Protein 2G0W (pdb70)

Sequence (547 aa):
KCPITISSYTLGTEVSFPKRVKVAAENGFDGIGLRAENYVDALAAGLTDEDLRILDEHNKVTEVEYITQWGTAEDRTAEQQKKEQTTFHARLFGVKHINCGLLEKIPEEQIIVALGELCDRAEELIIGLEFPYSGVADLQAAWRVAEACGRDNAQLICDTWHWARANQTAESIKNVPADRIVSIQLCDVHETPYKELREESLHDRLAPGEGYGDTVGFAKILKEHGVNPRVGVEVISDSVATGLEYAALKVYNATKKVLDEAWPEISPRHHTNANGNLKKCPITISSYTLGTEVSFPKRVKVAAENGFDGIGLRAENYVDALAAGLTDEDLRILDEHNNKVTEVEYITQWGTAEDRTAEQQKKEQTTFHARLFGVKHINCGLLEKIPEEQIIVALGELCDRAEELIIGLEFPYSGVADLQAAWRVAEACGRDNAQLICDTWHWARANQTAESIKNVPADRIVSIQLCDVHETPYKELREESLHDRLAPGEGYGDTVGFAKILKEHGVNPRVGVEVISDSVATGLEYAALKVYNATKKVLDEAWPEISP

Nearest PDB structures (foldseek):
  2g0w-assembly1_A  TM=1.004E+00  e=1.584E-54  Listeria monocytogenes
  5hmq-assembly2_B  TM=8.655E-01  e=1.390E-13  Pseudomonas putida KT2440
  5hmq-assembly1_C  TM=8.410E-01  e=5.840E-14  Pseudomonas putida KT2440
  5hmq-assembly1_A  TM=8.547E-01  e=5.252E-13  Pseudomonas putida KT2440
  5hmq-assembly3_D  TM=8.617E-01  e=5.565E-13  Pseudomonas putida KT2440

Foldseek 3Di:
DAWAEAEDLLLHLPDAPLVQLVLCLVQQGQAYEDELSNVVVNVVVVDDLVVVVSCVVSNAHAAYDDQEQQLDPVSCDPVSVVRLVSRLVVVSGVYQEYHYEYADQDPLVSVLQSLLVSVVVSPRHAYAYEECNGNQRALLSLQVSLVSNPDPSSAYEAELLSCQVSVHDLCRCPPPQLARHAAYEAFEAAPDADPDNVCCLQAPTGAGPPHDRPSLRVLQSSVVSPHDYNYYYYGNHPVSVVPSSVSSNRNLVNQLVSCVRRPVVPRRD/DWQFLVGDIGFAWEEAEDLLLPDPDAPLRQLVLCLVQPTQAYEDELSNVVVNVVVVQDLVVVVSNVVSNFHAAYDDQEQQQDVVSCDPVSVVRLVSRLVVVSGRYQEYHYEAQDQDPLVSLLCSLLVSLVVSPRGAYAYEECNGNQRALVSLQVSLVSNPDPRSAYEAELLSCQVSPHALVRCVVPQLARHAYYEAWEAAPDADPPNVCCLQAPTGAHPPHDRPRLRVLLSSVVSPHDYNHYYHGNHPVCVVPSSVSSNVNLVNQLVSCVRRPVVNRD

Secondary structure (DSSP, 8-state):
----EE-GGGGTTTS-HHHHHHHHHHTT-SEEEEEHHHHHHHHHTT--S---HHHHHT--EEEEE-B---SSTTT--HHHHHHHHHHH--TTTT--EEEE---S---HHHHHHHHHHHHHHHTTSEEEEE---SSS-SHHHHHHHHHHHT-TTEEEEEEHHHHHHTT--GGGGTT--GGGEEEEEB-B--SS--SSHHHHHHHBPBPTTSSSS-HHHHHHHHHHHT------B---B----S-HHHHHHHHHHHHHHHHHHH-GGGS--/----TTS---PPPPEE-GGGG-SS--HHHHHHHHHHTT-SEEEEEHHHHHHHHHTT--S---HHHHHT--EEEEEEE---SSTTT--HHHHHHHHHHH--TTTT--EEEE---S---HHHHHHHHHHHHHHHTTSEEEEE---SSS-SHHHHHHHHHHH--TTEEEEEEHHHHHHTT--TTTTTTS-GGGEEEEEB-B--SS--SSHHHHHHHB-B-TTSSSS-HHHHHHHHHHHT------B---B----S-HHHHHHHHHHHHHHHHHHH-GGG--

Radius of gyration: 30.68 Å; Cα contacts (8 Å, |Δi|>4): 1109; chains: 2; bounding box: 69×46×86 Å

CATH classification: 3.20.20.150

Solvent-accessible surface area: 23307 Å² total

B-factor: mean 19.47, std 7.59, range [2.0, 55.44]

Structure (mmCIF, N/CA/C/O backbone):
data_2G0W
#
_entry.id   2G0W
#
_cell.length_a   62.832
_cell.length_b   61.249
_cell.length_c   70.428
_cell.angle_alpha   90.00
_cell.angle_beta   91.10
_cell.angle_gamma   90.00
#
_symmetry.space_group_name_H-M   'P 1 21 1'
#
loop_
_entity.id
_entity.type
_entity.pdbx_description
1 polymer 'Lmo2234 protein'
2 non-polymer 'MAGNESIUM ION'
3 non-polymer 'TETRAETHYLENE GLYCOL'
4 water water
#
loop_
_atom_site.group_PDB
_atom_site.id
_atom_site.type_symbol
_atom_site.label_atom_id
_atom_site.label_alt_id
_atom_site.label_comp_id
_atom_site.label_asym_id
_atom_site.label_entity_id
_atom_site.label_seq_id
_atom_site.pdbx_PDB_ins_code
_atom_site.Cartn_x
_atom_site.Cartn_y
_atom_site.Cartn_z
_atom_site.occupancy
_atom_site.B_iso_or_equiv
_atom_site.auth_seq_id
_atom_site.auth_comp_id
_atom_site.auth_asym_id
_atom_site.auth_atom_id
_atom_site.pdbx_PDB_model_num
ATOM 1 N N . LYS A 1 22 ? -9.252 13.235 20.632 1.00 34.73 10 LYS A N 1
ATOM 2 C CA . LYS A 1 22 ? -10.576 13.760 21.098 1.00 34.03 10 LYS A CA 1
ATOM 3 C C . LYS A 1 22 ? -10.446 15.079 21.839 1.00 31.63 10 LYS A C 1
ATOM 4 O O . LYS A 1 22 ? -9.477 15.320 22.599 1.00 32.37 10 LYS A O 1
ATOM 10 N N . CYS A 1 23 ? -11.450 15.919 21.625 1.00 26.78 11 CYS A N 1
ATOM 11 C CA . CYS A 1 23 ? -11.475 17.216 22.257 1.00 24.37 11 CYS A CA 1
ATOM 12 C C . CYS A 1 23 ? -12.897 17.686 22.532 1.00 20.96 11 CYS A C 1
ATOM 13 O O . CYS A 1 23 ? -13.573 18.212 21.635 1.00 20.84 11 CYS A O 1
ATOM 16 N N . PRO A 1 24 ? -13.346 17.542 23.794 1.00 18.26 12 PRO A N 1
ATOM 17 C CA . PRO A 1 24 ? -14.723 17.899 24.123 1.00 16.70 12 PRO A CA 1
ATOM 18 C C . PRO A 1 24 ? -14.982 19.406 23.971 1.00 15.41 12 PRO A C 1
ATOM 19 O O . PRO A 1 24 ? -14.255 20.248 24.514 1.00 16.65 12 PRO A O 1
ATOM 23 N N . ILE A 1 25 ? -16.020 19.706 23.190 1.00 13.90 13 ILE A N 1
ATOM 24 C CA . ILE A 1 25 ? -16.504 21.070 22.982 1.00 11.13 13 ILE A CA 1
ATOM 25 C C . ILE A 1 25 ? -17.308 21.428 24.217 1.00 10.72 13 ILE A C 1
ATOM 26 O O . ILE A 1 25 ? -18.330 20.818 24.504 1.00 10.48 13 ILE A O 1
ATOM 31 N N . THR A 1 26 ? -16.802 22.413 24.935 1.00 12.08 14 THR A N 1
ATOM 32 C CA . THR A 1 26 ? -17.178 22.677 26.304 1.00 9.99 14 THR A CA 1
ATOM 33 C C . THR A 1 26 ? -17.779 24.072 26.407 1.00 12.88 14 THR A C 1
ATOM 34 O O . THR A 1 26 ? -17.245 25.012 25.877 1.00 13.79 14 THR A O 1
ATOM 38 N N . ILE A 1 27 ? -18.932 24.195 27.051 1.00 12.05 15 ILE A N 1
ATOM 39 C CA . ILE A 1 27 ? -19.524 25.500 27.286 1.00 11.76 15 ILE A CA 1
ATOM 40 C C . ILE A 1 27 ? -19.050 25.978 28.625 1.00 11.69 15 ILE A C 1
ATOM 41 O O . ILE A 1 27 ? -19.342 25.377 29.655 1.00 9.65 15 ILE A O 1
ATOM 46 N N . SER A 1 28 ? -18.221 27.009 28.596 1.00 10.56 16 SER A N 1
ATOM 47 C CA . SER A 1 28 ? -17.546 27.444 29.819 1.00 8.22 16 SER A CA 1
ATOM 48 C C . SER A 1 28 ? -18.548 28.051 30.806 1.00 9.18 16 SER A C 1
ATOM 49 O O . SER A 1 28 ? -19.640 28.495 30.439 1.00 10.71 16 SER A O 1
ATOM 52 N N . SER A 1 29 ? -18.182 28.040 32.071 1.00 11.97 17 SER A N 1
ATOM 53 C CA . SER A 1 29 ? -19.113 28.453 33.136 1.00 9.02 17 SER A CA 1
ATOM 54 C C . SER A 1 29 ? -19.784 29.797 32.894 1.00 9.89 17 SER A C 1
ATOM 55 O O . SER A 1 29 ? -21.002 29.928 32.948 1.00 8.88 17 SER A O 1
ATOM 58 N N . TYR A 1 30 ? -19.011 30.802 32.600 1.00 7.47 18 TYR A N 1
ATOM 59 C CA . TYR A 1 30 ? -19.527 32.155 32.511 1.00 8.82 18 TYR A CA 1
ATOM 60 C C . TYR A 1 30 ? -20.498 32.311 31.378 1.00 8.64 18 TYR A C 1
ATOM 61 O O . TYR A 1 30 ? -21.308 33.247 31.363 1.00 8.14 18 TYR A O 1
ATOM 70 N N . THR A 1 31 ? -20.378 31.428 30.373 1.00 8.47 19 THR A N 1
ATOM 71 C CA . THR A 1 31 ? -21.221 31.524 29.167 1.00 9.58 19 THR A CA 1
ATOM 72 C C . THR A 1 31 ? -22.722 31.412 29.506 1.00 10.87 19 THR A C 1
ATOM 73 O O . THR A 1 31 ? -23.592 31.942 28.835 1.00 11.34 19 THR A O 1
ATOM 77 N N . LEU A 1 32 ? -23.005 30.779 30.621 1.00 8.92 20 LEU A N 1
ATOM 78 C CA . LEU A 1 32 ? -24.394 30.656 31.053 1.00 8.69 20 LEU A CA 1
ATOM 79 C C . LEU A 1 32 ? -24.668 31.448 32.303 1.00 10.37 20 LEU A C 1
ATOM 80 O O . LEU A 1 32 ? -25.675 31.223 32.960 1.00 10.86 20 LEU A O 1
ATOM 85 N N . GLY A 1 33 ? -23.852 32.440 32.600 1.00 11.62 21 GLY A N 1
ATOM 86 C CA . GLY A 1 33 ? -24.128 33.248 33.764 1.00 10.21 21 GLY A CA 1
ATOM 87 C C . GLY A 1 33 ? -23.761 32.620 35.106 1.00 11.63 21 GLY A C 1
ATOM 88 O O . GLY A 1 33 ? -23.008 31.663 35.207 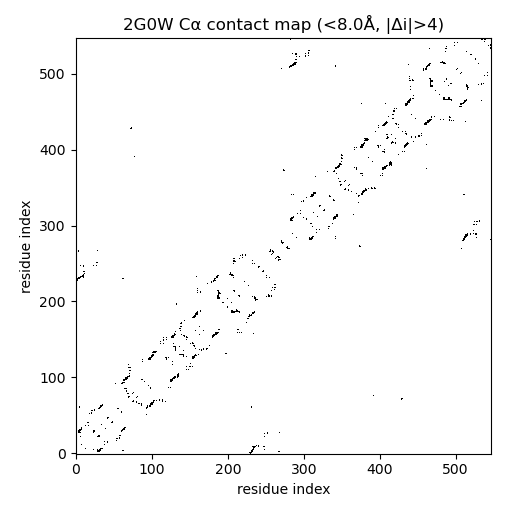1.00 12.72 21 GLY A O 1
ATOM 89 N N . THR A 1 34 ? -24.299 33.206 36.156 1.00 13.86 22 THR A N 1
ATOM 90 C CA . THR A 1 34 ? -23.930 32.872 37.488 1.00 16.12 22 THR A CA 1
ATOM 91 C C . THR A 1 34 ? -25.138 32.485 38.324 1.00 18.26 22 THR A C 1
ATOM 92 O O . THR A 1 34 ? -25.016 32.316 39.526 1.00 18.66 22 THR A O 1
ATOM 96 N N . GLU A 1 35 ? -26.302 32.363 37.709 1.00 17.90 23 GLU A N 1
ATOM 97 C CA . GLU A 1 35 ? -27.505 32.086 38.480 1.00 17.11 23 GLU A CA 1
ATOM 98 C C . GLU A 1 35 ? -28.099 30.707 38.248 1.00 16.95 23 GLU A C 1
ATOM 99 O O . GLU A 1 35 ? -28.715 30.145 39.131 1.00 20.69 23 GLU A O 1
ATOM 109 N N . VAL A 1 36 ? -27.925 30.167 37.048 1.00 16.62 24 VAL A N 1
ATOM 110 C CA . VAL A 1 36 ? -28.583 28.975 36.631 1.00 15.25 24 VAL A CA 1
ATOM 111 C C . VAL A 1 36 ? -28.246 27.830 37.602 1.00 14.98 24 VAL A C 1
ATOM 112 O O . VAL A 1 36 ? -27.127 27.739 38.059 1.00 15.86 24 VAL A O 1
ATOM 116 N N . SER A 1 37 ? -29.219 27.011 37.968 1.00 14.99 25 SER A N 1
ATOM 117 C CA . SER A 1 37 ? -28.906 25.811 38.751 1.00 15.67 25 SER A CA 1
ATOM 118 C C . SER A 1 37 ? -27.996 24.844 37.972 1.00 16.79 25 SER A C 1
ATOM 119 O O . SER A 1 37 ? -27.887 24.864 36.722 1.00 17.13 25 SER A O 1
ATOM 122 N N . PHE A 1 38 ? -27.315 24.002 38.729 1.00 15.72 26 PHE A N 1
ATOM 123 C CA . PHE A 1 38 ? -26.510 22.926 38.165 1.00 14.56 26 PHE A CA 1
ATOM 124 C C . PHE A 1 38 ? -27.318 22.031 37.199 1.00 14.27 26 PHE A C 1
ATOM 125 O O . PHE A 1 38 ? -26.872 21.792 36.071 1.00 11.54 26 PHE A O 1
ATOM 133 N N . PRO A 1 39 ? -28.515 21.546 37.615 1.00 15.22 27 PRO A N 1
ATOM 134 C CA . PRO A 1 39 ? -29.167 20.605 36.696 1.00 16.88 27 PRO A CA 1
ATOM 135 C C . PRO A 1 39 ? -29.635 21.302 35.433 1.00 15.86 27 PRO A C 1
ATOM 136 O O . PRO A 1 39 ? -29.697 20.678 34.401 1.00 14.63 27 PRO A O 1
ATOM 140 N N . LYS A 1 40 ? -29.917 22.609 35.517 1.00 16.46 28 LYS A N 1
ATOM 141 C CA . LYS A 1 40 ? -30.383 23.343 34.337 1.00 14.76 28 LYS A CA 1
ATOM 142 C C . LYS A 1 40 ? -29.185 23.588 33.432 1.00 14.15 28 LYS A C 1
ATOM 143 O O . LYS A 1 40 ? -29.277 23.461 32.200 1.00 13.22 28 LYS A O 1
ATOM 149 N N . ARG A 1 41 ? -28.065 23.939 34.060 1.00 13.33 29 ARG A N 1
ATOM 150 C CA . ARG A 1 41 ? -26.811 24.111 33.329 1.00 11.48 29 ARG A CA 1
ATOM 151 C C . ARG A 1 41 ? -26.463 22.880 32.505 1.00 12.23 29 ARG A C 1
ATOM 152 O O . ARG A 1 41 ? -26.107 22.953 31.331 1.00 14.00 29 ARG A O 1
ATOM 160 N N . VAL A 1 42 ? -26.548 21.724 33.130 1.00 11.82 30 VAL A N 1
ATOM 161 C CA . VAL A 1 42 ? -26.237 20.503 32.434 1.00 12.15 30 VAL A CA 1
ATOM 162 C C . VAL A 1 42 ? -27.216 20.292 31.300 1.00 13.96 30 VAL A C 1
ATOM 163 O O . VAL A 1 42 ? -26.834 19.932 30.172 1.00 12.97 30 VAL A O 1
ATOM 167 N N . LYS A 1 43 ? -28.486 20.486 31.591 1.00 15.01 31 LYS A N 1
ATOM 168 C CA . LYS A 1 43 ? -29.535 20.157 30.619 1.00 17.20 31 LYS A CA 1
ATOM 169 C C . LYS A 1 43 ? -29.457 21.054 29.359 1.00 16.44 31 LYS A C 1
ATOM 170 O O . LYS A 1 43 ? -29.527 20.554 28.215 1.00 17.52 31 LYS A O 1
ATOM 176 N N . VAL A 1 44 ? -29.236 22.346 29.585 1.00 15.78 32 VAL A N 1
ATOM 177 C CA . VAL A 1 44 ? -29.185 23.324 28.544 1.00 14.98 32 VAL A CA 1
ATOM 178 C C . VAL A 1 44 ? -27.991 23.032 27.635 1.00 13.59 32 VAL A C 1
ATOM 179 O O . VAL A 1 44 ? -28.115 23.026 26.403 1.00 12.50 32 VAL A O 1
ATOM 183 N N . ALA A 1 45 ? -26.866 22.695 28.252 1.00 13.81 33 ALA A N 1
ATOM 184 C CA . ALA A 1 45 ? -25.639 22.274 27.544 1.00 14.31 33 ALA A CA 1
ATOM 185 C C . ALA A 1 45 ? -25.819 21.038 26.635 1.00 13.73 33 ALA A C 1
ATOM 186 O O . ALA A 1 45 ? -25.443 21.028 25.427 1.00 12.06 33 ALA A O 1
ATOM 188 N N . ALA A 1 46 ? -26.434 20.024 27.232 1.00 14.91 34 ALA A N 1
ATOM 189 C CA . ALA A 1 46 ? -26.667 18.741 26.619 1.00 16.72 34 ALA A CA 1
ATOM 190 C C . ALA A 1 46 ? -27.627 18.916 25.446 1.00 17.56 34 ALA A C 1
ATOM 191 O O . ALA A 1 46 ? -27.341 18.487 24.330 1.00 16.36 34 ALA A O 1
ATOM 193 N N . GLU A 1 47 ? -28.725 19.627 25.703 1.00 19.77 35 GLU A N 1
ATOM 194 C CA . GLU A 1 47 ? -29.742 19.895 24.680 1.00 20.75 35 GLU A CA 1
ATOM 195 C C . GLU A 1 47 ? -29.153 20.612 23.477 1.00 21.05 35 GLU A C 1
ATOM 196 O O . GLU A 1 47 ? -29.661 20.470 22.363 1.00 21.51 35 GLU A O 1
ATOM 202 N N . ASN A 1 48 ? -28.086 21.373 23.686 1.00 21.02 36 ASN A N 1
ATOM 203 C CA . ASN A 1 48 ? -27.492 22.194 22.605 1.00 19.71 36 ASN A CA 1
ATOM 204 C C . ASN A 1 48 ? -26.231 21.658 21.909 1.00 18.99 36 ASN A C 1
ATOM 205 O O . ASN A 1 48 ? -25.632 22.347 21.059 1.00 21.72 36 ASN A O 1
ATOM 210 N N . GLY A 1 49 ? -25.868 20.427 22.227 1.00 14.55 37 GLY A N 1
ATOM 211 C CA . GLY A 1 49 ? -24.828 19.739 21.520 1.00 15.89 37 GLY A CA 1
ATOM 212 C C . GLY A 1 49 ? -23.452 19.757 22.137 1.00 15.84 37 GLY A C 1
ATOM 213 O O . GLY A 1 49 ? -22.521 19.254 21.540 1.00 16.85 37 GLY A O 1
ATOM 214 N N . PHE A 1 50 ? -23.335 20.304 23.351 1.00 13.95 38 PHE A N 1
ATOM 215 C CA . PHE A 1 50 ? -22.071 20.317 24.020 1.00 14.96 38 PHE A CA 1
ATOM 216 C C . PHE A 1 50 ? -21.711 18.960 24.608 1.00 14.68 38 PHE A C 1
ATOM 217 O O . PHE A 1 50 ? -22.573 18.203 25.113 1.00 16.28 38 PHE A O 1
ATOM 225 N N . ASP A 1 51 ? -20.408 18.677 24.539 1.00 13.55 39 ASP A N 1
ATOM 226 C CA . ASP A 1 51 ? -19.832 17.480 25.153 1.00 14.72 39 ASP A CA 1
ATOM 227 C C . ASP A 1 51 ? -19.545 17.620 26.645 1.00 12.53 39 ASP A C 1
ATOM 228 O O . ASP A 1 51 ? -19.506 16.627 27.405 1.00 16.83 39 ASP A O 1
ATOM 233 N N . GLY A 1 52 ? -19.359 18.863 27.077 1.00 11.88 40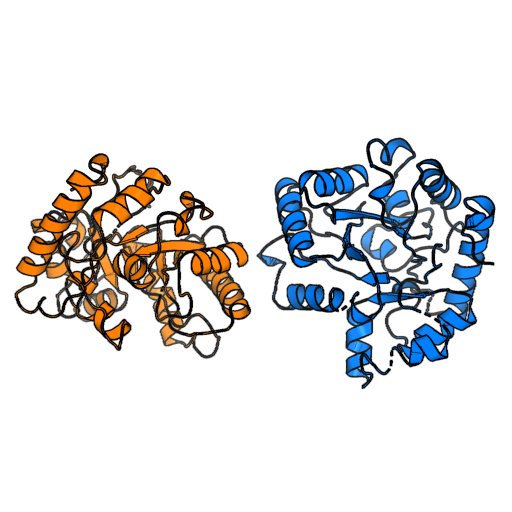 GLY A N 1
ATOM 234 C CA . GLY A 1 52 ? -19.176 19.146 28.495 1.00 10.64 40 GLY A CA 1
ATOM 235 C C . GLY A 1 52 ? -19.470 20.558 28.913 1.00 9.41 40 GLY A C 1
ATOM 236 O O . GLY A 1 52 ? -19.724 21.469 28.063 1.00 10.52 40 GLY A O 1
ATOM 237 N N . ILE A 1 53 ? -19.530 20.711 30.240 1.00 10.76 41 ILE A N 1
ATOM 238 C CA . ILE A 1 53 ? -19.639 22.010 30.846 1.00 8.86 41 ILE A CA 1
ATOM 239 C C . ILE A 1 53 ? -18.360 22.378 31.629 1.00 10.15 41 ILE A C 1
ATOM 240 O O . ILE A 1 53 ? -17.631 21.512 32.140 1.00 10.94 41 ILE A O 1
ATOM 245 N N . GLY A 1 54 ? -18.102 23.677 31.733 1.00 7.97 42 GLY A N 1
ATOM 246 C CA . GLY A 1 54 ? -17.150 24.158 32.723 1.00 8.17 42 GLY A CA 1
ATOM 247 C C . GLY A 1 54 ? -17.845 24.569 33.999 1.00 10.88 42 GLY A C 1
ATOM 248 O O . GLY A 1 54 ? -19.013 25.014 33.974 1.00 10.62 42 GLY A O 1
ATOM 249 N N . LEU A 1 55 ? -17.120 24.464 35.105 1.00 10.93 43 LEU A N 1
ATOM 250 C CA . LEU A 1 55 ? -17.681 24.832 36.401 1.00 10.43 43 LEU A CA 1
ATOM 251 C C . LEU A 1 55 ? -16.676 25.704 37.125 1.00 10.77 43 LEU A C 1
ATOM 252 O O . LEU A 1 55 ? -15.488 25.336 37.218 1.00 9.22 43 LEU A O 1
ATOM 257 N N . ARG A 1 56 ? -17.149 26.828 37.642 1.00 10.93 44 ARG A N 1
ATOM 258 C CA . ARG A 1 56 ? -16.444 27.630 38.622 1.00 10.79 44 ARG A CA 1
ATOM 259 C C . ARG A 1 56 ? -16.651 27.062 40.029 1.00 10.09 44 ARG A C 1
ATOM 260 O O . ARG A 1 56 ? -17.699 26.421 40.315 1.00 10.63 44 ARG A O 1
ATOM 268 N N . ALA A 1 57 ? -15.693 27.300 40.927 1.00 10.61 45 ALA A N 1
ATOM 269 C CA . ALA A 1 57 ? -15.863 26.858 42.337 1.00 11.20 45 ALA A CA 1
ATOM 270 C C . ALA A 1 57 ? -17.182 27.351 42.914 1.00 11.99 45 ALA A C 1
ATOM 271 O O . ALA A 1 57 ? -17.817 26.640 43.705 1.00 14.11 45 ALA A O 1
ATOM 273 N N . GLU A 1 58 ? -17.557 28.590 42.543 1.00 13.37 46 GLU A N 1
ATOM 274 C CA . GLU A 1 58 ? -18.783 29.229 43.011 1.00 12.50 46 GLU A CA 1
ATOM 275 C C . GLU A 1 58 ? -19.999 28.423 42.619 1.00 12.39 46 GLU A C 1
ATOM 276 O O . GLU A 1 58 ? -20.929 28.247 43.431 1.00 12.32 46 GLU A O 1
ATOM 282 N N . ASN A 1 59 ? -20.012 27.935 41.383 1.00 12.68 47 ASN A N 1
ATOM 283 C CA . ASN A 1 59 ? -21.101 27.110 40.891 1.00 11.64 47 ASN A CA 1
ATOM 284 C C . ASN A 1 59 ? -21.222 25.840 41.725 1.00 11.55 47 ASN A C 1
ATOM 285 O O . ASN A 1 59 ? -22.294 25.341 42.002 1.00 13.26 47 ASN A O 1
ATOM 290 N N . TYR A 1 60 ? -20.074 25.308 42.110 1.00 11.79 48 TYR A N 1
ATOM 291 C CA . TYR A 1 60 ? -20.007 24.046 42.841 1.00 11.56 48 TYR A CA 1
ATOM 292 C C . TYR A 1 60 ? -20.517 24.223 44.276 1.00 13.86 48 TYR A C 1
ATOM 293 O O . TYR A 1 60 ? -21.349 23.445 44.741 1.00 14.66 48 TYR A O 1
ATOM 302 N N . VAL A 1 61 ? -20.067 25.295 44.921 1.00 13.92 49 VAL A N 1
ATOM 303 C CA . VAL A 1 61 ? -20.517 25.724 46.279 1.00 14.54 49 VAL A CA 1
ATOM 304 C C . VAL A 1 61 ? -22.024 26.017 46.279 1.00 13.64 49 VAL A C 1
ATOM 305 O O . VAL A 1 61 ? -22.734 25.550 47.169 1.00 15.49 49 VAL A O 1
ATOM 309 N N . ASP A 1 62 ? -22.518 26.673 45.236 1.00 11.95 50 ASP A N 1
ATOM 310 C CA . ASP A 1 62 ? -23.964 26.937 45.103 1.00 13.56 50 ASP A CA 1
ATOM 311 C C . ASP A 1 62 ? -24.741 25.652 45.039 1.00 14.75 50 ASP A C 1
ATOM 312 O O . ASP A 1 62 ? -25.853 25.543 45.589 1.00 16.12 50 ASP A O 1
ATOM 317 N N . ALA A 1 63 ? -24.192 24.658 44.343 1.00 15.84 51 ALA A N 1
ATOM 318 C CA . ALA A 1 63 ? -24.881 23.403 44.169 1.00 16.14 51 ALA A CA 1
ATOM 319 C C . ALA A 1 63 ? -24.948 22.699 45.507 1.00 15.35 51 ALA A C 1
ATOM 320 O O . ALA A 1 63 ? -25.998 22.215 45.897 1.00 16.74 51 ALA A O 1
ATOM 322 N N . LEU A 1 64 ? -23.839 22.659 46.217 1.00 16.42 52 LEU A N 1
ATOM 323 C CA . LEU A 1 64 ? -23.829 22.099 47.572 1.00 17.89 52 LEU A CA 1
ATOM 324 C C . LEU A 1 64 ? -24.815 22.855 48.467 1.00 19.06 52 LEU A C 1
ATOM 325 O O . LEU A 1 64 ? -25.635 22.233 49.109 1.00 17.99 52 LEU A O 1
ATOM 330 N N . ALA A 1 65 ? -24.787 24.186 48.449 1.00 20.20 53 ALA A N 1
ATOM 331 C CA . ALA A 1 65 ? -25.754 24.994 49.199 1.00 19.27 53 ALA A CA 1
ATOM 332 C C . ALA A 1 65 ? -27.211 24.663 48.832 1.00 20.11 53 ALA A C 1
ATOM 333 O O . ALA A 1 65 ? -28.076 24.722 49.697 1.00 22.02 53 ALA A O 1
ATOM 335 N N . ALA A 1 66 ? -27.488 24.298 47.576 1.00 19.61 54 ALA A N 1
ATOM 336 C CA . ALA A 1 66 ? -28.846 23.943 47.165 1.00 19.09 54 ALA A CA 1
ATOM 337 C C . ALA A 1 66 ? -29.207 22.532 47.566 1.00 19.59 54 ALA A C 1
ATOM 338 O O . ALA A 1 66 ? -30.281 22.047 47.245 1.00 20.62 54 ALA A O 1
ATOM 340 N N . GLY A 1 67 ? -28.304 21.840 48.249 1.00 21.90 55 GLY A N 1
ATOM 341 C CA . GLY A 1 67 ? -28.617 20.509 48.802 1.00 20.90 55 GLY A CA 1
ATOM 342 C C . GLY A 1 67 ? -28.174 19.395 47.878 1.00 21.19 55 GLY A C 1
ATOM 343 O O . GLY A 1 67 ? -28.511 18.214 48.099 1.00 17.85 55 GLY A O 1
ATOM 344 N N . LEU A 1 68 ? -27.431 19.749 46.812 1.00 19.85 56 LEU A N 1
ATOM 345 C CA . LEU A 1 68 ? -26.866 18.741 45.941 1.00 19.04 56 LEU A CA 1
ATOM 346 C C . LEU A 1 68 ? -25.556 18.246 46.552 1.00 17.39 56 LEU A C 1
ATOM 347 O O . LEU A 1 68 ? -24.861 19.009 47.257 1.00 18.54 56 LEU A O 1
ATOM 352 N N . THR A 1 69 ? -25.264 16.968 46.319 1.00 15.83 57 THR A N 1
ATOM 353 C CA . THR A 1 69 ? -24.027 16.351 46.751 1.00 16.00 57 THR A CA 1
ATOM 354 C C . THR A 1 69 ? -23.145 16.094 45.544 1.00 14.59 57 THR A C 1
ATOM 355 O O . THR A 1 69 ? -23.625 16.116 44.417 1.00 16.95 57 THR A O 1
ATOM 359 N N . ASP A 1 70 ? -21.869 15.815 45.798 1.00 13.61 58 ASP A N 1
ATOM 360 C CA . ASP A 1 70 ? -20.933 15.404 44.780 1.00 13.53 58 ASP A CA 1
ATOM 361 C C . ASP A 1 70 ? -21.563 14.266 43.936 1.00 14.06 58 ASP A C 1
ATOM 362 O O . ASP A 1 70 ? -21.575 14.302 42.709 1.00 13.42 58 ASP A O 1
ATOM 367 N N . GLU A 1 71 ? -22.043 13.241 44.649 1.00 10.55 59 GLU A N 1
ATOM 368 C CA . GLU A 1 71 ? -22.713 12.079 44.103 1.00 13.04 59 GLU A CA 1
ATOM 369 C C . GLU A 1 71 ? -23.922 12.409 43.186 1.00 14.28 59 GLU A C 1
ATOM 370 O O . GLU A 1 71 ? -24.049 11.839 42.075 1.00 14.29 59 GLU A O 1
ATOM 376 N N . ASP A 1 72 ? -24.781 13.303 43.658 1.00 14.27 60 ASP A N 1
ATOM 377 C CA . ASP A 1 72 ? -25.918 13.744 42.893 1.00 16.96 60 ASP A CA 1
ATOM 378 C C . ASP A 1 72 ? -25.451 14.430 41.616 1.00 16.62 60 ASP A C 1
ATOM 379 O O . ASP A 1 72 ? -26.088 14.262 40.575 1.00 15.69 60 ASP A O 1
ATOM 392 N N . LEU A 1 74 ? -22.673 13.962 39.937 1.00 13.61 62 LEU A N 1
ATOM 393 C CA . LEU A 1 74 ? -22.238 12.860 39.052 1.00 15.19 62 LEU A CA 1
ATOM 394 C C . LEU A 1 74 ? -23.447 12.142 38.377 1.00 13.83 62 LEU A C 1
ATOM 395 O O . LEU A 1 74 ? -23.460 11.873 37.179 1.00 12.54 62 LEU A O 1
ATOM 400 N N . ARG A 1 75 ? -24.456 11.849 39.159 1.00 12.84 63 ARG A N 1
ATOM 401 C CA . ARG A 1 75 ? -25.660 11.204 38.642 1.00 16.50 63 ARG A CA 1
ATOM 402 C C . ARG A 1 75 ? -26.326 12.041 37.505 1.00 15.81 63 ARG A C 1
ATOM 403 O O . ARG A 1 75 ? -26.673 11.485 36.438 1.00 15.08 63 ARG A O 1
ATOM 411 N N . ILE A 1 76 ? -26.482 13.351 37.752 1.00 15.52 64 ILE A N 1
ATOM 412 C CA . ILE A 1 76 ? -27.153 14.303 36.834 1.00 15.71 64 ILE A CA 1
ATOM 413 C C . ILE A 1 76 ? -26.390 14.380 35.506 1.00 15.93 64 ILE A C 1
ATOM 414 O O . ILE A 1 76 ? -26.985 14.265 34.426 1.00 17.73 64 ILE A O 1
ATOM 419 N N . LEU A 1 77 ? -25.072 14.542 35.594 1.00 14.62 65 LEU A N 1
ATOM 420 C CA . LEU A 1 77 ? -24.224 14.478 34.418 1.00 14.70 65 LEU A CA 1
ATOM 421 C C . LEU A 1 77 ? -24.409 13.162 33.655 1.00 15.65 65 LEU A C 1
ATOM 422 O O . LEU A 1 77 ? -24.518 13.134 32.422 1.00 15.64 65 LEU A O 1
ATOM 427 N N . ASP A 1 78 ? -24.385 12.056 34.380 1.00 15.99 66 ASP A N 1
ATOM 428 C CA . ASP A 1 78 ? -24.570 10.767 33.760 1.00 18.91 66 ASP A CA 1
ATOM 429 C C . ASP A 1 78 ? -25.978 10.667 33.098 1.00 19.78 66 ASP A C 1
ATOM 430 O O . ASP A 1 78 ? -26.100 10.133 31.958 1.00 22.79 66 ASP A O 1
ATOM 435 N N . GLU A 1 79 ? -26.994 11.191 33.781 1.00 19.32 67 GLU A N 1
ATOM 436 C CA . GLU A 1 79 ? -28.379 11.217 33.266 1.00 21.57 67 GLU A CA 1
ATOM 437 C C . GLU A 1 79 ? -28.486 11.937 31.915 1.00 21.49 67 GLU A C 1
ATOM 438 O O . GLU A 1 79 ? -29.303 11.559 31.078 1.00 19.77 67 GLU A O 1
ATOM 444 N N . HIS A 1 80 ? -27.647 12.950 31.701 1.00 19.71 68 HIS A N 1
ATOM 445 C CA . HIS A 1 80 ? -27.591 13.670 30.411 1.00 20.69 68 HIS A CA 1
ATOM 446 C C . HIS A 1 80 ? -26.447 13.310 29.482 1.00 20.05 68 HIS A C 1
ATOM 447 O O . HIS A 1 80 ? -26.227 14.005 28.485 1.00 21.11 68 HIS A O 1
ATOM 454 N N . ASN A 1 81 ? -25.757 12.208 29.762 1.00 18.83 69 ASN A N 1
ATOM 455 C CA . ASN A 1 81 ? -24.590 11.805 29.020 1.00 20.22 69 ASN A CA 1
ATOM 456 C C . ASN A 1 81 ? -23.593 12.948 28.916 1.00 20.34 69 ASN A C 1
ATOM 457 O O . ASN A 1 81 ? -23.074 13.238 27.848 1.00 17.95 69 ASN A O 1
ATOM 470 N N . LYS A 1 83 ? -20.329 15.521 30.906 1.00 15.83 71 LYS A N 1
ATOM 471 C CA . LYS A 1 83 ? -19.174 15.608 31.793 1.00 17.79 71 LYS A CA 1
ATOM 472 C C . LYS A 1 83 ? -18.886 17.049 32.129 1.00 15.58 71 LYS A C 1
ATOM 473 O O . LYS A 1 83 ? -19.203 17.959 31.326 1.00 14.45 71 LYS A O 1
ATOM 479 N N . VAL A 1 84 ? -18.267 17.258 33.288 1.00 12.46 72 VAL A N 1
ATOM 480 C CA . VAL A 1 84 ? -17.656 18.545 33.609 1.00 12.66 72 VAL A CA 1
ATOM 481 C C . VAL A 1 84 ? -16.243 18.373 33.080 1.00 14.59 72 VAL A C 1
ATOM 482 O O . VAL A 1 84 ? -15.553 17.446 33.465 1.00 13.26 72 VAL A O 1
ATOM 486 N N . THR A 1 85 ? -15.830 19.238 32.160 1.00 15.00 73 THR A N 1
ATOM 487 C CA . THR A 1 85 ? -14.535 19.119 31.510 1.00 15.48 73 THR A CA 1
ATOM 488 C C . THR A 1 85 ? -13.609 20.300 31.728 1.00 14.47 73 THR A C 1
ATOM 489 O O . THR A 1 85 ? -12.527 20.320 31.174 1.00 14.36 73 THR A O 1
ATOM 493 N N . GLU A 1 86 ? -14.037 21.287 32.502 1.00 14.09 74 GLU A N 1
ATOM 494 C CA . GLU A 1 86 ? -13.241 22.460 32.793 1.00 13.85 74 GLU A CA 1
ATOM 495 C C . GLU A 1 86 ? -13.533 22.896 34.234 1.00 11.80 74 GLU A C 1
ATOM 496 O O . GLU A 1 86 ? -14.671 22.826 34.693 1.00 12.06 74 GLU A O 1
ATOM 502 N N . VAL A 1 87 ? -12.497 23.247 34.967 1.00 10.42 75 VAL A N 1
ATOM 503 C CA . VAL A 1 87 ? -12.635 23.632 36.400 1.00 11.92 75 VAL A CA 1
ATOM 504 C C . VAL A 1 87 ? -11.877 24.895 36.611 1.00 12.37 75 VAL A C 1
ATOM 505 O O . VAL A 1 87 ? -10.744 25.026 36.139 1.00 14.33 75 VAL A O 1
ATOM 509 N N . GLU A 1 88 ? -12.490 25.860 37.306 1.00 11.01 76 GLU A N 1
ATOM 510 C CA . GLU A 1 88 ? -11.865 27.149 37.453 1.00 11.50 76 GLU A CA 1
ATOM 511 C C . GLU A 1 88 ? -12.423 27.854 38.712 1.00 12.52 76 GLU A C 1
ATOM 512 O O . GLU A 1 88 ? -13.373 27.319 39.303 1.00 10.31 76 GLU A O 1
ATOM 518 N N . TYR A 1 89 ? -11.870 29.014 39.112 1.00 13.21 77 TYR A N 1
ATOM 519 C CA . TYR A 1 89 ? -10.714 29.705 38.463 1.00 12.87 77 TYR A CA 1
ATOM 520 C C . TYR A 1 89 ? -9.831 30.090 39.638 1.00 14.11 77 TYR A C 1
ATOM 521 O O . TYR A 1 89 ? -10.346 30.733 40.592 1.00 11.56 77 TYR A O 1
ATOM 530 N N . ILE A 1 90 ? -8.566 29.663 39.628 1.00 12.85 78 ILE A N 1
ATOM 531 C CA . ILE A 1 90 ? -7.605 30.038 40.681 1.00 13.05 78 ILE A CA 1
ATOM 532 C C . ILE A 1 90 ? -6.919 31.368 40.393 1.00 12.24 78 ILE A C 1
ATOM 533 O O . ILE A 1 90 ? -6.299 31.547 39.351 1.00 12.55 78 ILE A O 1
ATOM 538 N N . THR A 1 91 ? -7.030 32.282 41.358 1.00 12.99 79 THR A N 1
ATOM 539 C CA . THR A 1 91 ? -6.402 33.604 41.320 1.00 10.72 79 THR A CA 1
ATOM 540 C C . THR A 1 91 ? -5.854 33.920 42.700 1.00 10.90 79 THR A C 1
ATOM 541 O O . THR A 1 91 ? -5.917 33.087 43.609 1.00 10.56 79 THR A O 1
ATOM 545 N N . GLN A 1 92 ? -5.294 35.120 42.850 1.00 10.64 80 GLN A N 1
ATOM 546 C CA . GLN A 1 92 ? -4.917 35.607 44.158 1.00 12.09 80 GLN A CA 1
ATOM 547 C C . GLN A 1 92 ? -3.859 34.720 44.835 1.00 11.55 80 GLN A C 1
ATOM 548 O O . GLN A 1 92 ? -3.811 34.586 46.059 1.00 10.96 80 GLN A O 1
ATOM 554 N N . TRP A 1 93 ? -3.014 34.079 44.011 1.00 11.32 81 TRP A N 1
ATOM 555 C CA . TRP A 1 93 ? -1.914 33.224 44.454 1.00 10.15 81 TRP A CA 1
ATOM 556 C C . TRP A 1 93 ? -0.509 33.855 44.383 1.00 9.88 81 TRP A C 1
ATOM 557 O O . TRP A 1 93 ? 0.510 33.215 44.739 1.00 14.39 81 TRP A O 1
ATOM 568 N N . GLY A 1 94 ? -0.406 35.086 43.919 1.00 10.70 82 GLY A N 1
ATOM 569 C CA . GLY A 1 94 ? 0.881 35.708 43.731 1.00 12.63 82 GLY A CA 1
ATOM 570 C C . GLY A 1 94 ? 1.623 36.193 44.951 1.00 16.06 82 GLY A C 1
ATOM 571 O O . GLY A 1 94 ? 2.836 36.417 44.892 1.00 17.04 82 GLY A O 1
ATOM 572 N N . THR A 1 95 ? 0.902 36.444 46.040 1.00 15.55 83 THR A N 1
ATOM 573 C CA . THR A 1 95 ? 1.555 37.026 47.196 1.00 18.44 83 THR A CA 1
ATOM 574 C C . THR A 1 95 ? 1.007 36.398 48.479 1.00 17.89 83 THR A C 1
ATOM 575 O O . THR A 1 95 ? -0.160 35.980 48.557 1.00 17.21 83 THR A O 1
ATOM 579 N N . ALA A 1 96 ? 1.881 36.339 49.468 1.00 19.57 84 ALA A N 1
ATOM 580 C CA . ALA A 1 96 ? 1.509 35.939 50.817 1.00 19.21 84 ALA A CA 1
ATOM 581 C C . ALA A 1 96 ? 0.235 36.619 51.302 1.00 18.52 84 ALA A C 1
ATOM 582 O O . ALA A 1 96 ? -0.662 35.914 51.765 1.00 19.65 84 ALA A O 1
ATOM 584 N N . GLU A 1 97 ? 0.116 37.951 51.167 1.00 20.66 85 GLU A N 1
ATOM 585 C CA . GLU A 1 97 ? -1.122 38.702 51.570 1.00 21.80 85 GLU A CA 1
ATOM 586 C C . GLU A 1 97 ? -2.404 38.293 50.790 1.00 22.70 85 GLU A C 1
ATOM 587 O O . GLU A 1 97 ? -3.505 38.427 51.295 1.00 24.12 85 GLU A O 1
ATOM 589 N N . ASP A 1 98 ? -2.245 37.818 49.554 1.00 22.67 86 ASP A N 1
ATOM 590 C CA . ASP A 1 98 ? -3.387 37.393 48.731 1.00 20.78 86 ASP A CA 1
ATOM 591 C C . ASP A 1 98 ? -3.854 35.967 49.084 1.00 19.18 86 ASP A C 1
ATOM 592 O O . ASP A 1 98 ? -5.051 35.637 48.989 1.00 16.14 86 ASP A O 1
ATOM 597 N N . ARG A 1 99 ? -2.905 35.132 49.503 1.00 19.63 87 ARG A N 1
ATOM 598 C CA . ARG A 1 99 ? -3.173 33.712 49.807 1.00 20.00 87 ARG A CA 1
ATOM 599 C C . ARG A 1 99 ? -3.751 33.544 51.190 1.00 19.46 87 ARG A C 1
ATOM 600 O O . ARG A 1 99 ? -3.121 32.968 52.083 1.00 19.14 87 ARG A O 1
ATOM 608 N N . THR A 1 100 ? -4.952 34.067 51.329 1.00 19.85 88 THR A N 1
ATOM 609 C CA . THR A 1 100 ? -5.734 34.002 52.544 1.00 21.09 88 THR A CA 1
ATOM 610 C C . THR A 1 100 ? -6.363 32.614 52.693 1.00 21.49 88 THR A C 1
ATOM 611 O O . THR A 1 100 ? -6.270 31.763 51.833 1.00 21.09 88 THR A O 1
ATOM 615 N N . ALA A 1 101 ? -7.049 32.407 53.802 1.00 22.67 89 ALA A N 1
ATOM 616 C CA . ALA A 1 101 ? -7.605 31.106 54.087 1.00 23.50 89 ALA A CA 1
ATOM 617 C C . ALA A 1 101 ? -8.703 30.792 53.090 1.00 22.93 89 ALA A C 1
ATOM 618 O O . ALA A 1 101 ? -8.850 29.626 52.702 1.00 24.52 89 ALA A O 1
ATOM 620 N N . GLU A 1 102 ? -9.436 31.821 52.649 1.00 19.84 90 GLU A N 1
ATOM 621 C CA . GLU A 1 102 ? -10.487 31.653 51.641 1.00 21.26 90 GLU A CA 1
ATOM 622 C C . GLU A 1 102 ? -9.925 31.374 50.258 1.00 22.30 90 GLU A C 1
ATOM 623 O O . GLU A 1 102 ? -10.522 30.616 49.513 1.00 21.72 90 GLU A O 1
ATOM 626 N N . GLN A 1 103 ? -8.845 32.074 49.897 1.00 22.47 91 GLN A N 1
ATOM 627 C CA . GLN A 1 103 ? -8.103 31.809 48.663 1.00 21.97 91 GLN A CA 1
ATOM 628 C C . GLN A 1 103 ? -7.669 30.350 48.614 1.00 21.33 91 GLN A C 1
ATOM 629 O O . GLN A 1 103 ? -7.945 29.603 47.620 1.00 23.16 91 GLN A O 1
ATOM 635 N N . GLN A 1 104 ? -7.019 29.932 49.710 1.00 19.79 92 GLN A N 1
ATOM 636 C CA . GLN A 1 104 ? -6.505 28.579 49.814 1.00 20.86 92 GLN A CA 1
ATOM 637 C C . GLN A 1 104 ? -7.632 27.536 49.812 1.00 21.23 92 GLN A C 1
ATOM 638 O O . GLN A 1 104 ? -7.446 26.433 49.275 1.00 17.46 92 GLN A O 1
ATOM 644 N N . LYS A 1 105 ? -8.770 27.888 50.434 1.00 21.94 93 LYS A N 1
ATOM 645 C CA . LYS A 1 105 ? -10.007 27.077 50.363 1.00 22.02 93 LYS A CA 1
ATOM 646 C C . LYS A 1 105 ? -10.492 26.935 48.926 1.00 16.50 93 LYS A C 1
ATOM 647 O O . LYS A 1 105 ? -10.969 25.869 48.546 1.00 13.91 93 LYS A O 1
ATOM 653 N N . LYS A 1 106 ? -10.432 28.020 48.160 1.00 15.79 94 LYS A N 1
ATOM 654 C CA . LYS A 1 106 ? -10.872 27.982 46.783 1.00 15.49 94 LYS A CA 1
ATOM 655 C C . LYS A 1 106 ? -9.927 27.087 45.995 1.00 15.07 94 LYS A C 1
ATOM 656 O O . LYS A 1 106 ? -10.383 26.224 45.245 1.00 14.43 94 LYS A O 1
ATOM 662 N N . GLU A 1 107 ? -8.624 27.268 46.188 1.00 15.77 95 GLU A N 1
ATOM 663 C CA . GLU A 1 107 ? -7.644 26.372 45.540 1.00 15.03 95 GLU A CA 1
ATOM 664 C C . GLU A 1 107 ? -8.003 24.904 45.808 1.00 13.11 95 GLU A C 1
ATOM 665 O O . GLU A 1 107 ? -8.094 24.070 44.894 1.00 10.58 95 GLU A O 1
ATOM 671 N N . GLN A 1 108 ? -8.122 24.566 47.087 1.00 11.82 96 GLN A N 1
ATOM 672 C CA . GLN A 1 108 ? -8.456 23.214 47.493 1.00 11.13 96 GLN A CA 1
ATOM 673 C C . GLN A 1 108 ? -9.779 22.707 46.867 1.00 7.98 96 GLN A C 1
ATOM 674 O O . GLN A 1 108 ? -9.884 21.543 46.435 1.00 9.22 96 GLN A O 1
ATOM 680 N N . THR A 1 109 ? -10.774 23.559 46.835 1.00 8.41 97 THR A N 1
ATOM 681 C CA . THR A 1 109 ? -12.015 23.232 46.204 1.00 10.24 97 THR A CA 1
ATOM 682 C C . THR A 1 109 ? -11.889 22.910 44.726 1.00 10.18 97 THR A C 1
ATOM 683 O O . THR A 1 109 ? -12.431 21.905 44.306 1.00 9.81 97 THR A O 1
ATOM 687 N N . THR A 1 110 ? -11.155 23.725 43.962 1.00 9.62 98 THR A N 1
ATOM 688 C CA . THR A 1 110 ? -10.892 23.358 42.563 1.00 11.22 98 THR A CA 1
ATOM 689 C C . THR A 1 110 ? -10.157 22.026 42.380 1.00 11.37 98 THR A C 1
ATOM 690 O O . THR A 1 110 ? -10.451 21.257 41.475 1.00 9.12 98 THR A O 1
ATOM 694 N N . PHE A 1 111 ? -9.207 21.735 43.248 1.00 12.00 99 PHE A N 1
ATOM 695 C CA . PHE A 1 111 ? -8.448 20.480 43.171 1.00 10.47 99 PHE A CA 1
ATOM 696 C C . PHE A 1 111 ? -9.379 19.291 43.364 1.00 8.93 99 PHE A C 1
ATOM 697 O O . PHE A 1 111 ? -9.367 18.304 42.614 1.00 8.73 99 PHE A O 1
ATOM 705 N N . HIS A 1 112 ? -10.222 19.369 44.382 1.00 7.93 100 HIS A N 1
ATOM 706 C CA . HIS A 1 112 ? -11.192 18.354 44.613 1.00 8.01 100 HIS A CA 1
ATOM 707 C C . HIS A 1 112 ? -12.210 18.184 43.440 1.00 6.66 100 HIS A C 1
ATOM 708 O O . HIS A 1 112 ? -12.535 17.087 43.028 1.00 9.36 100 HIS A O 1
ATOM 723 N N . ALA A 1 114 ? -11.724 18.940 40.313 1.00 10.80 102 ALA A N 1
ATOM 724 C CA . ALA A 1 114 ? -11.084 18.325 39.191 1.00 7.23 102 ALA A CA 1
ATOM 725 C C . ALA A 1 114 ? -10.997 16.809 39.323 1.00 9.77 102 ALA A C 1
ATOM 726 O O . ALA A 1 114 ? -11.375 16.093 38.437 1.00 9.62 102 ALA A O 1
ATOM 728 N N . ARG A 1 115 ? -10.531 16.342 40.465 1.00 11.51 103 ARG A N 1
ATOM 729 C CA . ARG A 1 115 ? -10.516 14.908 40.815 1.00 11.98 103 ARG A CA 1
ATOM 730 C C . ARG A 1 115 ? -11.908 14.245 40.740 1.00 11.64 103 ARG A C 1
ATOM 731 O O . ARG A 1 115 ? -12.089 13.162 40.163 1.00 10.23 103 ARG A O 1
ATOM 739 N N . LEU A 1 116 ? -12.881 14.887 41.342 1.00 12.23 104 LEU A N 1
ATOM 740 C CA . LEU A 1 116 ? -14.245 14.408 41.296 1.00 12.27 104 LEU A CA 1
ATOM 741 C C . LEU A 1 116 ? -14.722 14.174 39.876 1.00 12.11 104 LEU A C 1
ATOM 742 O O . LEU A 1 116 ? -15.266 13.111 39.561 1.00 12.56 104 LEU A O 1
ATOM 747 N N . PHE A 1 117 ? -14.569 15.171 38.997 1.00 8.31 105 PHE A N 1
ATOM 748 C CA . PHE A 1 117 ? -15.230 15.166 37.708 1.00 9.45 105 PHE A CA 1
ATOM 749 C C . PHE A 1 117 ? -14.333 14.627 36.607 1.00 10.09 105 PHE A C 1
ATOM 750 O O . PHE A 1 117 ? -14.742 14.559 35.428 1.00 9.89 105 PHE A O 1
ATOM 758 N N . GLY A 1 118 ? -13.110 14.240 37.003 1.00 12.43 106 GLY A N 1
ATOM 759 C CA . GLY A 1 118 ? -12.095 13.671 36.112 1.00 14.07 106 GLY A CA 1
ATOM 760 C C . GLY A 1 118 ? -11.360 14.655 35.228 1.00 15.01 106 GLY A C 1
ATOM 761 O O . GLY A 1 118 ? -10.930 14.290 34.135 1.00 18.68 106 GLY A O 1
ATOM 762 N N . VAL A 1 119 ? -11.336 15.915 35.646 1.00 11.20 107 VAL A N 1
ATOM 763 C CA . VAL A 1 119 ? -10.659 17.000 34.894 1.00 12.92 107 VAL A CA 1
ATOM 764 C C . VAL A 1 119 ? -9.178 16.988 35.254 1.00 11.95 107 VAL A C 1
ATOM 765 O O . VAL A 1 119 ? -8.822 16.815 36.438 1.00 10.41 107 VAL A O 1
ATOM 769 N N . LYS A 1 120 ? -8.318 17.159 34.239 1.00 10.84 108 LYS A N 1
ATOM 770 C CA . LYS A 1 120 ? -6.860 17.073 34.423 1.00 12.45 108 LYS A CA 1
ATOM 771 C C . LYS A 1 120 ? -6.139 18.386 34.649 1.00 11.29 108 LYS A C 1
ATOM 772 O O . LYS A 1 120 ? -5.016 18.358 35.094 1.00 9.84 108 LYS A O 1
ATOM 778 N N . HIS A 1 121 ? -6.780 19.501 34.331 1.00 9.19 109 HIS A N 1
ATOM 779 C CA . HIS A 1 121 ? -6.188 20.826 34.437 1.00 10.10 109 HIS A CA 1
ATOM 780 C C . HIS A 1 121 ? -7.174 21.806 35.056 1.00 10.27 109 HIS A C 1
ATOM 781 O O . HIS A 1 121 ? -8.435 21.587 34.993 1.00 9.14 109 HIS A O 1
ATOM 788 N N . ILE A 1 122 ? -6.637 22.846 35.677 1.00 10.58 110 ILE A N 1
ATOM 789 C CA . ILE A 1 122 ? -7.473 23.894 36.290 1.00 11.10 110 ILE A CA 1
ATOM 790 C C . ILE A 1 122 ? -7.074 25.264 35.748 1.00 9.58 110 ILE A C 1
ATOM 791 O O . ILE A 1 122 ? -5.870 25.617 35.636 1.00 7.71 110 ILE A O 1
ATOM 796 N N . ASN A 1 123 ? -8.079 26.017 35.341 1.00 9.90 111 ASN A N 1
ATOM 797 C CA . ASN A 1 123 ? -7.838 27.387 34.874 1.00 9.94 111 ASN A CA 1
ATOM 798 C C . ASN A 1 123 ? -7.413 28.315 35.998 1.00 10.40 111 ASN A C 1
ATOM 799 O O . ASN A 1 123 ? -7.996 28.317 37.080 1.00 11.54 111 ASN A O 1
ATOM 804 N N . CYS A 1 124 ? -6.437 29.139 35.667 1.00 10.70 112 CYS A N 1
ATOM 805 C CA . CYS A 1 124 ? -5.721 29.982 36.571 1.00 11.81 112 CYS A CA 1
ATOM 806 C C . CYS A 1 124 ? -5.312 31.270 35.866 1.00 11.96 112 CYS A C 1
ATOM 807 O O . CYS A 1 124 ? -4.868 31.235 34.721 1.00 10.70 112 CYS A O 1
ATOM 812 N N . GLY A 1 125 ? -5.353 32.371 36.602 1.00 10.60 113 GLY A N 1
ATOM 813 C CA . GLY A 1 125 ? -4.998 33.736 36.114 1.00 9.52 113 GLY A CA 1
ATOM 814 C C . GLY A 1 125 ? -4.375 34.500 37.263 1.00 11.42 113 GLY A C 1
ATOM 815 O O . GLY A 1 125 ? -4.551 34.128 38.430 1.00 9.76 113 GLY A O 1
ATOM 816 N N . LEU A 1 126 ? -3.597 35.520 36.956 1.00 10.87 114 LEU A N 1
ATOM 817 C CA . LEU A 1 126 ? -3.039 36.389 37.984 1.00 12.02 114 LEU A CA 1
ATOM 818 C C . LEU A 1 126 ? -3.342 37.835 37.703 1.00 12.76 114 LEU A C 1
ATOM 819 O O . LEU A 1 126 ? -2.690 38.424 36.866 1.00 12.53 114 LEU A O 1
ATOM 824 N N . LEU A 1 127 ? -4.322 38.400 38.416 1.00 14.57 115 LEU A N 1
ATOM 825 C CA . LEU A 1 127 ? -4.683 39.820 38.171 1.00 14.04 115 LEU A CA 1
ATOM 826 C C . LEU A 1 127 ? -3.605 40.812 38.634 1.00 14.19 115 LEU A C 1
ATOM 827 O O . LEU A 1 127 ? -3.335 41.825 37.956 1.00 13.33 115 LEU A O 1
ATOM 832 N N . GLU A 1 128 ? -2.970 40.513 39.764 1.00 14.99 116 GLU A N 1
ATOM 833 C CA . GLU A 1 128 ? -2.017 41.407 40.411 1.00 14.02 116 GLU A CA 1
ATOM 834 C C . GLU A 1 128 ? -0.747 41.507 39.565 1.00 14.03 116 GLU A C 1
ATOM 835 O O . GLU A 1 128 ? -0.187 40.524 39.135 1.00 15.86 116 GLU A O 1
ATOM 841 N N . LYS A 1 129 ? -0.306 42.720 39.370 1.00 12.87 117 LYS A N 1
ATOM 842 C CA . LYS A 1 129 ? 0.848 42.976 38.535 1.00 14.30 117 LYS A CA 1
ATOM 843 C C . LYS A 1 129 ? 2.095 42.956 39.392 1.00 15.09 117 LYS A C 1
ATOM 844 O O . LYS A 1 129 ? 2.653 43.990 39.719 1.00 18.19 117 LYS A O 1
ATOM 850 N N . ILE A 1 130 ? 2.587 41.770 39.695 1.00 18.07 118 ILE A N 1
ATOM 851 C CA . ILE A 1 130 ? 3.752 41.680 40.577 1.00 18.03 118 ILE A CA 1
ATOM 852 C C . ILE A 1 130 ? 5.034 41.435 39.785 1.00 17.34 118 ILE A C 1
ATOM 853 O O . ILE A 1 130 ? 4.964 40.949 38.647 1.00 15.43 118 ILE A O 1
ATOM 858 N N . PRO A 1 131 ? 6.217 41.730 40.392 1.00 16.45 119 PRO A N 1
ATOM 859 C CA . PRO A 1 131 ? 7.461 41.465 39.671 1.00 15.71 119 PRO A CA 1
ATOM 860 C C . PRO A 1 131 ? 7.529 40.015 39.276 1.00 14.34 119 PRO A C 1
ATOM 861 O O . PRO A 1 131 ? 7.154 39.137 40.035 1.00 14.93 119 PRO A O 1
ATOM 865 N N . GLU A 1 132 ? 8.032 39.781 38.084 1.00 16.10 120 GLU A N 1
ATOM 866 C CA . GLU A 1 132 ? 7.993 38.493 37.485 1.00 16.20 120 GLU A CA 1
ATOM 867 C C . GLU A 1 132 ? 8.775 37.466 38.275 1.00 15.29 120 GLU A C 1
ATOM 868 O O . GLU A 1 132 ? 8.406 36.296 38.302 1.00 14.68 120 GLU A O 1
ATOM 874 N N . GLU A 1 133 ? 9.860 37.861 38.944 1.00 14.83 121 GLU A N 1
ATOM 875 C CA . GLU A 1 133 ? 10.572 36.848 39.705 1.00 16.68 121 GLU A CA 1
ATOM 876 C C . GLU A 1 133 ? 9.670 36.302 40.844 1.00 17.78 121 GLU A C 1
ATOM 877 O O . GLU A 1 133 ? 9.803 35.133 41.240 1.00 16.02 121 GLU A O 1
ATOM 883 N N . GLN A 1 134 ? 8.769 37.136 41.373 1.00 15.99 122 GLN A N 1
ATOM 884 C CA . GLN A 1 134 ? 7.851 36.712 42.447 1.00 15.56 122 GLN A CA 1
ATOM 885 C C . GLN A 1 134 ? 6.796 35.764 41.848 1.00 14.83 122 GLN A C 1
ATOM 886 O O . GLN A 1 134 ? 6.322 34.806 42.511 1.00 12.80 122 GLN A O 1
ATOM 892 N N . ILE A 1 135 ? 6.397 36.076 40.610 1.00 14.92 123 ILE A N 1
ATOM 893 C CA . ILE A 1 135 ? 5.419 35.254 39.892 1.00 14.87 123 ILE A CA 1
ATOM 894 C C . ILE A 1 135 ? 5.984 33.862 39.675 1.00 14.62 123 ILE A C 1
ATOM 895 O O . ILE A 1 135 ? 5.294 32.890 39.867 1.00 11.33 123 ILE A O 1
ATOM 900 N N . ILE A 1 136 ? 7.242 33.765 39.235 1.00 13.52 124 ILE A N 1
ATOM 901 C CA . ILE A 1 136 ? 7.854 32.468 38.984 1.00 12.86 124 ILE A CA 1
ATOM 902 C C . ILE A 1 136 ? 7.806 31.573 40.229 1.00 13.79 124 ILE A C 1
ATOM 903 O O . ILE A 1 136 ? 7.446 30.387 40.183 1.00 13.20 124 ILE A O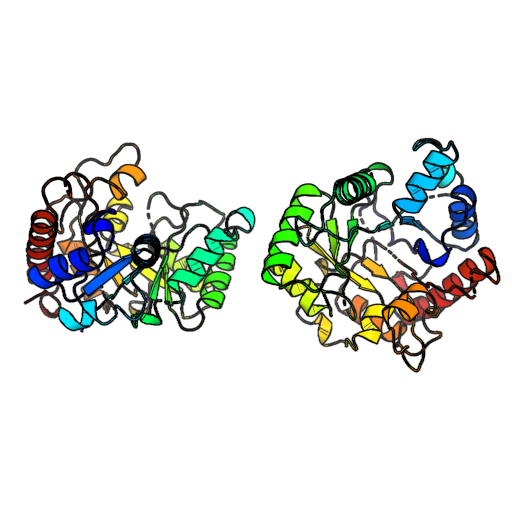 1
ATOM 908 N N . VAL A 1 137 ? 8.156 32.186 41.349 1.00 12.83 125 VAL A N 1
ATOM 909 C CA . VAL A 1 137 ? 8.241 31.471 42.597 1.00 14.26 125 VAL A CA 1
ATOM 910 C C . VAL A 1 137 ? 6.839 31.041 43.026 1.00 13.15 125 VAL A C 1
ATOM 911 O O . VAL A 1 137 ? 6.623 29.863 43.415 1.00 14.43 125 VAL A O 1
ATOM 915 N N . ALA A 1 138 ? 5.888 31.959 42.929 1.00 14.28 126 ALA A N 1
ATOM 916 C CA . ALA A 1 138 ? 4.514 31.677 43.392 1.00 14.95 126 ALA A CA 1
ATOM 917 C C . ALA A 1 138 ? 3.863 30.617 42.515 1.00 12.41 126 ALA A C 1
ATOM 918 O O . ALA A 1 138 ? 3.098 29.773 42.980 1.00 9.80 126 ALA A O 1
ATOM 920 N N . LEU A 1 139 ? 4.204 30.664 41.239 1.00 10.97 127 LEU A N 1
ATOM 921 C CA . LEU A 1 139 ? 3.627 29.720 40.297 1.00 8.71 127 LEU A CA 1
ATOM 922 C C . LEU A 1 139 ? 4.130 28.348 40.599 1.00 8.88 127 LEU A C 1
ATOM 923 O O . LEU A 1 139 ? 3.378 27.377 40.574 1.00 10.13 127 LEU A O 1
ATOM 928 N N . GLY A 1 140 ? 5.452 28.235 40.781 1.00 9.49 128 GLY A N 1
ATOM 929 C CA . GLY A 1 140 ? 6.059 26.967 41.190 1.00 8.27 128 GLY A CA 1
ATOM 930 C C . GLY A 1 140 ? 5.374 26.381 42.400 1.00 8.25 128 GLY A C 1
ATOM 931 O O . GLY A 1 140 ? 4.987 25.198 42.410 1.00 9.42 128 GLY A O 1
ATOM 932 N N . GLU A 1 141 ? 5.204 27.204 43.419 1.00 8.70 129 GLU A N 1
ATOM 933 C CA . GLU A 1 141 ? 4.501 26.779 44.644 1.00 11.99 129 GLU A CA 1
ATOM 934 C C . GLU A 1 141 ? 3.065 26.303 44.329 1.00 11.47 129 GLU A C 1
ATOM 935 O O . GLU A 1 141 ? 2.634 25.231 44.811 1.00 13.87 129 GLU A O 1
ATOM 941 N N . LEU A 1 142 ? 2.304 27.078 43.556 1.00 12.68 130 LEU A N 1
ATOM 942 C CA . LEU A 1 142 ? 0.962 26.630 43.143 1.00 12.03 130 LEU A CA 1
ATOM 943 C C . LEU A 1 142 ? 0.938 25.254 42.413 1.00 11.35 130 LEU A C 1
ATOM 944 O O . LEU A 1 142 ? 0.125 24.354 42.712 1.00 10.47 130 LEU A O 1
ATOM 949 N N . CYS A 1 143 ? 1.880 25.056 41.502 1.00 9.43 131 CYS A N 1
ATOM 950 C CA . CYS A 1 143 ? 1.947 23.800 40.822 1.00 10.62 131 CYS A CA 1
ATOM 951 C C . CYS A 1 143 ? 2.261 22.680 41.813 1.00 8.31 131 CYS A C 1
ATOM 952 O O . CYS A 1 143 ? 1.794 21.566 41.645 1.00 10.08 131 CYS A O 1
ATOM 955 N N . ASP A 1 144 ? 3.137 22.954 42.790 1.00 11.79 132 ASP A N 1
ATOM 956 C CA . ASP A 1 144 ? 3.428 21.983 43.863 1.00 14.34 132 ASP A CA 1
ATOM 957 C C . ASP A 1 144 ? 2.168 21.598 44.608 1.00 12.89 132 ASP A C 1
ATOM 958 O O . ASP A 1 144 ? 1.872 20.417 44.780 1.00 11.89 132 ASP A O 1
ATOM 963 N N . ARG A 1 145 ? 1.399 22.600 45.005 1.00 12.94 133 ARG A N 1
ATOM 964 C CA . ARG A 1 145 ? 0.095 22.382 45.646 1.00 11.81 133 ARG A CA 1
ATOM 965 C C . ARG A 1 145 ? -0.914 21.564 44.824 1.00 12.88 133 ARG A C 1
ATOM 966 O O . ARG A 1 145 ? -1.693 20.823 45.380 1.00 12.48 133 ARG A O 1
ATOM 974 N N . ALA A 1 146 ? -0.860 21.721 43.510 1.00 12.27 134 ALA A N 1
ATOM 975 C CA . ALA A 1 146 ? -1.756 21.074 42.569 1.00 10.75 134 ALA A CA 1
ATOM 976 C C . ALA A 1 146 ? -1.452 19.610 42.404 1.00 11.25 134 ALA A C 1
ATOM 977 O O . ALA A 1 146 ? -2.346 18.849 41.997 1.00 10.15 134 ALA A O 1
ATOM 979 N N . GLU A 1 147 ? -0.202 19.221 42.739 1.00 11.78 135 GLU A N 1
ATOM 980 C CA . GLU A 1 147 ? 0.307 17.813 42.648 1.00 14.00 135 GLU A CA 1
ATOM 981 C C . GLU A 1 147 ? 0.188 17.274 41.230 1.00 12.37 135 GLU A C 1
ATOM 982 O O . GLU A 1 147 ? 0.848 17.797 40.350 1.00 14.66 135 GLU A O 1
ATOM 988 N N . GLU A 1 148 ? -0.673 16.298 40.983 1.00 13.95 136 GLU A N 1
ATOM 989 C CA . GLU A 1 148 ? -0.757 15.702 39.651 1.00 16.18 136 GLU A CA 1
ATOM 990 C C . GLU A 1 148 ? -1.554 16.582 38.676 1.00 16.56 136 GLU A C 1
ATOM 991 O O . GLU A 1 148 ? -1.466 16.404 37.459 1.00 16.08 136 GLU A O 1
ATOM 997 N N . LEU A 1 149 ? -2.355 17.513 39.220 1.00 16.47 137 LEU A N 1
ATOM 998 C CA . LEU A 1 149 ? -3.224 18.375 38.363 1.00 15.69 137 LEU A CA 1
ATOM 999 C C . LEU A 1 149 ? -2.350 19.423 37.646 1.00 13.28 137 LEU A C 1
ATOM 1000 O O . LEU A 1 149 ? -1.313 19.858 38.144 1.00 16.37 137 LEU A O 1
ATOM 1005 N N . ILE A 1 150 ? -2.781 19.786 36.446 1.00 14.14 138 ILE A N 1
ATOM 1006 C CA . ILE A 1 150 ? -2.085 20.732 35.596 1.00 11.28 138 ILE A CA 1
ATOM 1007 C C . ILE A 1 150 ? -2.622 22.131 35.886 1.00 11.40 138 ILE A C 1
ATOM 1008 O O . ILE A 1 150 ? -3.855 22.368 35.930 1.00 12.63 138 ILE A O 1
ATOM 1013 N N . ILE A 1 151 ? -1.711 23.061 36.072 1.00 8.23 139 ILE A N 1
ATOM 1014 C CA . ILE A 1 151 ? -2.080 24.458 36.227 1.00 11.00 139 ILE A CA 1
ATOM 1015 C C . ILE A 1 151 ? -2.114 25.089 34.826 1.00 10.37 139 ILE A C 1
ATOM 1016 O O . ILE A 1 151 ? -1.099 25.123 34.142 1.00 9.64 139 ILE A O 1
ATOM 1021 N N . GLY A 1 152 ? -3.307 25.469 34.371 1.00 8.82 140 GLY A N 1
ATOM 1022 C CA . GLY A 1 152 ? -3.475 26.113 33.061 1.00 8.90 140 GLY A CA 1
ATOM 1023 C C . GLY A 1 152 ? -3.477 27.603 33.248 1.00 7.60 140 GLY A C 1
ATOM 1024 O O . GLY A 1 152 ? -4.540 28.209 33.498 1.00 10.97 140 GLY A O 1
ATOM 1025 N N . LEU A 1 153 ? -2.313 28.211 33.119 1.00 9.33 141 LEU A N 1
ATOM 1026 C CA . LEU A 1 153 ? -2.130 29.658 33.322 1.00 8.81 141 LEU A CA 1
ATOM 1027 C C . LEU A 1 153 ? -2.612 30.431 32.107 1.00 10.62 141 LEU A C 1
ATOM 1028 O O . LEU A 1 153 ? -2.098 30.225 30.991 1.00 12.02 141 LEU A O 1
ATOM 1033 N N . GLU A 1 154 ? -3.530 31.374 32.349 1.00 10.70 142 GLU A N 1
ATOM 1034 C CA . GLU A 1 154 ? -4.176 32.150 31.302 1.00 10.18 142 GLU A CA 1
ATOM 1035 C C . GLU A 1 154 ? -3.642 33.591 31.293 1.00 10.47 142 GLU A C 1
ATOM 1036 O O . GLU A 1 154 ? -3.824 34.345 32.232 1.00 11.76 142 GLU A O 1
ATOM 1042 N N . PHE A 1 155 ? -2.960 33.972 30.219 1.00 10.68 143 PHE A N 1
ATOM 1043 C CA . PHE A 1 155 ? -2.528 35.342 30.072 1.00 9.90 143 PHE A CA 1
ATOM 1044 C C . PHE A 1 155 ? -3.733 36.204 29.788 1.00 9.84 143 PHE A C 1
ATOM 1045 O O . PHE A 1 155 ? -4.660 35.764 29.143 1.00 8.51 143 PHE A O 1
ATOM 1061 N N . PRO A 1 157 ? -4.428 40.612 28.961 1.00 12.88 145 PRO A N 1
ATOM 1062 C CA . PRO A 1 157 ? -3.796 41.942 28.699 1.00 14.82 145 PRO A CA 1
ATOM 1063 C C . PRO A 1 157 ? -3.753 42.978 29.858 1.00 14.82 145 PRO A C 1
ATOM 1064 O O . PRO A 1 157 ? -2.860 43.868 29.887 1.00 15.94 145 PRO A O 1
ATOM 1068 N N . TYR A 1 158 ? -4.718 42.848 30.772 1.00 13.12 146 TYR A N 1
ATOM 1069 C CA . TYR A 1 158 ? -4.899 43.677 31.934 1.00 12.96 146 TYR A CA 1
ATOM 1070 C C . TYR A 1 158 ? -4.448 43.015 33.240 1.00 13.51 146 TYR A C 1
ATOM 1071 O O . TYR A 1 158 ? -4.796 43.497 34.331 1.00 14.39 146 TYR A O 1
ATOM 1080 N N . SER A 1 159 ? -3.641 41.950 33.165 1.00 11.45 147 SER A N 1
ATOM 1081 C CA . SER A 1 159 ? -3.268 41.194 34.309 1.00 11.67 147 SER A CA 1
ATOM 1082 C C . SER A 1 159 ? -1.743 41.229 34.545 1.00 12.93 147 SER A C 1
ATOM 1083 O O . SER A 1 159 ? -1.029 41.916 33.819 1.00 12.06 147 SER A O 1
ATOM 1086 N N . GLY A 1 160 ? -1.263 40.479 35.541 1.00 13.12 148 GLY A N 1
ATOM 1087 C CA . GLY A 1 160 ? 0.171 40.395 35.833 1.00 11.93 148 GLY A CA 1
ATOM 1088 C C . GLY A 1 160 ? 0.926 39.450 34.881 1.00 12.68 148 GLY A C 1
ATOM 1089 O O . GLY A 1 160 ? 2.172 39.341 34.907 1.00 12.33 148 GLY A O 1
ATOM 1090 N N . VAL A 1 161 ? 0.178 38.766 34.030 1.00 10.53 149 VAL A N 1
ATOM 1091 C CA . VAL A 1 161 ? 0.772 37.912 32.965 1.00 10.98 149 VAL A CA 1
ATOM 1092 C C . VAL A 1 161 ? 0.079 38.319 31.700 1.00 12.14 149 VAL A C 1
ATOM 1093 O O . VAL A 1 161 ? -1.037 37.873 31.402 1.00 13.83 149 VAL A O 1
ATOM 1097 N N . ALA A 1 162 ? 0.709 39.209 30.951 1.00 13.23 150 ALA A N 1
ATOM 1098 C CA . ALA A 1 162 ? -0.043 40.032 30.015 1.00 12.69 150 ALA A CA 1
ATOM 1099 C C . ALA A 1 162 ? -0.146 39.492 28.574 1.00 10.90 150 ALA A C 1
ATOM 1100 O O . ALA A 1 162 ? -0.997 39.938 27.797 1.00 11.57 150 ALA A O 1
ATOM 1102 N N . ASP A 1 163 ? 0.705 38.538 28.219 1.00 10.67 151 ASP A N 1
ATOM 1103 C CA . ASP A 1 163 ? 0.709 37.994 26.883 1.00 10.19 151 ASP A CA 1
ATOM 1104 C C . ASP A 1 163 ? 1.271 36.570 26.919 1.00 8.93 151 ASP A C 1
ATOM 1105 O O . ASP A 1 163 ? 1.794 36.145 27.939 1.00 9.24 151 ASP A O 1
ATOM 1110 N N . LEU A 1 164 ? 1.167 35.856 25.817 1.00 8.87 152 LEU A N 1
ATOM 1111 C CA . LEU A 1 164 ? 1.568 34.456 25.812 1.00 9.94 152 LEU A CA 1
ATOM 1112 C C . LEU A 1 164 ? 3.095 34.197 26.119 1.00 9.75 152 LEU A C 1
ATOM 1113 O O . LEU A 1 164 ? 3.449 33.266 26.829 1.00 10.34 152 LEU A O 1
ATOM 1118 N N . GLN A 1 165 ? 3.964 35.042 25.581 1.00 13.50 153 GLN A N 1
ATOM 1119 C CA . GLN A 1 165 ? 5.379 34.958 25.840 1.00 13.58 153 GLN A CA 1
ATOM 1120 C C . GLN A 1 165 ? 5.640 35.066 27.348 1.00 14.93 153 GLN A C 1
ATOM 1121 O O . GLN A 1 165 ? 6.458 34.296 27.887 1.00 15.60 153 GLN A O 1
ATOM 1127 N N . ALA A 1 166 ? 4.918 35.970 28.017 1.00 12.60 154 ALA A N 1
ATOM 1128 C CA . ALA A 1 166 ? 5.054 36.165 29.482 1.00 14.20 154 ALA A CA 1
ATOM 1129 C C . ALA A 1 166 ? 4.611 34.969 30.301 1.00 13.20 154 ALA A C 1
ATOM 1130 O O . ALA A 1 166 ? 5.281 34.588 31.283 1.00 12.22 154 ALA A O 1
ATOM 1132 N N . ALA A 1 167 ? 3.447 34.416 29.928 1.00 12.61 155 ALA A N 1
ATOM 1133 C CA . ALA A 1 167 ? 2.937 33.174 30.488 1.00 9.53 155 ALA A CA 1
ATOM 1134 C C . ALA A 1 167 ? 3.960 32.057 30.284 1.00 8.62 155 ALA A C 1
ATOM 1135 O O . ALA A 1 167 ? 4.288 31.373 31.264 1.00 9.14 155 ALA A O 1
ATOM 1137 N N . TRP A 1 168 ? 4.529 31.905 29.078 1.00 12.63 156 TRP A N 1
ATOM 1138 C CA . TRP A 1 168 ? 5.489 30.819 28.857 1.00 12.74 156 TRP A CA 1
ATOM 1139 C C . TRP A 1 168 ? 6.764 31.061 29.660 1.00 12.00 156 TRP A C 1
ATOM 1140 O O . TRP A 1 168 ? 7.300 30.149 30.322 1.00 14.69 156 TRP A O 1
ATOM 1151 N N . ARG A 1 169 ? 7.241 32.293 29.650 1.00 13.84 157 ARG A N 1
ATOM 1152 C CA . ARG A 1 169 ? 8.439 32.645 30.416 1.00 15.31 157 ARG A CA 1
ATOM 1153 C C . ARG A 1 169 ? 8.356 32.154 31.861 1.00 13.94 157 ARG A C 1
ATOM 1154 O O . ARG A 1 169 ? 9.230 31.399 32.327 1.00 14.10 157 ARG A O 1
ATOM 1162 N N . VAL A 1 170 ? 7.287 32.527 32.546 1.00 13.85 158 VAL A N 1
ATOM 1163 C CA . VAL A 1 170 ? 7.153 32.188 33.948 1.00 12.93 158 VAL A CA 1
ATOM 1164 C C . VAL A 1 170 ? 6.875 30.696 34.164 1.00 12.18 158 VAL A C 1
ATOM 1165 O O . VAL A 1 170 ? 7.402 30.125 35.132 1.00 11.45 158 VAL A O 1
ATOM 1169 N N . ALA A 1 171 ? 6.071 30.076 33.295 1.00 11.01 159 ALA A N 1
ATOM 1170 C CA . ALA A 1 171 ? 5.800 28.636 33.436 1.00 13.03 159 ALA A CA 1
ATOM 1171 C C . ALA A 1 171 ? 7.080 27.847 33.230 1.00 13.12 159 ALA A C 1
ATOM 1172 O O . ALA A 1 171 ? 7.370 26.867 33.943 1.00 11.71 159 ALA A O 1
ATOM 1174 N N . GLU A 1 172 ? 7.833 28.264 32.227 1.00 15.34 160 GLU A N 1
ATOM 1175 C CA . GLU A 1 172 ? 9.095 27.607 31.925 1.00 16.99 160 GLU A CA 1
ATOM 1176 C C . GLU A 1 172 ? 10.014 27.739 33.116 1.00 16.76 160 GLU A C 1
ATOM 1177 O O . GLU A 1 172 ? 10.576 26.738 33.565 1.00 17.87 160 GLU A O 1
ATOM 1183 N N . ALA A 1 173 ? 10.168 28.961 33.628 1.00 13.70 161 ALA A N 1
ATOM 1184 C CA . ALA A 1 173 ? 11.174 29.261 34.643 1.00 13.11 161 ALA A CA 1
ATOM 1185 C C . ALA A 1 173 ? 10.874 28.616 35.981 1.00 13.50 161 ALA A C 1
ATOM 1186 O O . ALA A 1 173 ? 11.794 28.371 36.758 1.00 13.72 161 ALA A O 1
ATOM 1188 N N . CYS A 1 174 ? 9.594 28.352 36.270 1.00 10.52 162 CYS A N 1
ATOM 1189 C CA . CYS A 1 174 ? 9.228 27.766 37.546 1.00 14.85 162 CYS A CA 1
ATOM 1190 C C . CYS A 1 174 ? 9.753 26.317 37.612 1.00 13.76 162 CYS A C 1
ATOM 1191 O O . CYS A 1 174 ? 9.940 25.777 38.702 1.00 15.32 162 CYS A O 1
ATOM 1194 N N . GLY A 1 175 ? 9.961 25.678 36.459 1.00 14.28 163 GLY A N 1
ATOM 1195 C CA . GLY A 1 175 ? 10.524 24.314 36.439 1.00 16.45 163 GLY A CA 1
ATOM 1196 C C . GLY A 1 175 ? 9.668 23.184 36.946 1.00 18.23 163 GLY A C 1
ATOM 1197 O O . GLY A 1 175 ? 10.224 22.171 37.398 1.00 22.41 163 GLY A O 1
ATOM 1198 N N . ARG A 1 176 ? 8.332 23.364 36.971 1.00 17.28 164 ARG A N 1
ATOM 1199 C CA . ARG A 1 176 ? 7.373 22.259 37.192 1.00 15.02 164 ARG A CA 1
ATOM 1200 C C . ARG A 1 176 ? 6.743 21.884 35.885 1.00 15.79 164 ARG A C 1
ATOM 1201 O O . ARG A 1 176 ? 6.251 22.763 35.144 1.00 13.29 164 ARG A O 1
ATOM 1209 N N . ASP A 1 177 ? 6.688 20.587 35.620 1.00 15.29 165 ASP A N 1
ATOM 1210 C CA . ASP A 1 177 ? 6.127 20.147 34.368 1.00 17.55 165 ASP A CA 1
ATOM 1211 C C . ASP A 1 177 ? 4.601 20.387 34.286 1.00 15.58 165 ASP A C 1
ATOM 1212 O O . ASP A 1 177 ? 4.068 20.297 33.191 1.00 18.91 165 ASP A O 1
ATOM 1217 N N . ASN A 1 178 ? 3.901 20.644 35.404 1.00 13.64 166 ASN A N 1
ATOM 1218 C CA . ASN A 1 178 ? 2.417 20.859 35.363 1.00 13.74 166 ASN A CA 1
ATOM 1219 C C . ASN A 1 178 ? 2.012 22.335 35.194 1.00 12.08 166 ASN A C 1
ATOM 1220 O O . ASN A 1 178 ? 0.844 22.673 35.300 1.00 12.45 166 ASN A O 1
ATOM 1225 N N . ALA A 1 179 ? 2.991 23.183 34.890 1.00 11.88 167 ALA A N 1
ATOM 1226 C CA . ALA A 1 179 ? 2.779 24.614 34.612 1.00 12.34 167 ALA A CA 1
ATOM 1227 C C . ALA A 1 179 ? 2.545 24.690 33.140 1.00 12.79 167 ALA A C 1
ATOM 1228 O O . ALA A 1 179 ? 3.478 24.539 32.360 1.00 14.07 167 ALA A O 1
ATOM 1230 N N . GLN A 1 180 ? 1.292 24.897 32.734 1.00 9.69 168 GLN A N 1
ATOM 1231 C CA . GLN A 1 180 ? 0.907 24.910 31.327 1.00 8.43 168 GLN A CA 1
ATOM 1232 C C . GLN A 1 180 ? 0.054 26.155 31.070 1.00 10.53 168 GLN A C 1
ATOM 1233 O O . GLN A 1 180 ? -0.056 27.030 31.982 1.00 11.24 168 GLN A O 1
ATOM 1239 N N . LEU A 1 181 ? -0.474 26.241 29.855 1.00 8.61 169 LEU A N 1
ATOM 1240 C CA . LEU A 1 181 ? -0.968 27.502 29.276 1.00 9.97 169 LEU A CA 1
ATOM 1241 C C . LEU A 1 181 ? -2.344 27.345 28.592 1.00 11.21 169 LEU A C 1
ATOM 1242 O O . LEU A 1 181 ? -2.639 26.305 27.970 1.00 11.39 169 LEU A O 1
ATOM 1247 N N . ILE A 1 182 ? -3.173 28.390 28.751 1.00 13.06 170 ILE A N 1
ATOM 1248 C CA . ILE A 1 182 ? -4.515 28.510 28.150 1.00 13.47 170 ILE A CA 1
ATOM 1249 C C . ILE A 1 182 ? -4.503 29.703 27.230 1.00 14.07 170 ILE A C 1
ATOM 1250 O O . ILE A 1 182 ? -4.035 30.796 27.640 1.00 11.38 170 ILE A O 1
ATOM 1255 N N . CYS A 1 183 ? -5.025 29.498 26.006 1.00 13.85 171 CYS A N 1
ATOM 1256 C CA . CYS A 1 183 ? -5.177 30.591 25.041 1.00 14.15 171 CYS A CA 1
ATOM 1257 C C . CYS A 1 183 ? -6.671 30.858 24.880 1.00 12.77 171 CYS A C 1
ATOM 1258 O O . CYS A 1 183 ? -7.377 30.014 24.401 1.00 12.53 171 CYS A O 1
ATOM 1261 N N . ASP A 1 184 ? -7.120 32.044 25.269 1.00 10.53 172 ASP A N 1
ATOM 1262 C CA . ASP A 1 184 ? -8.527 32.420 25.205 1.00 10.85 172 ASP A CA 1
ATOM 1263 C C . ASP A 1 184 ? -8.572 33.519 24.151 1.00 10.38 172 ASP A C 1
ATOM 1264 O O . ASP A 1 184 ? -7.745 34.420 24.211 1.00 8.90 172 ASP A O 1
ATOM 1269 N N . THR A 1 185 ? -9.490 33.396 23.179 1.00 12.58 173 THR A N 1
ATOM 1270 C CA . THR A 1 185 ? -9.491 34.273 22.014 1.00 12.55 173 THR A CA 1
ATOM 1271 C C . THR A 1 185 ? -9.618 35.715 22.452 1.00 13.02 173 THR A C 1
ATOM 1272 O O . THR A 1 185 ? -9.021 36.572 21.840 1.00 13.44 173 THR A O 1
ATOM 1276 N N . TRP A 1 186 ? -10.437 36.004 23.475 1.00 9.90 174 TRP A N 1
ATOM 1277 C CA . TRP A 1 186 ? -10.651 37.381 23.899 1.00 9.88 174 TRP A CA 1
ATOM 1278 C C .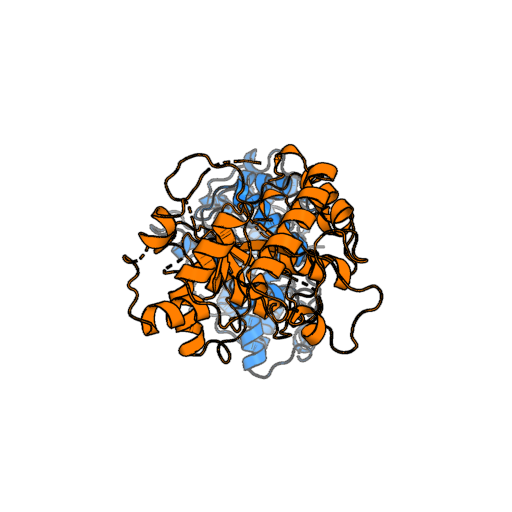 TRP A 1 186 ? -9.322 38.021 24.339 1.00 11.69 174 TRP A C 1
ATOM 1279 O O . TRP A 1 186 ? -8.933 39.119 23.886 1.00 10.71 174 TRP A O 1
ATOM 1290 N N . HIS A 1 187 ? -8.630 37.333 25.247 1.00 10.63 175 HIS A N 1
ATOM 1291 C CA . HIS A 1 187 ? -7.292 37.793 25.695 1.00 9.86 175 HIS A CA 1
ATOM 1292 C C . HIS A 1 187 ? -6.236 37.873 24.594 1.00 12.99 175 HIS A C 1
ATOM 1293 O O . HIS A 1 187 ? -5.443 38.818 24.575 1.00 11.60 175 HIS A O 1
ATOM 1300 N N . TRP A 1 188 ? -6.257 36.920 23.682 1.00 9.35 176 TRP A N 1
ATOM 1301 C CA . TRP A 1 188 ? -5.323 36.897 22.537 1.00 10.80 176 TRP A CA 1
ATOM 1302 C C . TRP A 1 188 ? -5.517 38.134 21.690 1.00 10.34 176 TRP A C 1
ATOM 1303 O O . TRP A 1 188 ? -4.553 38.864 21.447 1.00 10.39 176 TRP A O 1
ATOM 1314 N N . ALA A 1 189 ? -6.778 38.423 21.365 1.00 12.24 177 ALA A N 1
ATOM 1315 C CA . ALA A 1 189 ? -7.131 39.553 20.507 1.00 12.43 177 ALA A CA 1
ATOM 1316 C C . ALA A 1 189 ? -6.878 40.896 21.220 1.00 12.20 177 ALA A C 1
ATOM 1317 O O . ALA A 1 189 ? -6.352 41.829 20.635 1.00 13.07 177 ALA A O 1
ATOM 1319 N N . ARG A 1 190 ? -7.179 40.978 22.518 1.00 13.42 178 ARG A N 1
ATOM 1320 C CA . ARG A 1 190 ? -6.998 42.220 23.226 1.00 13.29 178 ARG A CA 1
ATOM 1321 C C . ARG A 1 190 ? -5.554 42.487 23.657 1.00 14.12 178 ARG A C 1
ATOM 1322 O O . ARG A 1 190 ? -5.192 43.612 24.094 1.00 14.97 178 ARG A O 1
ATOM 1330 N N . ALA A 1 191 ? -4.728 41.460 23.590 1.00 12.53 179 ALA A N 1
ATOM 1331 C CA . ALA A 1 191 ? -3.311 41.620 23.829 1.00 8.93 179 ALA A CA 1
ATOM 1332 C C . ALA A 1 191 ? -2.654 41.712 22.474 1.00 11.90 179 ALA A C 1
ATOM 1333 O O . ALA A 1 191 ? -1.437 41.657 22.400 1.00 12.79 179 ALA A O 1
ATOM 1335 N N . ASN A 1 192 ? -3.422 41.852 21.403 1.00 13.28 180 ASN A N 1
ATOM 1336 C CA . ASN A 1 192 ? -2.839 42.004 20.050 1.00 14.67 180 ASN A CA 1
ATOM 1337 C C . ASN A 1 192 ? -1.809 40.921 19.680 1.00 16.10 180 ASN A C 1
ATOM 1338 O O . ASN A 1 192 ? -0.784 41.191 19.018 1.00 17.61 180 ASN A O 1
ATOM 1343 N N . GLN A 1 193 ? -2.101 39.677 20.052 1.00 14.52 181 GLN A N 1
ATOM 1344 C CA . GLN A 1 193 ? -1.199 38.598 19.768 1.00 11.87 181 GLN A CA 1
ATOM 1345 C C . GLN A 1 193 ? -1.219 38.239 18.298 1.00 15.71 181 GLN A C 1
ATOM 1346 O O . GLN A 1 193 ? -2.229 38.435 17.595 1.00 16.51 181 GLN A O 1
ATOM 1352 N N . THR A 1 194 ? -0.097 37.715 17.829 1.00 14.76 182 THR A N 1
ATOM 1353 C CA . THR A 1 194 ? -0.014 37.235 16.455 1.00 16.05 182 THR A CA 1
ATOM 1354 C C . THR A 1 194 ? 0.573 35.834 16.358 1.00 17.66 182 THR A C 1
ATOM 1355 O O . THR A 1 194 ? 0.886 35.158 17.367 1.00 15.98 182 THR A O 1
ATOM 1359 N N . ALA A 1 195 ? 0.833 35.423 15.123 1.00 17.83 183 ALA A N 1
ATOM 1360 C CA . ALA A 1 195 ? 1.566 34.189 14.877 1.00 19.08 183 ALA A CA 1
ATOM 1361 C C . ALA A 1 195 ? 2.895 34.138 15.589 1.00 18.23 183 ALA A C 1
ATOM 1362 O O . ALA A 1 195 ? 3.302 33.097 16.073 1.00 21.32 183 ALA A O 1
ATOM 1364 N N . GLU A 1 196 ? 3.580 35.266 15.664 1.00 18.89 184 GLU A N 1
ATOM 1365 C CA . GLU A 1 196 ? 4.856 35.317 16.372 1.00 18.28 184 GLU A CA 1
ATOM 1366 C C . GLU A 1 196 ? 4.722 35.089 17.875 1.00 17.98 184 GLU A C 1
ATOM 1367 O O . GLU A 1 196 ? 5.679 34.741 18.536 1.00 20.04 184 GLU A O 1
ATOM 1373 N N . SER A 1 197 ? 3.554 35.340 18.445 1.00 16.31 185 SER A N 1
ATOM 1374 C CA . SER A 1 197 ? 3.399 35.187 19.908 1.00 15.90 185 SER A CA 1
ATOM 1375 C C . SER A 1 197 ? 3.669 33.782 20.424 1.00 17.74 185 SER A C 1
ATOM 1376 O O . SER A 1 197 ? 4.028 33.582 21.584 1.00 16.40 185 SER A O 1
ATOM 1379 N N . ILE A 1 198 ? 3.449 32.806 19.556 1.00 20.74 186 ILE A N 1
ATOM 1380 C CA . ILE A 1 198 ? 3.572 31.403 19.887 1.00 23.22 186 ILE A CA 1
ATOM 1381 C C . ILE A 1 198 ? 5.036 30.846 19.763 1.00 23.19 186 ILE A C 1
ATOM 1382 O O . ILE A 1 198 ? 5.324 29.729 20.230 1.00 21.57 186 ILE A O 1
ATOM 1387 N N . LYS A 1 199 ? 5.935 31.629 19.137 1.00 24.60 187 LYS A N 1
ATOM 1388 C CA . LYS A 1 199 ? 7.388 31.326 19.044 1.00 25.50 187 LYS A CA 1
ATOM 1389 C C . LYS A 1 199 ? 8.066 30.884 20.331 1.00 25.84 187 LYS A C 1
ATOM 1390 O O . LYS A 1 199 ? 8.025 31.584 21.368 1.00 25.50 187 LYS A O 1
ATOM 1396 N N . ASN A 1 200 ? 8.742 29.745 20.228 1.00 24.51 188 ASN A N 1
ATOM 1397 C CA . ASN A 1 200 ? 9.460 29.160 21.328 1.00 23.39 188 ASN A CA 1
ATOM 1398 C C . ASN A 1 200 ? 8.550 28.594 22.414 1.00 22.30 188 ASN A C 1
ATOM 1399 O O . ASN A 1 200 ? 9.059 28.001 23.361 1.00 24.01 188 ASN A O 1
ATOM 1404 N N . VAL A 1 201 ? 7.220 28.685 22.244 1.00 21.29 189 VAL A N 1
ATOM 1405 C CA . VAL A 1 201 ? 6.289 27.996 23.169 1.00 20.29 189 VAL A CA 1
ATOM 1406 C C . VAL A 1 201 ? 6.098 26.565 22.678 1.00 18.22 189 VAL A C 1
ATOM 1407 O O . VAL A 1 201 ? 5.518 26.339 21.609 1.00 18.91 189 VAL A O 1
ATOM 1411 N N . PRO A 1 202 ? 6.560 25.580 23.455 1.00 17.80 190 PRO A N 1
ATOM 1412 C CA . PRO A 1 202 ? 6.266 24.202 23.024 1.00 18.60 190 PRO A CA 1
ATOM 1413 C C . PRO A 1 202 ? 4.748 23.969 22.910 1.00 18.89 190 PRO A C 1
ATOM 1414 O O . PRO A 1 202 ? 3.978 24.288 23.869 1.00 18.48 190 PRO A O 1
ATOM 1418 N N . ALA A 1 203 ? 4.313 23.464 21.750 1.00 18.80 191 ALA A N 1
ATOM 1419 C CA . ALA A 1 203 ? 2.907 23.158 21.511 1.00 18.34 191 ALA A CA 1
ATOM 1420 C C . ALA A 1 203 ? 2.271 22.343 22.639 1.00 19.06 191 ALA A C 1
ATOM 1421 O O . ALA A 1 203 ? 1.094 22.540 22.941 1.00 18.95 191 ALA A O 1
ATOM 1423 N N . ASP A 1 204 ? 3.031 21.419 23.244 1.00 17.34 192 ASP A N 1
ATOM 1424 C CA . ASP A 1 204 ? 2.441 20.522 24.214 1.00 20.47 192 ASP A CA 1
ATOM 1425 C C . ASP A 1 204 ? 2.272 21.191 25.584 1.00 20.24 192 ASP A C 1
ATOM 1426 O O . ASP A 1 204 ? 1.899 20.534 26.557 1.00 21.23 192 ASP A O 1
ATOM 1431 N N . ARG A 1 205 ? 2.568 22.493 25.651 1.00 19.68 193 ARG A N 1
ATOM 1432 C CA . ARG A 1 205 ? 2.405 23.281 26.879 1.00 19.13 193 ARG A CA 1
ATOM 1433 C C . ARG A 1 205 ? 1.113 24.051 26.888 1.00 15.00 193 ARG A C 1
ATOM 1434 O O . ARG A 1 205 ? 0.801 24.711 27.892 1.00 15.89 193 ARG A O 1
ATOM 1442 N N . ILE A 1 206 ? 0.395 24.020 25.775 1.00 14.30 194 ILE A N 1
ATOM 1443 C CA . ILE A 1 206 ? -0.885 24.688 25.657 1.00 14.05 194 ILE A CA 1
ATOM 1444 C C . ILE A 1 206 ? -1.981 23.677 25.952 1.00 14.10 194 ILE A C 1
ATOM 1445 O O . ILE A 1 206 ? -2.311 22.840 25.112 1.00 10.69 194 ILE A O 1
ATOM 1450 N N . VAL A 1 207 ? -2.497 23.758 27.178 1.00 13.75 195 VAL A N 1
ATOM 1451 C CA . VAL A 1 207 ? -3.378 22.709 27.710 1.00 12.73 195 VAL A CA 1
ATOM 1452 C C . VAL A 1 207 ? -4.830 22.880 27.250 1.00 12.70 195 VAL A C 1
ATOM 1453 O O . VAL A 1 207 ? -5.551 21.903 27.094 1.00 14.32 195 VAL A O 1
ATOM 1457 N N . SER A 1 208 ? -5.235 24.109 26.985 1.00 11.29 196 SER A N 1
ATOM 1458 C CA . SER A 1 208 ? -6.561 24.316 26.444 1.00 12.07 196 SER A CA 1
ATOM 1459 C C . SER A 1 208 ? -6.707 25.591 25.677 1.00 11.49 196 SER A C 1
ATOM 1460 O O . SER A 1 208 ? -5.874 26.502 25.765 1.00 11.87 196 SER A O 1
ATOM 1463 N N . ILE A 1 209 ? -7.800 25.633 24.923 1.00 11.98 197 ILE A N 1
ATOM 1464 C CA . ILE A 1 209 ? -8.132 26.742 24.082 1.00 13.45 197 ILE A CA 1
ATOM 1465 C C . ILE A 1 209 ? -9.536 27.138 24.453 1.00 13.99 197 ILE A C 1
ATOM 1466 O O . ILE A 1 209 ? -10.370 26.275 24.749 1.00 11.20 197 ILE A O 1
ATOM 1471 N N . GLN A 1 210 ? -9.779 28.447 24.459 1.00 12.28 198 GLN A N 1
ATOM 1472 C CA . GLN A 1 210 ? -11.089 28.961 24.748 1.00 12.26 198 GLN A CA 1
ATOM 1473 C C . GLN A 1 210 ? -11.490 29.913 23.634 1.00 13.56 198 GLN A C 1
ATOM 1474 O O . GLN A 1 210 ? -10.740 30.810 23.292 1.00 15.06 198 GLN A O 1
ATOM 1480 N N . LEU A 1 211 ? -12.677 29.683 23.084 1.00 12.98 199 LEU A N 1
ATOM 1481 C CA . LEU A 1 211 ? -13.143 30.427 21.903 1.00 13.09 199 LEU A CA 1
ATOM 1482 C C . LEU A 1 211 ? -14.217 31.416 22.199 1.00 12.74 199 LEU A C 1
ATOM 1483 O O . LEU A 1 211 ? -15.155 31.139 22.940 1.00 10.63 199 LEU A O 1
ATOM 1488 N N . CYS A 1 212 ? -14.089 32.556 21.538 1.00 12.80 200 CYS A N 1
ATOM 1489 C CA . CYS A 1 212 ? -15.005 33.674 21.593 1.00 12.03 200 CYS A CA 1
ATOM 1490 C C . CYS A 1 212 ? -14.467 34.732 20.626 1.00 12.80 200 CYS A C 1
ATOM 1491 O O . CYS A 1 212 ? -13.694 34.399 19.681 1.00 11.15 200 CYS A O 1
ATOM 1494 N N . ASP A 1 213 ? -14.882 35.982 20.830 1.00 13.06 201 ASP A N 1
ATOM 1495 C CA . ASP A 1 213 ? -14.535 37.046 19.929 1.00 13.16 201 ASP A CA 1
ATOM 1496 C C . ASP A 1 213 ? -14.715 38.358 20.625 1.00 13.29 201 ASP A C 1
ATOM 1497 O O . ASP A 1 213 ? -15.251 38.403 21.739 1.00 9.95 201 ASP A O 1
ATOM 1502 N N . VAL A 1 214 ? -14.260 39.431 19.962 1.00 13.59 202 VAL A N 1
ATOM 1503 C CA . VAL A 1 214 ? -14.169 40.765 20.570 1.00 13.75 202 VAL A CA 1
ATOM 1504 C C . VAL A 1 214 ? -14.942 41.800 19.764 1.00 13.98 202 VAL A C 1
ATOM 1505 O O . VAL A 1 214 ? -14.990 41.706 18.539 1.00 13.64 202 VAL A O 1
ATOM 1509 N N . HIS A 1 215 ? -15.546 42.755 20.474 1.00 14.46 203 HIS A N 1
ATOM 1510 C CA . HIS A 1 215 ? -16.121 43.969 19.847 1.00 15.49 203 HIS A CA 1
ATOM 1511 C C . HIS A 1 215 ? -15.064 44.748 19.102 1.00 17.88 203 HIS A C 1
ATOM 1512 O O . HIS A 1 215 ? -13.867 44.609 19.378 1.00 15.79 203 HIS A O 1
ATOM 1519 N N . GLU A 1 216 ? -15.501 45.608 18.179 1.00 20.15 204 GLU A N 1
ATOM 1520 C CA . GLU A 1 216 ? -14.546 46.403 17.372 1.00 22.35 204 GLU A CA 1
ATOM 1521 C C . GLU A 1 216 ? -13.809 47.334 18.295 1.00 21.44 204 GLU A C 1
ATOM 1522 O O . GLU A 1 216 ? -12.590 47.444 18.253 1.00 19.12 204 GLU A O 1
ATOM 1528 N N . THR A 1 217 ? -14.567 47.978 19.162 1.00 24.30 205 THR A N 1
ATOM 1529 C CA . THR A 1 217 ? -14.039 49.033 20.003 1.00 24.95 205 THR A CA 1
ATOM 1530 C C . THR A 1 217 ? -13.932 48.520 21.431 1.00 24.31 205 THR A C 1
ATOM 1531 O O . THR A 1 217 ? -14.935 48.132 22.027 1.00 24.93 205 THR A O 1
ATOM 1535 N N . PRO A 1 218 ? -12.706 48.446 21.968 1.00 23.75 206 PRO A N 1
ATOM 1536 C CA . PRO A 1 218 ? -12.557 48.066 23.379 1.00 23.80 206 PRO A CA 1
ATOM 1537 C C . PRO A 1 218 ? -13.298 48.965 24.370 1.00 24.64 206 PRO A C 1
ATOM 1538 O O . PRO A 1 218 ? -13.467 50.166 24.121 1.00 27.54 206 PRO A O 1
ATOM 1542 N N . TYR A 1 219 ? -13.720 48.405 25.492 1.00 21.66 207 TYR A N 1
ATOM 1543 C CA . TYR A 1 219 ? -14.135 49.198 26.635 1.00 22.59 207 TYR A CA 1
ATOM 1544 C C . TYR A 1 219 ? -12.975 50.028 27.252 1.00 22.71 207 TYR A C 1
ATOM 1545 O O . TYR A 1 219 ? -11.780 49.676 27.142 1.00 21.71 207 TYR A O 1
ATOM 1554 N N . LYS A 1 220 ? -13.340 51.122 27.907 1.00 24.17 208 LYS A N 1
ATOM 1555 C CA . LYS A 1 220 ? -12.386 51.907 28.668 1.00 25.69 208 LYS A CA 1
ATOM 1556 C C . LYS A 1 220 ? -11.689 50.998 29.678 1.00 24.28 208 LYS A C 1
ATOM 1557 O O . LYS A 1 220 ? -10.457 51.021 29.777 1.00 24.49 208 LYS A O 1
ATOM 1563 N N . GLU A 1 221 ? -12.504 50.236 30.416 1.00 21.97 209 GLU A N 1
ATOM 1564 C CA . GLU A 1 221 ? -12.049 49.273 31.391 1.00 18.25 209 GLU A CA 1
ATOM 1565 C C . GLU A 1 221 ? -12.085 47.902 30.703 1.00 17.96 209 GLU A C 1
ATOM 1566 O O . GLU A 1 221 ? -13.130 47.320 30.573 1.00 16.24 209 GLU A O 1
ATOM 1568 N N . LEU A 1 222 ? -10.944 47.416 30.230 1.00 18.38 210 LEU A N 1
ATOM 1569 C CA . LEU A 1 222 ? -10.898 46.106 29.536 1.00 16.58 210 LEU A CA 1
ATOM 1570 C C . LEU A 1 222 ? -11.442 44.936 30.344 1.00 14.36 210 LEU A C 1
ATOM 1571 O O . LEU A 1 222 ? -12.098 44.055 29.811 1.00 11.79 210 LEU A O 1
ATOM 1576 N N . ARG A 1 223 ? -11.186 44.930 31.632 1.00 14.80 211 ARG A N 1
ATOM 1577 C CA . ARG A 1 223 ? -11.665 43.867 32.508 1.00 16.98 211 ARG A CA 1
ATOM 1578 C C . ARG A 1 223 ? -13.212 43.792 32.616 1.00 17.42 211 ARG A C 1
ATOM 1579 O O . ARG A 1 223 ? -13.803 42.679 32.660 1.00 17.07 211 ARG A O 1
ATOM 1587 N N . GLU A 1 224 ? -13.866 44.952 32.679 1.00 17.29 212 GLU A N 1
ATOM 1588 C CA . GLU A 1 224 ? -15.313 45.006 32.507 1.00 18.65 212 GLU A CA 1
ATOM 1589 C C . GLU A 1 224 ? -15.766 44.348 31.201 1.00 14.46 212 GLU A C 1
ATOM 1590 O O . GLU A 1 224 ? -16.709 43.575 31.199 1.00 17.84 212 GLU A O 1
ATOM 1596 N N . GLU A 1 225 ? -15.110 44.647 30.083 1.00 12.21 213 GLU A N 1
ATOM 1597 C CA . GLU A 1 225 ? -15.530 44.080 28.800 1.00 12.10 213 GLU A CA 1
ATOM 1598 C C . GLU A 1 225 ? -15.426 42.528 28.839 1.00 11.25 213 GLU A C 1
ATOM 1599 O O . GLU A 1 225 ? -16.310 41.793 28.391 1.00 13.95 213 GLU A O 1
ATOM 1605 N N . SER A 1 226 ? -14.310 42.087 29.366 1.00 9.34 214 SER A N 1
ATOM 1606 C CA . SER A 1 226 ? -13.957 40.715 29.396 1.00 10.87 214 SER A CA 1
ATOM 1607 C C . SER A 1 226 ? -14.975 39.906 30.178 1.00 11.87 214 SER A C 1
ATOM 1608 O O . SER A 1 226 ? -15.282 38.770 29.807 1.00 12.80 214 SER A O 1
ATOM 1611 N N . LEU A 1 227 ? -15.430 40.469 31.304 1.00 10.50 215 LEU A N 1
ATOM 1612 C CA . LEU A 1 227 ? -16.424 39.800 32.160 1.00 12.03 215 LEU A CA 1
ATOM 1613 C C . LEU A 1 227 ? -17.910 40.071 31.870 1.00 13.43 215 LEU A C 1
ATOM 1614 O O . LEU A 1 227 ? -18.771 39.526 32.584 1.00 14.25 215 LEU A O 1
ATOM 1619 N N . HIS A 1 228 ? -18.218 40.867 30.833 1.00 11.19 216 HIS A N 1
ATOM 1620 C CA . HIS A 1 228 ? -19.575 41.319 30.609 1.00 11.88 216 HIS A CA 1
ATOM 1621 C C . HIS A 1 228 ? -20.013 41.422 29.177 1.00 11.52 216 HIS A C 1
ATOM 1622 O O . HIS A 1 228 ? -21.200 41.324 28.920 1.00 11.50 216 HIS A O 1
ATOM 1629 N N . ASP A 1 229 ? -19.081 41.586 28.218 1.00 11.84 217 ASP A N 1
ATOM 1630 C CA . ASP A 1 229 ? -19.443 41.925 26.820 1.00 12.06 217 ASP A CA 1
ATOM 1631 C C . ASP A 1 229 ? -18.488 41.356 25.767 1.00 10.62 217 ASP A C 1
ATOM 1632 O O . ASP A 1 229 ? -17.952 42.072 24.922 1.00 17.06 217 ASP A O 1
ATOM 1637 N N . ARG A 1 230 ? -18.284 40.055 25.803 1.00 9.93 218 ARG A N 1
ATOM 1638 C CA . ARG A 1 230 ? -17.662 39.294 24.716 1.00 10.08 218 ARG A CA 1
ATOM 1639 C C . ARG A 1 230 ? -18.688 38.910 23.642 1.00 12.29 218 ARG A C 1
ATOM 1640 O O . ARG A 1 230 ? -19.896 38.907 23.915 1.00 12.44 218 ARG A O 1
ATOM 1648 N N . LEU A 1 231 ? -18.209 38.613 22.420 1.00 11.99 219 LEU A N 1
ATOM 1649 C CA . LEU A 1 231 ? -19.010 38.131 21.306 1.00 11.40 219 LEU A CA 1
ATOM 1650 C C . LEU A 1 231 ? -18.811 36.635 21.101 1.00 11.16 219 LEU A C 1
ATOM 1651 O O . LEU A 1 231 ? -17.821 36.011 21.590 1.00 9.19 219 LEU A O 1
ATOM 1656 N N . ALA A 1 232 ? -19.731 36.054 20.353 1.00 10.03 220 ALA A N 1
ATOM 1657 C CA . ALA A 1 232 ? -19.629 34.627 20.027 1.00 11.22 220 ALA A CA 1
ATOM 1658 C C . ALA A 1 232 ? -18.483 34.404 19.005 1.00 11.60 220 ALA A C 1
ATOM 1659 O O . ALA A 1 232 ? -18.116 35.376 18.316 1.00 13.67 220 ALA A O 1
ATOM 1661 N N . PRO A 1 233 ? -17.856 33.179 18.963 1.00 10.36 221 PRO A N 1
ATOM 1662 C CA . PRO A 1 233 ? -16.732 32.928 18.041 1.00 9.56 221 PRO A CA 1
ATOM 1663 C C . PRO A 1 233 ? -17.034 33.362 16.594 1.00 11.99 221 PRO A C 1
ATOM 1664 O O . PRO A 1 233 ? -18.098 33.079 16.036 1.00 12.19 221 PRO A O 1
ATOM 1668 N N . GLY A 1 234 ? -16.087 34.080 16.034 1.00 12.20 222 GLY A N 1
ATOM 1669 C CA . GLY A 1 234 ? -16.136 34.567 14.676 1.00 13.34 222 GLY A CA 1
ATOM 1670 C C . GLY A 1 234 ? -17.172 35.617 14.358 1.00 13.59 222 GLY A C 1
ATOM 1671 O O . GLY A 1 234 ? -17.288 35.993 13.206 1.00 16.65 222 GLY A O 1
ATOM 1672 N N . GLU A 1 235 ? -17.904 36.124 15.342 1.00 15.43 223 GLU A N 1
ATOM 1673 C CA . GLU A 1 235 ? -18.949 37.124 15.075 1.00 15.12 223 GLU A CA 1
ATOM 1674 C C . GLU A 1 235 ? -18.447 38.519 15.364 1.00 15.17 223 GLU A C 1
ATOM 1675 O O . GLU A 1 235 ? -19.204 39.497 15.287 1.00 16.86 223 GLU A O 1
ATOM 1681 N N . GLY A 1 236 ? -17.156 38.616 15.638 1.00 13.92 224 GLY A N 1
ATOM 1682 C CA . GLY A 1 236 ? -16.582 39.831 16.161 1.00 17.76 224 GLY A CA 1
ATOM 1683 C C . GLY A 1 236 ? -15.428 40.314 15.313 1.00 16.56 224 GLY A C 1
ATOM 1684 O O . GLY A 1 236 ? -15.422 40.113 14.100 1.00 20.05 224 GLY A O 1
ATOM 1685 N N . TYR A 1 237 ? -14.476 40.965 15.967 1.00 18.48 225 TYR A N 1
ATOM 1686 C CA . TYR A 1 237 ? -13.356 41.628 15.309 1.00 19.70 225 TYR A CA 1
ATOM 1687 C C . TYR A 1 237 ? -11.992 41.055 15.707 1.00 21.50 225 TYR A C 1
ATOM 1688 O O . TYR A 1 237 ? -10.939 41.661 15.380 1.00 22.79 225 TYR A O 1
ATOM 1697 N N . GLY A 1 238 ? -11.994 39.897 16.387 1.00 20.78 226 GLY A N 1
ATOM 1698 C CA . GLY A 1 238 ? -10.747 39.298 16.846 1.00 20.06 226 GLY A CA 1
ATOM 1699 C C . GLY A 1 238 ? -10.157 38.100 16.098 1.00 20.41 226 GLY A C 1
ATOM 1700 O O . GLY A 1 238 ? -9.264 37.413 16.673 1.00 19.91 226 GLY A O 1
ATOM 1701 N N . ASP A 1 239 ? -10.639 37.857 14.857 1.00 19.98 227 ASP A N 1
ATOM 1702 C CA . ASP A 1 239 ? -10.138 36.816 13.922 1.00 18.00 227 ASP A CA 1
ATOM 1703 C C . ASP A 1 239 ? -10.010 35.505 14.653 1.00 16.32 227 ASP A C 1
ATOM 1704 O O . ASP A 1 239 ? -8.930 34.944 14.770 1.00 14.87 227 ASP A O 1
ATOM 1709 N N . THR A 1 240 ? -11.131 35.067 15.231 1.00 14.87 228 THR A N 1
ATOM 1710 C CA . THR A 1 240 ? -11.201 33.794 15.908 1.00 14.48 228 THR A CA 1
ATOM 1711 C C . THR A 1 240 ? -10.752 32.677 14.973 1.00 13.81 228 THR A C 1
ATOM 1712 O O . THR A 1 240 ? -10.123 31.681 15.393 1.00 12.21 228 THR A O 1
ATOM 1716 N N . VAL A 1 241 ? -11.092 32.821 13.703 1.00 15.67 229 VAL A N 1
ATOM 1717 C CA . VAL A 1 241 ? -10.722 31.808 12.703 1.00 16.95 229 VAL A CA 1
ATOM 1718 C C . VAL A 1 241 ? -9.187 31.730 12.553 1.00 17.41 229 VAL A C 1
ATOM 1719 O O . VAL A 1 241 ? -8.616 30.623 12.549 1.00 16.69 229 VAL A O 1
ATOM 1723 N N . GLY A 1 242 ? -8.547 32.884 12.428 1.00 16.58 230 GLY A N 1
ATOM 1724 C CA . GLY A 1 242 ? -7.084 32.959 12.271 1.00 16.53 230 GLY A CA 1
ATOM 1725 C C . GLY A 1 242 ? -6.348 32.468 13.503 1.00 16.03 230 GLY A C 1
ATOM 1726 O O . GLY A 1 242 ? -5.310 31.820 13.410 1.00 14.46 230 GLY A O 1
ATOM 1727 N N . PHE A 1 243 ? -6.891 32.827 14.660 1.00 14.87 231 PHE A N 1
ATOM 1728 C CA . PHE A 1 243 ? -6.398 32.389 15.964 1.00 14.03 231 PHE A CA 1
ATOM 1729 C C . PHE A 1 243 ? -6.400 30.842 16.054 1.00 14.77 231 PHE A C 1
ATOM 1730 O O . PHE A 1 243 ? -5.382 30.229 16.393 1.00 13.67 231 PHE A O 1
ATOM 1738 N N . ALA A 1 244 ? -7.558 30.221 15.784 1.00 12.80 232 ALA A N 1
ATOM 1739 C CA . ALA A 1 244 ? -7.676 28.734 15.812 1.00 14.20 232 ALA A CA 1
ATOM 1740 C C . ALA A 1 244 ? -6.712 28.101 14.842 1.00 15.15 232 ALA A C 1
ATOM 1741 O O . ALA A 1 244 ? -6.034 27.141 15.188 1.00 16.15 232 ALA A O 1
ATOM 1743 N N . LYS A 1 245 ? -6.614 28.648 13.634 1.00 18.26 233 LYS A N 1
ATOM 1744 C CA . LYS A 1 245 ? -5.653 28.110 12.654 1.00 19.99 233 LYS A CA 1
ATOM 1745 C C . LYS A 1 245 ? -4.181 28.181 13.105 1.00 19.90 233 LYS A C 1
ATOM 1746 O O . LYS A 1 245 ? -3.453 27.215 12.907 1.00 19.75 233 LYS A O 1
ATOM 1752 N N . ILE A 1 246 ? -3.774 29.286 13.729 1.00 19.64 234 ILE A N 1
ATOM 1753 C CA . ILE A 1 246 ? -2.443 29.418 14.315 1.00 20.78 234 ILE A CA 1
ATOM 1754 C C . ILE A 1 246 ? -2.136 28.289 15.293 1.00 19.09 234 ILE A C 1
ATOM 1755 O O . ILE A 1 246 ? -1.083 27.694 15.244 1.00 18.04 234 ILE A O 1
ATOM 1760 N N . LEU A 1 247 ? -3.062 28.033 16.208 1.00 17.92 235 LEU A N 1
ATOM 1761 C CA . LEU A 1 247 ? -2.858 27.042 17.254 1.00 17.42 235 LEU A CA 1
ATOM 1762 C C . LEU A 1 247 ? -2.852 25.644 16.666 1.00 17.82 235 LEU A C 1
ATOM 1763 O O . LEU A 1 247 ? -2.034 24.794 17.038 1.00 18.33 235 LEU A O 1
ATOM 1768 N N . LYS A 1 248 ? -3.756 25.402 15.739 1.00 18.88 236 LYS A N 1
ATOM 1769 C CA . LYS A 1 248 ? -3.792 24.151 14.989 1.00 20.31 236 LYS A CA 1
ATOM 1770 C C . LYS A 1 248 ? -2.441 23.876 14.310 1.00 19.49 236 LYS A C 1
ATOM 1771 O O . LYS A 1 248 ? -1.849 22.797 14.499 1.00 16.93 236 LYS A O 1
ATOM 1777 N N . GLU A 1 249 ? -1.975 24.841 13.522 1.00 19.21 237 GLU A N 1
ATOM 1778 C CA . GLU A 1 249 ? -0.802 24.620 12.685 1.00 21.54 237 GLU A CA 1
ATOM 1779 C C . GLU A 1 249 ? 0.457 24.483 13.555 1.00 20.73 237 GLU A C 1
ATOM 1780 O O . GLU A 1 249 ? 1.417 23.808 13.180 1.00 19.47 237 GLU A O 1
ATOM 1786 N N . HIS A 1 250 ? 0.448 25.136 14.714 1.00 19.43 238 HIS A N 1
ATOM 1787 C CA . HIS A 1 250 ? 1.564 25.042 15.669 1.00 18.10 238 HIS A CA 1
ATOM 1788 C C . HIS A 1 250 ? 1.664 23.640 16.285 1.00 17.72 238 HIS A C 1
ATOM 1789 O O . HIS A 1 250 ? 2.713 23.260 16.865 1.00 16.48 238 HIS A O 1
ATOM 1796 N N . GLY A 1 251 ? 0.559 22.876 16.184 1.00 20.43 239 GLY A N 1
ATOM 1797 C CA . GLY A 1 251 ? 0.485 21.505 16.635 1.00 19.75 239 GLY A CA 1
ATOM 1798 C C . GLY A 1 251 ? -0.129 21.343 18.016 1.00 19.38 239 GLY A C 1
ATOM 1799 O O . GLY A 1 251 ? 0.032 20.311 18.653 1.00 17.39 239 GLY A O 1
ATOM 1800 N N . VAL A 1 252 ? -0.843 22.361 18.480 1.00 19.83 240 VAL A N 1
ATOM 1801 C CA . VAL A 1 252 ? -1.533 22.291 19.777 1.00 18.99 240 VAL A CA 1
ATOM 1802 C C . VAL A 1 252 ? -2.582 21.173 19.743 1.00 18.90 240 VAL A C 1
ATOM 1803 O O . VAL A 1 252 ? -3.264 20.978 18.720 1.00 19.88 240 VAL A O 1
ATOM 1807 N N . ASN A 1 253 ? -2.685 20.433 20.859 1.00 18.87 241 ASN A N 1
ATOM 1808 C CA . ASN A 1 253 ? -3.672 19.372 21.025 1.00 19.53 241 ASN A CA 1
ATOM 1809 C C . ASN A 1 253 ? -4.454 19.663 22.282 1.00 17.91 241 ASN A C 1
ATOM 1810 O O . ASN A 1 253 ? -4.122 19.111 23.319 1.00 14.70 241 ASN A O 1
ATOM 1815 N N . PRO A 1 254 ? -5.496 20.524 22.200 1.00 17.48 242 PRO A N 1
ATOM 1816 C CA . PRO A 1 254 ? -6.108 20.940 23.470 1.00 16.12 242 PRO A CA 1
ATOM 1817 C C . PRO A 1 254 ? -6.904 19.826 24.175 1.00 17.40 242 PRO A C 1
ATOM 1818 O O . PRO A 1 254 ? -7.502 18.966 23.532 1.00 18.34 242 PRO A O 1
ATOM 1822 N N . ARG A 1 255 ? -6.896 19.855 25.503 1.00 15.93 243 ARG A N 1
ATOM 1823 C CA . ARG A 1 255 ? -7.599 18.882 26.315 1.00 15.65 243 ARG A CA 1
ATOM 1824 C C . ARG A 1 255 ? -9.075 19.170 26.272 1.00 16.27 243 ARG A C 1
ATOM 1825 O O . ARG A 1 255 ? -9.872 18.278 26.447 1.00 15.93 243 ARG A O 1
ATOM 1833 N N . VAL A 1 256 ? -9.415 20.452 26.107 1.00 14.37 244 VAL A N 1
ATOM 1834 C CA . VAL A 1 256 ? -10.798 20.926 25.940 1.00 15.96 244 VAL A CA 1
ATOM 1835 C C . VAL A 1 256 ? -10.791 22.120 24.968 1.00 15.56 244 VAL A C 1
ATOM 1836 O O . VAL A 1 256 ? -9.814 22.841 24.897 1.00 14.92 244 VAL A O 1
ATOM 1851 N N . GLY A 1 258 ? -12.907 25.086 25.065 1.00 14.07 246 GLY A N 1
ATOM 1852 C CA . GLY A 1 258 ? -13.866 25.856 25.833 1.00 15.18 246 GLY A CA 1
ATOM 1853 C C . GLY A 1 258 ? -14.489 26.919 24.935 1.00 16.03 246 GLY A C 1
ATOM 1854 O O . GLY A 1 258 ? -13.884 27.340 23.922 1.00 16.90 246 GLY A O 1
ATOM 1855 N N . VAL A 1 259 ? -15.735 27.259 25.249 1.00 12.03 247 VAL A N 1
ATOM 1856 C CA . VAL A 1 259 ? -16.479 28.311 24.566 1.00 11.34 247 VAL A CA 1
ATOM 1857 C C . VAL A 1 259 ? -16.874 29.226 25.703 1.00 11.79 247 VAL A C 1
ATOM 1858 O O . VAL A 1 259 ? -17.755 28.918 26.524 1.00 11.68 247 VAL A O 1
ATOM 1862 N N . GLU A 1 260 ? -16.161 30.346 25.758 1.00 11.28 248 GLU A N 1
ATOM 1863 C CA . GLU A 1 260 ? -16.229 31.247 26.905 1.00 10.69 248 GLU A CA 1
ATOM 1864 C C . GLU A 1 260 ? -16.675 32.626 26.405 1.00 8.74 248 GLU A C 1
ATOM 1865 O O . GLU A 1 260 ? -15.870 33.511 26.178 1.00 9.32 248 GLU A O 1
ATOM 1871 N N . VAL A 1 261 ? -17.984 32.770 26.229 1.00 7.05 249 VAL A N 1
ATOM 1872 C CA . VAL A 1 261 ? -18.583 33.965 25.700 1.00 7.49 249 VAL A CA 1
ATOM 1873 C C . VAL A 1 261 ? -19.412 34.573 26.831 1.00 9.73 249 VAL A C 1
ATOM 1874 O O . VAL A 1 261 ? -20.569 34.194 27.077 1.00 12.09 249 VAL A O 1
ATOM 1878 N N . ILE A 1 262 ? -18.777 35.501 27.517 1.00 11.38 250 ILE A N 1
ATOM 1879 C CA . ILE A 1 262 ? -19.297 36.107 28.714 1.00 12.47 250 ILE A CA 1
ATOM 1880 C C . ILE A 1 262 ? -20.045 37.356 28.289 1.00 13.96 250 ILE A C 1
ATOM 1881 O O . ILE A 1 262 ? -19.426 38.370 27.874 1.00 13.29 250 ILE A O 1
ATOM 1886 N N . SER A 1 263 ? -21.385 37.274 28.356 1.00 12.39 251 SER A N 1
ATOM 1887 C CA . SER A 1 263 ? -22.236 38.317 27.774 1.00 12.21 251 SER A CA 1
ATOM 1888 C C . SER A 1 263 ? -23.512 38.383 28.607 1.00 12.17 251 SER A C 1
ATOM 1889 O O . SER A 1 263 ? -24.389 37.479 28.540 1.00 13.50 251 SER A O 1
ATOM 1892 N N . ASP A 1 264 ? -23.596 39.453 29.376 1.00 13.80 252 ASP A N 1
ATOM 1893 C CA . ASP A 1 264 ? -24.770 39.703 30.190 1.00 14.79 252 ASP A CA 1
ATOM 1894 C C . ASP A 1 264 ? -26.017 39.810 29.287 1.00 15.01 252 ASP A C 1
ATOM 1895 O O . ASP A 1 264 ? -27.068 39.318 29.644 1.00 14.60 252 ASP A O 1
ATOM 1900 N N . SER A 1 265 ? -25.869 40.440 28.119 1.00 11.55 253 SER A N 1
ATOM 1901 C CA . SER A 1 265 ? -26.963 40.560 27.166 1.00 14.71 253 SER A CA 1
ATOM 1902 C C . SER A 1 265 ? -27.480 39.199 26.653 1.00 15.47 253 SER A C 1
ATOM 1903 O O . SER A 1 265 ? -28.702 38.983 26.587 1.00 17.76 253 SER A O 1
ATOM 1914 N N . VAL A 1 267 ? -27.113 36.123 28.043 1.00 15.17 255 VAL A N 1
ATOM 1915 C CA . VAL A 1 267 ? -27.762 35.442 29.178 1.00 15.37 255 VAL A CA 1
ATOM 1916 C C . VAL A 1 267 ? -29.152 35.990 29.533 1.00 14.77 255 VAL A C 1
ATOM 1917 O O . VAL A 1 267 ? -30.047 35.221 29.876 1.00 12.94 255 VAL A O 1
ATOM 1921 N N . ALA A 1 268 ? -29.303 37.316 29.455 1.00 16.32 256 ALA A N 1
ATOM 1922 C CA . ALA A 1 268 ? -30.546 38.000 29.813 1.00 14.25 256 ALA A CA 1
ATOM 1923 C C . ALA A 1 268 ? -31.594 37.684 28.796 1.00 14.71 256 ALA A C 1
ATOM 1924 O O . ALA A 1 268 ? -32.763 37.560 29.155 1.00 14.97 256 ALA A O 1
ATOM 1926 N N . THR A 1 269 ? -31.175 37.501 27.547 1.00 14.31 257 THR A N 1
ATOM 1927 C CA . THR A 1 269 ? -32.063 37.074 26.492 1.00 16.01 257 THR A CA 1
ATOM 1928 C C . THR A 1 269 ? -32.590 35.658 26.751 1.00 15.71 257 THR A C 1
ATOM 1929 O O . THR A 1 269 ? -33.789 35.407 26.587 1.00 16.25 257 THR A O 1
ATOM 1933 N N . GLY A 1 270 ? -31.723 34.745 27.181 1.00 14.24 258 GLY A N 1
ATOM 1934 C CA . GLY A 1 270 ? -32.143 33.354 27.392 1.00 14.77 258 GLY A CA 1
ATOM 1935 C C . GLY A 1 270 ? -30.988 32.368 27.456 1.00 14.41 258 GLY A C 1
ATOM 1936 O O . GLY A 1 270 ? -30.014 32.502 26.714 1.00 12.30 258 GLY A O 1
ATOM 1937 N N . LEU A 1 271 ? -31.049 31.407 28.375 1.00 15.96 259 LEU A N 1
ATOM 1938 C CA . LEU A 1 271 ? -29.958 30.416 28.468 1.00 15.30 259 LEU A CA 1
ATOM 1939 C C . LEU A 1 271 ? -29.861 29.535 27.210 1.00 13.80 259 LEU A C 1
ATOM 1940 O O . LEU A 1 271 ? -28.755 29.205 26.705 1.00 12.93 259 LEU A O 1
ATOM 1945 N N . GLU A 1 272 ? -31.044 29.127 26.742 1.00 14.54 260 GLU A N 1
ATOM 1946 C CA . GLU A 1 272 ? -31.184 28.334 25.557 1.00 13.67 260 GLU A CA 1
ATOM 1947 C C . GLU A 1 272 ? -30.653 29.108 24.382 1.00 11.17 260 GLU A C 1
ATOM 1948 O O . GLU A 1 272 ? -29.913 28.568 23.586 1.00 13.15 260 GLU A O 1
ATOM 1954 N N . TYR A 1 273 ? -31.030 30.384 24.320 1.00 12.43 261 TYR A N 1
ATOM 1955 C CA . TYR A 1 273 ? -30.575 31.339 23.306 1.00 11.85 261 TYR A CA 1
ATOM 1956 C C . TYR A 1 273 ? -29.068 31.417 23.299 1.00 11.44 261 TYR A C 1
ATOM 1957 O O . TYR A 1 273 ? -28.421 31.240 22.292 1.00 14.34 261 TYR A O 1
ATOM 1966 N N . ALA A 1 274 ? -28.509 31.605 24.479 1.00 11.64 262 ALA A N 1
ATOM 1967 C CA . ALA A 1 274 ? -27.054 31.767 24.642 1.00 12.21 262 ALA A CA 1
ATOM 1968 C C . ALA A 1 274 ? -26.339 30.560 24.136 1.00 12.00 262 ALA A C 1
ATOM 1969 O O . ALA A 1 274 ? -25.435 30.675 23.317 1.00 10.38 262 ALA A O 1
ATOM 1971 N N . ALA A 1 275 ? -26.767 29.409 24.669 1.00 10.74 263 ALA A N 1
ATOM 1972 C CA . ALA A 1 275 ? -26.209 28.115 24.325 1.00 11.83 263 ALA A CA 1
ATOM 1973 C C . ALA A 1 275 ? -26.264 27.816 22.837 1.00 12.97 263 ALA A C 1
ATOM 1974 O O . ALA A 1 275 ? -25.246 27.400 22.251 1.00 12.62 263 ALA A O 1
ATOM 1976 N N . LEU A 1 276 ? -27.415 28.066 22.211 1.00 14.27 264 LEU A N 1
ATOM 1977 C CA . LEU A 1 276 ? -27.572 27.784 20.754 1.00 13.34 264 LEU A CA 1
ATOM 1978 C C . LEU A 1 276 ? -26.676 28.720 19.946 1.00 13.88 264 LEU A C 1
ATOM 1979 O O . LEU A 1 276 ? -26.049 28.327 18.955 1.00 15.10 264 LEU A O 1
ATOM 1984 N N . LYS A 1 277 ? -26.621 29.980 20.370 1.00 11.85 265 LYS A N 1
ATOM 1985 C CA . LYS A 1 277 ? -25.938 31.000 19.592 1.00 12.32 265 LYS A CA 1
ATOM 1986 C C . LYS A 1 277 ? -24.459 30.668 19.557 1.00 11.92 265 LYS A C 1
ATOM 1987 O O . LYS A 1 277 ? -23.827 30.675 18.485 1.00 16.10 265 LYS A O 1
ATOM 1993 N N . VAL A 1 278 ? -23.903 30.412 20.735 1.00 11.56 266 VAL A N 1
ATOM 1994 C CA . VAL A 1 278 ? -22.448 30.119 20.836 1.00 12.65 266 VAL A CA 1
ATOM 1995 C C . VAL A 1 278 ? -22.040 28.733 20.271 1.00 12.69 266 VAL A C 1
ATOM 1996 O O . VAL A 1 278 ? -20.935 28.585 19.741 1.00 13.51 266 VAL A O 1
ATOM 2000 N N . TYR A 1 279 ? -22.942 27.754 20.289 1.00 13.87 267 TYR A N 1
ATOM 2001 C CA . TYR A 1 279 ? -22.674 26.475 19.635 1.00 11.31 267 TYR A CA 1
ATOM 2002 C C . TYR A 1 279 ? -22.593 26.647 18.118 1.00 12.21 267 TYR A C 1
ATOM 2003 O O . TYR A 1 279 ? -21.627 26.178 17.469 1.00 13.54 267 TYR A O 1
ATOM 2012 N N . ASN A 1 280 ? -23.610 27.270 17.545 1.00 13.21 268 ASN A N 1
ATOM 2013 C CA . ASN A 1 280 ? -23.657 27.446 16.098 1.00 14.75 268 ASN A CA 1
ATOM 2014 C C . ASN A 1 280 ? -22.412 28.204 15.619 1.00 14.70 268 ASN A C 1
ATOM 2015 O O . ASN A 1 280 ? -21.816 27.835 14.633 1.00 15.53 268 ASN A O 1
ATOM 2020 N N . ALA A 1 281 ? -22.017 29.243 16.363 1.00 16.10 269 ALA A N 1
ATOM 2021 C CA . ALA A 1 281 ? -20.847 30.076 16.039 1.00 14.97 269 ALA A CA 1
ATOM 2022 C C . ALA A 1 281 ? -19.557 29.306 16.141 1.00 15.04 269 ALA A C 1
ATOM 2023 O O . ALA A 1 281 ? -18.671 29.407 15.282 1.00 13.69 269 ALA A O 1
ATOM 2025 N N . THR A 1 282 ? -19.449 28.536 17.203 1.00 11.15 270 THR A N 1
ATOM 2026 C CA . THR A 1 282 ? -18.284 27.643 17.406 1.00 14.24 270 THR A CA 1
ATOM 2027 C C . THR A 1 282 ? -18.154 26.669 16.268 1.00 14.34 270 THR A C 1
ATOM 2028 O O . THR A 1 282 ? -17.068 26.499 15.708 1.00 13.86 270 THR A O 1
ATOM 2032 N N . LYS A 1 283 ? -19.272 26.047 15.903 1.00 16.02 271 LYS A N 1
ATOM 2033 C CA . LYS A 1 283 ? -19.265 25.105 14.766 1.00 15.03 271 LYS A CA 1
ATOM 2034 C C . LYS A 1 283 ? -18.857 25.787 13.463 1.00 15.23 271 LYS A C 1
ATOM 2035 O O . LYS A 1 283 ? -18.125 25.214 12.685 1.00 18.27 271 LYS A O 1
ATOM 2038 N N . LYS A 1 284 ? -19.349 26.994 13.209 1.00 15.68 272 LYS A N 1
ATOM 2039 C CA . LYS A 1 284 ? -18.932 27.743 12.021 1.00 15.57 272 LYS A CA 1
ATOM 2040 C C . LYS A 1 284 ? -17.379 27.955 11.924 1.00 15.70 272 LYS A C 1
ATOM 2041 O O . LYS A 1 284 ? -16.737 27.737 10.887 1.00 15.24 272 LYS A O 1
ATOM 2049 N N . VAL A 1 285 ? -16.795 28.404 13.036 1.00 15.60 273 VAL A N 1
ATOM 2050 C CA . VAL A 1 285 ? -15.366 28.701 13.099 1.00 14.69 273 VAL A CA 1
ATOM 2051 C C . VAL A 1 285 ? -14.507 27.450 12.942 1.00 13.46 273 VAL A C 1
ATOM 2052 O O . VAL A 1 285 ? -13.583 27.442 12.126 1.00 15.27 273 VAL A O 1
ATOM 2056 N N . LEU A 1 286 ? -14.821 26.393 13.687 1.00 11.52 274 LEU A N 1
ATOM 2057 C CA . LEU A 1 286 ? -14.050 25.156 13.682 1.00 12.09 274 LEU A CA 1
ATOM 2058 C C . LEU A 1 286 ? -14.244 24.396 12.384 1.00 14.52 274 LEU A C 1
ATOM 2059 O O . LEU A 1 286 ? -13.303 23.848 11.902 1.00 14.66 274 LEU A O 1
ATOM 2064 N N . ASP A 1 287 ? -15.439 24.422 11.789 1.00 13.64 275 ASP A N 1
ATOM 2065 C CA . ASP A 1 287 ? -15.611 23.854 10.449 1.00 15.91 275 ASP A CA 1
ATOM 2066 C C . ASP A 1 287 ? -14.563 24.435 9.506 1.00 17.44 275 ASP A C 1
ATOM 2067 O O . ASP A 1 287 ? -13.947 23.703 8.744 1.00 20.14 275 ASP A O 1
ATOM 2072 N N . GLU A 1 288 ? -14.366 25.755 9.556 1.00 17.51 276 GLU A N 1
ATOM 2073 C CA . GLU A 1 288 ? -13.390 26.419 8.703 1.00 20.42 276 GLU A CA 1
ATOM 2074 C C . GLU A 1 288 ? -11.938 26.179 9.143 1.00 20.09 276 GLU A C 1
ATOM 2075 O O . GLU A 1 288 ? -11.070 25.804 8.323 1.00 21.26 276 GLU A O 1
ATOM 2081 N N . ALA A 1 289 ? -11.670 26.397 10.436 1.00 18.77 277 ALA A N 1
ATOM 2082 C CA . ALA A 1 289 ? -10.307 26.390 10.959 1.00 17.09 277 ALA A CA 1
ATOM 2083 C C . ALA A 1 289 ? -9.765 25.000 11.377 1.00 17.86 277 ALA A C 1
ATOM 2084 O O . ALA A 1 289 ? -8.566 24.743 11.320 1.00 19.90 277 ALA A O 1
ATOM 2086 N N . TRP A 1 290 ? -10.623 24.105 11.834 1.00 17.84 278 TRP A N 1
ATOM 2087 C CA . TRP A 1 290 ? -10.106 22.882 12.464 1.00 17.67 278 TRP A CA 1
ATOM 2088 C C . TRP A 1 290 ? -11.190 21.833 12.397 1.00 17.43 278 TRP A C 1
ATOM 2089 O O . TRP A 1 290 ? -11.749 21.444 13.410 1.00 15.89 278 TRP A O 1
ATOM 2100 N N . PRO A 1 291 ? -11.562 21.424 11.175 1.00 18.03 279 PRO A N 1
ATOM 2101 C CA . PRO A 1 291 ? -12.789 20.600 11.062 1.00 18.60 279 PRO A CA 1
ATOM 2102 C C . PRO A 1 291 ? -12.781 19.324 11.850 1.00 18.69 279 PRO A C 1
ATOM 2103 O O . PRO A 1 291 ? -13.836 18.917 12.300 1.00 18.55 279 PRO A O 1
ATOM 2107 N N . GLU A 1 292 ? -11.597 18.736 12.044 1.00 18.39 280 GLU A N 1
ATOM 2108 C CA . GLU A 1 292 ? -11.442 17.474 12.726 1.00 18.32 280 GLU A CA 1
ATOM 2109 C C . GLU A 1 292 ? -11.948 17.507 14.177 1.00 19.19 280 GLU A C 1
ATOM 2110 O O . GLU A 1 292 ? -12.315 16.464 14.722 1.00 20.52 280 GLU A O 1
ATOM 2116 N N . ILE A 1 293 ? -11.951 18.681 14.807 1.00 19.35 281 ILE A N 1
ATOM 2117 C CA . ILE A 1 293 ? -12.486 18.787 16.180 1.00 20.33 281 ILE A CA 1
ATOM 2118 C C . ILE A 1 293 ? -13.795 19.571 16.266 1.00 22.29 281 ILE A C 1
ATOM 2119 O O . ILE A 1 293 ? -14.336 19.733 17.333 1.00 18.45 281 ILE A O 1
ATOM 2124 N N . SER A 1 294 ? -14.305 20.057 15.139 1.00 22.55 282 SER A N 1
ATOM 2125 C CA . SER A 1 294 ? -15.555 20.773 15.150 1.00 22.81 282 SER A CA 1
ATOM 2126 C C . SER A 1 294 ? -16.692 19.866 15.653 1.00 25.92 282 SER A C 1
ATOM 2127 O O . SER A 1 294 ? -16.697 18.635 15.381 1.00 24.13 282 SER A O 1
ATOM 2130 N N . PRO A 1 295 ? -17.674 20.462 16.369 1.00 27.72 283 PRO A N 1
ATOM 2131 C CA . PRO A 1 295 ? -18.815 19.625 16.810 1.00 30.70 283 PRO A CA 1
ATOM 2132 C C . PRO A 1 295 ? -19.745 19.204 15.651 1.00 31.41 283 PRO A C 1
ATOM 2133 O O . PRO A 1 295 ? -19.997 20.006 14.742 1.00 31.13 283 PRO A O 1
ATOM 2137 N N . ARG A 1 296 ? -20.248 17.969 15.714 1.00 34.75 284 ARG A N 1
ATOM 2138 C CA . ARG A 1 296 ? -20.874 17.293 14.549 1.00 37.23 284 ARG A CA 1
ATOM 2139 C C . ARG A 1 296 ? -22.109 16.468 14.874 1.00 40.29 284 ARG A C 1
ATOM 2140 O O . ARG A 1 296 ? -22.965 16.179 13.994 1.00 41.56 284 ARG A O 1
ATOM 2149 N N . HIS B 1 11 ? 30.180 36.931 62.034 1.00 32.10 -1 HIS B N 1
ATOM 2150 C CA . HIS B 1 11 ? 30.069 37.143 63.519 1.00 32.15 -1 HIS B CA 1
ATOM 2151 C C . HIS B 1 11 ? 29.790 38.602 63.904 1.00 31.48 -1 HIS B C 1
ATOM 2152 O O . HIS B 1 11 ? 29.885 38.946 65.069 1.00 31.97 -1 HIS B O 1
ATOM 2159 N N . HIS B 1 12 ? 29.453 39.453 62.942 1.00 31.07 0 HIS B N 1
ATOM 2160 C CA . HIS B 1 12 ? 29.093 40.849 63.236 1.00 32.82 0 HIS B CA 1
ATOM 2161 C C . HIS B 1 12 ? 27.799 41.236 62.565 1.00 34.49 0 HIS B C 1
ATOM 2162 O O . HIS B 1 12 ? 27.450 40.703 61.518 1.00 34.53 0 HIS B O 1
ATOM 2177 N N . THR B 1 14 ? 24.684 44.668 61.999 1.00 35.72 2 THR B N 1
ATOM 2178 C CA . THR B 1 14 ? 24.233 46.055 62.106 1.00 33.78 2 THR B CA 1
ATOM 2179 C C . THR B 1 14 ? 23.131 46.165 63.171 1.00 31.04 2 THR B C 1
ATOM 2180 O O . THR B 1 14 ? 22.097 45.518 63.066 1.00 29.10 2 THR B O 1
ATOM 2184 N N . ASN B 1 15 ? 23.363 46.985 64.196 1.00 29.19 3 ASN B N 1
ATOM 2185 C CA . ASN B 1 15 ? 22.414 47.104 65.310 1.00 27.77 3 ASN B CA 1
ATOM 2186 C C . ASN B 1 15 ? 21.285 48.044 64.933 1.00 28.70 3 ASN B C 1
ATOM 2187 O O . ASN B 1 15 ? 21.258 48.566 63.796 1.00 29.51 3 ASN B O 1
ATOM 2192 N N . ALA B 1 16 ? 20.339 48.265 65.845 1.00 27.80 4 ALA B N 1
ATOM 2193 C CA . ALA B 1 16 ? 19.167 49.130 65.550 1.00 28.66 4 ALA B CA 1
ATOM 2194 C C . ALA B 1 16 ? 19.536 50.591 65.230 1.00 29.33 4 ALA B C 1
ATOM 2195 O O . ALA B 1 16 ? 18.801 51.284 64.497 1.00 31.31 4 ALA B O 1
ATOM 2197 N N . ASN B 1 17 ? 20.672 51.044 65.761 1.00 28.91 5 ASN B N 1
ATOM 2198 C CA . ASN B 1 17 ? 21.218 52.371 65.449 1.00 28.25 5 ASN B CA 1
ATOM 2199 C C . ASN B 1 17 ? 22.127 52.383 64.206 1.00 27.72 5 ASN B C 1
ATOM 2200 O O . ASN B 1 17 ? 22.662 53.416 63.847 1.00 25.38 5 ASN B O 1
ATOM 2205 N N . GLY B 1 18 ? 22.282 51.243 63.537 1.00 27.97 6 GLY B N 1
ATOM 2206 C CA . GLY B 1 18 ? 23.053 51.185 62.289 1.00 27.73 6 GLY B CA 1
ATOM 2207 C C . GLY B 1 18 ? 24.563 51.088 62.450 1.00 24.74 6 GLY B C 1
ATOM 2208 O O . GLY B 1 18 ? 25.313 51.294 61.488 1.00 24.43 6 GLY B O 1
ATOM 2209 N N . ASN B 1 19 ? 25.019 50.757 63.655 1.00 22.73 7 ASN B N 1
ATOM 2210 C CA . ASN B 1 19 ? 26.447 50.627 63.935 1.00 20.29 7 ASN B CA 1
ATOM 2211 C C . ASN B 1 19 ? 26.793 49.151 63.958 1.00 22.23 7 ASN B C 1
ATOM 2212 O O . ASN B 1 19 ? 25.985 48.353 64.436 1.00 22.06 7 ASN B O 1
ATOM 2217 N N . LEU B 1 20 ? 27.954 48.784 63.410 1.00 20.94 8 LEU B N 1
ATOM 2218 C CA . LEU B 1 20 ? 28.308 47.375 63.321 1.00 21.76 8 LEU B CA 1
ATOM 2219 C C . LEU B 1 20 ? 28.747 46.832 64.682 1.00 21.00 8 LEU B C 1
ATOM 2220 O O . LEU B 1 20 ? 29.580 47.432 65.358 1.00 20.36 8 LEU B O 1
ATOM 2225 N N . LYS B 1 21 ? 28.213 45.677 65.059 1.00 21.95 9 LYS B N 1
ATOM 2226 C CA . LYS B 1 21 ? 28.483 45.110 66.377 1.00 22.05 9 LYS B CA 1
ATOM 2227 C C . LYS B 1 21 ? 28.753 43.620 66.260 1.00 20.69 9 LYS B C 1
ATOM 2228 O O . LYS B 1 21 ? 28.076 42.920 65.535 1.00 20.28 9 LYS B O 1
ATOM 2234 N N . LYS B 1 22 ? 29.748 43.153 66.982 1.00 20.96 10 LYS B N 1
ATOM 2235 C CA . LYS B 1 22 ? 30.000 41.732 67.100 1.00 22.20 10 LYS B CA 1
ATOM 2236 C C . LYS B 1 22 ? 28.809 41.120 67.781 1.00 20.87 10 LYS B C 1
ATOM 2237 O O . LYS B 1 22 ? 28.241 41.731 68.703 1.00 22.62 10 LYS B O 1
ATOM 2243 N N . CYS B 1 23 ? 28.408 39.929 67.331 1.00 18.83 11 CYS B N 1
ATOM 2244 C CA . CYS B 1 23 ? 27.303 39.234 67.957 1.00 17.24 11 CYS B CA 1
ATOM 2245 C C . CYS B 1 23 ? 27.467 39.209 69.500 1.00 16.54 11 CYS B C 1
ATOM 2246 O O . CYS B 1 23 ? 28.445 38.659 70.001 1.00 16.53 11 CYS B O 1
ATOM 2249 N N . PRO B 1 24 ? 26.496 39.778 70.255 1.00 16.80 12 PRO B N 1
ATOM 2250 C CA . PRO B 1 24 ? 26.567 39.816 71.711 1.00 15.36 12 PRO B CA 1
ATOM 2251 C C . PRO B 1 24 ? 26.281 38.506 72.414 1.00 15.13 12 PRO B C 1
ATOM 2252 O O . PRO B 1 24 ? 25.224 37.878 72.244 1.00 15.55 12 PRO B O 1
ATOM 2256 N N . ILE B 1 25 ? 27.206 38.151 73.277 1.00 13.64 13 ILE B N 1
ATOM 2257 C CA . ILE B 1 25 ? 27.030 37.019 74.153 1.00 12.27 13 ILE B CA 1
ATOM 2258 C C . ILE B 1 25 ? 26.082 37.532 75.233 1.00 10.22 13 ILE B C 1
ATOM 2259 O O . ILE B 1 25 ? 26.404 38.447 75.992 1.00 11.00 13 ILE B O 1
ATOM 2264 N N . THR B 1 26 ? 24.930 36.897 75.294 1.00 13.53 14 THR B N 1
ATOM 2265 C CA . THR B 1 26 ? 23.790 37.363 76.081 1.00 13.70 14 THR B CA 1
ATOM 2266 C C . THR B 1 26 ? 23.347 36.304 77.088 1.00 13.32 14 THR B C 1
ATOM 2267 O O . THR B 1 26 ? 23.152 35.141 76.772 1.00 13.46 14 THR B O 1
ATOM 2271 N N . ILE B 1 27 ? 23.216 36.736 78.326 1.00 11.90 15 ILE B N 1
ATOM 2272 C CA . ILE B 1 27 ? 22.569 35.894 79.332 1.00 11.01 15 ILE B CA 1
ATOM 2273 C C . ILE B 1 27 ? 21.011 36.066 79.242 1.00 10.18 15 ILE B C 1
ATOM 2274 O O . ILE B 1 27 ? 20.428 37.061 79.678 1.00 11.67 15 ILE B O 1
ATOM 2279 N N . SER B 1 28 ? 20.334 35.065 78.686 1.00 10.67 16 SER B N 1
ATOM 2280 C CA . SER B 1 28 ? 18.891 35.076 78.584 1.00 10.27 16 SER B CA 1
ATOM 2281 C C . SER B 1 28 ? 18.194 35.157 79.957 1.00 10.78 16 SER B C 1
ATOM 2282 O O . SER B 1 28 ? 18.739 34.746 80.988 1.00 10.35 16 SER B O 1
ATOM 2285 N N . SER B 1 29 ? 16.974 35.668 79.946 1.00 8.78 17 SER B N 1
ATOM 2286 C CA . SER B 1 29 ? 16.271 36.085 81.169 1.00 10.11 17 SER B CA 1
ATOM 2287 C C . SER B 1 29 ? 16.135 34.937 82.171 1.00 9.81 17 SER B C 1
ATOM 2288 O O . SER B 1 29 ? 16.432 35.075 83.349 1.00 7.19 17 SER B O 1
ATOM 2291 N N . TYR B 1 30 ? 15.663 33.784 81.714 1.00 10.58 18 TYR B N 1
ATOM 2292 C CA . TYR B 1 30 ? 15.416 32.690 82.653 1.00 10.76 18 TYR B CA 1
ATOM 2293 C C . TYR B 1 30 ? 16.709 32.130 83.277 1.00 11.19 18 TYR B C 1
ATOM 2294 O O . TYR B 1 30 ? 16.655 31.398 84.229 1.00 12.32 18 TYR B O 1
ATOM 2303 N N . THR B 1 31 ? 17.885 32.416 82.714 1.00 9.80 19 THR B N 1
ATOM 2304 C CA . THR B 1 31 ? 19.134 31.934 83.303 1.00 9.73 19 THR B CA 1
ATOM 2305 C C . THR B 1 31 ? 19.391 32.555 84.677 1.00 9.78 19 THR B C 1
ATOM 2306 O O . THR B 1 31 ? 20.031 31.938 85.501 1.00 11.05 19 THR B O 1
ATOM 2310 N N . LEU B 1 32 ? 18.866 33.776 84.888 1.00 10.31 20 LEU B N 1
ATOM 2311 C CA . LEU B 1 32 ? 18.956 34.446 86.216 1.00 10.66 20 LEU B CA 1
ATOM 2312 C C . LEU B 1 32 ? 17.697 34.365 87.072 1.00 11.91 20 LEU B C 1
ATOM 2313 O O . LEU B 1 32 ? 17.624 35.011 88.107 1.00 12.79 20 LEU B O 1
ATOM 2318 N N . GLY B 1 33 ? 16.757 33.509 86.690 1.00 9.91 21 GLY B N 1
ATOM 2319 C CA . GLY B 1 33 ? 15.466 33.339 87.416 1.00 9.32 21 GLY B CA 1
ATOM 2320 C C . GLY B 1 33 ? 14.469 34.449 87.233 1.00 11.40 21 GLY B C 1
ATOM 2321 O O . GLY B 1 33 ? 14.486 35.150 86.244 1.00 12.07 21 GLY B O 1
ATOM 2322 N N . THR B 1 34 ? 13.564 34.607 88.208 1.00 14.11 22 THR B N 1
ATOM 2323 C CA . THR B 1 34 ? 12.432 35.510 88.028 1.00 16.21 22 THR B CA 1
ATOM 2324 C C . THR B 1 34 ? 12.244 36.493 89.208 1.00 17.55 22 THR B C 1
ATOM 2325 O O . THR B 1 34 ? 11.266 37.234 89.216 1.00 15.77 22 THR B O 1
ATOM 2329 N N . GLU B 1 35 ? 13.139 36.466 90.195 1.00 17.12 23 GLU B N 1
ATOM 2330 C CA . GLU B 1 35 ? 13.059 37.355 91.364 1.00 19.42 23 GLU B CA 1
ATOM 2331 C C . GLU B 1 35 ? 14.112 38.454 91.325 1.00 19.00 23 GLU B C 1
ATOM 2332 O O . GLU B 1 35 ? 14.008 39.464 92.052 1.00 19.38 23 GLU B O 1
ATOM 2338 N N . VAL B 1 36 ? 15.122 38.284 90.475 1.00 16.48 24 VAL B N 1
ATOM 2339 C CA . VAL B 1 36 ? 16.226 39.218 90.434 1.00 12.37 24 VAL B CA 1
ATOM 2340 C C . VAL B 1 36 ? 15.810 40.652 90.006 1.00 11.30 24 VAL B C 1
ATOM 2341 O O . VAL B 1 36 ? 15.060 40.848 89.046 1.00 11.71 24 VAL B O 1
ATOM 2345 N N . SER B 1 37 ? 16.333 41.656 90.694 1.00 10.84 25 SER B N 1
ATOM 2346 C CA . SER B 1 37 ? 15.996 42.990 90.326 1.00 11.99 25 SER B CA 1
ATOM 2347 C C . SER B 1 37 ? 16.706 43.375 89.005 1.00 11.10 25 SER B C 1
ATOM 2348 O O . SER B 1 37 ? 17.706 42.730 88.547 1.00 11.19 25 SER B O 1
ATOM 2351 N N . PHE B 1 38 ? 16.135 44.389 88.375 1.00 12.10 26 PHE B N 1
ATOM 2352 C CA . PHE B 1 38 ? 16.623 44.800 87.051 1.00 13.05 26 PHE B CA 1
ATOM 2353 C C . PHE B 1 38 ? 18.052 45.309 87.245 1.00 11.27 26 PHE B C 1
ATOM 2354 O O . PHE B 1 38 ? 18.961 44.919 86.524 1.00 11.41 26 PHE B O 1
ATOM 2362 N N . PRO B 1 39 ? 18.277 46.217 88.207 1.00 10.84 27 PRO B N 1
ATOM 2363 C CA . PRO B 1 39 ? 19.684 46.674 88.336 1.00 13.80 27 PRO B CA 1
ATOM 2364 C C . PRO B 1 39 ? 20.667 45.539 88.619 1.00 13.33 27 PRO B C 1
ATOM 2365 O O . PRO B 1 39 ? 21.790 45.481 88.090 1.00 13.62 27 PRO B O 1
ATOM 2369 N N . LYS B 1 40 ? 20.250 44.591 89.440 1.00 12.67 28 LYS B N 1
ATOM 2370 C CA . LYS B 1 40 ? 21.074 43.447 89.720 1.00 12.33 28 LYS B CA 1
ATOM 2371 C C . LYS B 1 40 ? 21.235 42.526 88.514 1.00 10.90 28 LYS B C 1
ATOM 2372 O O . LYS B 1 40 ? 22.297 41.952 88.358 1.00 11.61 28 LYS B O 1
ATOM 2378 N N . ARG B 1 41 ? 20.171 42.339 87.735 1.00 10.55 29 ARG B N 1
ATOM 2379 C CA . ARG B 1 41 ? 20.271 41.571 86.495 1.00 12.24 29 ARG B CA 1
ATOM 2380 C C . ARG B 1 41 ? 21.367 42.182 85.618 1.00 12.34 29 ARG B C 1
ATOM 2381 O O . ARG B 1 41 ? 22.235 41.488 85.053 1.00 14.02 29 ARG B O 1
ATOM 2389 N N . VAL B 1 42 ? 21.308 43.494 85.444 1.00 9.93 30 VAL B N 1
ATOM 2390 C CA . VAL B 1 42 ? 22.299 44.176 84.594 1.00 12.61 30 VAL B CA 1
ATOM 2391 C C . VAL B 1 42 ? 23.749 44.042 85.147 1.00 13.20 30 VAL B C 1
ATOM 2392 O O . VAL B 1 42 ? 24.680 43.710 84.411 1.00 11.52 30 VAL B O 1
ATOM 2396 N N . LYS B 1 43 ? 23.911 44.277 86.448 1.00 15.17 31 LYS B N 1
ATOM 2397 C CA . LYS B 1 43 ? 25.216 44.271 87.151 1.00 14.88 31 LYS B CA 1
ATOM 2398 C C . LYS B 1 43 ? 25.884 42.902 87.155 1.00 14.59 31 LYS B C 1
ATOM 2399 O O . LYS B 1 43 ? 27.102 42.803 86.864 1.00 13.99 31 LYS B O 1
ATOM 2405 N N . VAL B 1 44 ? 25.116 41.840 87.472 1.00 14.75 32 VAL B N 1
ATOM 2406 C CA . VAL B 1 44 ? 25.624 40.462 87.469 1.00 12.92 32 VAL B CA 1
ATOM 2407 C C . VAL B 1 44 ? 26.062 40.072 86.069 1.00 12.23 32 VAL B C 1
ATOM 2408 O O . VAL B 1 44 ? 27.138 39.535 85.905 1.00 12.57 32 VAL B O 1
ATOM 2412 N N . ALA B 1 45 ? 25.256 40.394 85.073 1.00 11.57 33 ALA B N 1
ATOM 2413 C CA . ALA B 1 45 ? 25.651 40.143 83.653 1.00 12.64 33 ALA B CA 1
ATOM 2414 C C . ALA B 1 45 ? 26.927 40.862 83.295 1.00 12.92 33 ALA B C 1
ATOM 2415 O O . ALA B 1 45 ? 27.796 40.273 82.704 1.00 14.21 33 ALA B O 1
ATOM 2417 N N . ALA B 1 46 ? 27.008 42.153 83.609 1.00 12.73 34 ALA B N 1
ATOM 2418 C CA . ALA B 1 46 ? 28.163 42.949 83.243 1.00 15.08 34 ALA B CA 1
ATOM 2419 C C . ALA B 1 46 ? 29.424 42.416 83.900 1.00 15.91 34 ALA B C 1
ATOM 2420 O O . ALA B 1 46 ? 30.439 42.249 83.252 1.00 14.33 34 ALA B O 1
ATOM 2422 N N . GLU B 1 47 ? 29.372 42.198 85.214 1.00 16.70 35 GLU B N 1
ATOM 2423 C CA . GLU B 1 47 ? 30.567 41.819 85.943 1.00 17.74 35 GLU B CA 1
ATOM 2424 C C . GLU B 1 47 ? 31.047 40.461 85.466 1.00 18.67 35 GLU B C 1
ATOM 2425 O O . GLU B 1 47 ? 32.230 40.165 85.563 1.00 20.98 35 GLU B O 1
ATOM 2431 N N . ASN B 1 48 ? 30.144 39.648 84.910 1.00 16.89 36 ASN B N 1
ATOM 2432 C CA . ASN B 1 48 ? 30.460 38.267 84.530 1.00 16.11 36 ASN B CA 1
ATOM 2433 C C . ASN B 1 48 ? 30.812 38.070 83.054 1.00 16.20 36 ASN B C 1
ATOM 2434 O O . ASN B 1 48 ? 30.980 36.950 82.576 1.00 20.91 36 ASN B O 1
ATOM 2439 N N . GLY B 1 49 ? 30.992 39.184 82.361 1.00 15.42 37 GLY B N 1
ATOM 2440 C CA . GLY B 1 49 ? 31.527 39.175 81.003 1.00 14.52 37 GLY B CA 1
ATOM 2441 C C . GLY B 1 49 ? 30.559 39.241 79.844 1.00 14.76 37 GLY B C 1
ATOM 2442 O O . GLY B 1 49 ? 30.996 39.276 78.672 1.00 14.20 37 GLY B O 1
ATOM 2443 N N . PHE B 1 50 ? 29.248 39.281 80.134 1.00 12.72 38 PHE B N 1
ATOM 2444 C CA . PHE B 1 50 ? 28.239 39.308 79.082 1.00 12.82 38 PHE B CA 1
ATOM 2445 C C . PHE B 1 50 ? 28.148 40.660 78.368 1.00 13.04 38 PHE B C 1
ATOM 2446 O O . PHE B 1 50 ? 28.366 41.720 78.966 1.00 12.87 38 PHE B O 1
ATOM 2454 N N . ASP B 1 51 ? 27.805 40.594 77.089 1.00 13.13 39 ASP B N 1
ATOM 2455 C CA . ASP B 1 51 ? 27.637 41.775 76.267 1.00 15.33 39 ASP B CA 1
ATOM 2456 C C . ASP B 1 51 ? 26.219 42.260 76.400 1.00 15.36 39 ASP B C 1
ATOM 2457 O O . ASP B 1 51 ? 25.954 43.458 76.248 1.00 17.12 39 ASP B O 1
ATOM 2462 N N . GLY B 1 52 ? 25.298 41.343 76.689 1.00 12.98 40 GLY B N 1
ATOM 2463 C CA . GLY B 1 52 ? 23.893 41.714 76.711 1.00 14.61 40 GLY B CA 1
ATOM 2464 C C . GLY B 1 52 ? 23.115 40.925 77.738 1.00 13.95 40 GLY B C 1
ATOM 2465 O O . GLY B 1 52 ? 23.617 39.958 78.309 1.00 12.82 40 GLY B O 1
ATOM 2466 N N . ILE B 1 53 ? 21.882 41.346 77.972 1.00 12.30 41 ILE B N 1
ATOM 2467 C CA . ILE B 1 53 ? 20.960 40.564 78.746 1.00 14.00 41 ILE B CA 1
ATOM 2468 C C . ILE B 1 53 ? 19.719 40.346 77.956 1.00 12.64 41 ILE B C 1
ATOM 2469 O O . ILE B 1 53 ? 19.302 41.215 77.154 1.00 11.14 41 ILE B O 1
ATOM 2474 N N . GLY B 1 54 ? 19.096 39.204 78.209 1.00 12.61 42 GLY B N 1
ATOM 2475 C CA . GLY B 1 54 ? 17.717 38.970 77.779 1.00 13.51 42 GLY B CA 1
ATOM 2476 C C . GLY B 1 54 ? 16.656 39.433 78.776 1.00 13.15 42 GLY B C 1
ATOM 2477 O O . GLY B 1 54 ? 16.769 39.205 79.995 1.00 12.41 42 GLY B O 1
ATOM 2478 N N . LEU B 1 55 ? 15.596 40.025 78.255 1.00 12.21 43 LEU B N 1
ATOM 2479 C CA . LEU B 1 55 ? 14.500 40.444 79.093 1.00 12.24 43 LEU B CA 1
ATOM 2480 C C . LEU B 1 55 ? 13.161 39.867 78.637 1.00 11.78 43 LEU B C 1
ATOM 2481 O O . LEU B 1 55 ? 12.802 39.926 77.469 1.00 11.54 43 LEU B O 1
ATOM 2486 N N . ARG B 1 56 ? 12.423 39.361 79.620 1.00 11.33 44 ARG B N 1
ATOM 2487 C CA . ARG B 1 56 ? 11.031 38.992 79.479 1.00 11.40 44 ARG B CA 1
ATOM 2488 C C . ARG B 1 56 ? 10.136 40.188 79.722 1.00 11.15 44 ARG B C 1
ATOM 2489 O O . ARG B 1 56 ? 10.433 41.026 80.571 1.00 12.46 44 ARG B O 1
ATOM 2497 N N . ALA B 1 57 ? 8.968 40.173 79.087 1.00 12.41 45 ALA B N 1
ATOM 2498 C CA . ALA B 1 57 ? 7.936 41.155 79.332 1.00 9.85 45 ALA B CA 1
ATOM 2499 C C . ALA B 1 57 ? 7.653 41.286 80.844 1.00 10.88 45 ALA B C 1
ATOM 2500 O O . ALA B 1 57 ? 7.462 42.367 81.346 1.00 13.28 45 ALA B O 1
ATOM 2502 N N . GLU B 1 58 ? 7.657 40.155 81.545 1.00 12.54 46 GLU B N 1
ATOM 2503 C CA . GLU B 1 58 ? 7.323 40.104 82.940 1.00 12.04 46 GLU B CA 1
ATOM 2504 C C . GLU B 1 58 ? 8.389 40.841 83.727 1.00 11.69 46 GLU B C 1
ATOM 2505 O O . GLU B 1 58 ? 8.070 41.555 84.668 1.00 10.92 46 GLU B O 1
ATOM 2511 N N . ASN B 1 59 ? 9.668 40.705 83.308 1.00 10.71 47 ASN B N 1
ATOM 2512 C CA . ASN B 1 59 ? 10.768 41.430 83.943 1.00 10.59 47 ASN B CA 1
ATOM 2513 C C . ASN B 1 59 ? 10.611 42.959 83.770 1.00 12.59 47 ASN B C 1
ATOM 2514 O O . ASN B 1 59 ? 10.895 43.759 84.678 1.00 14.40 47 ASN B O 1
ATOM 2519 N N . TYR B 1 60 ? 10.175 43.361 82.583 1.00 13.18 48 TYR B N 1
ATOM 2520 C CA . TYR B 1 60 ? 9.995 44.788 82.274 1.00 13.65 48 TYR B CA 1
ATOM 2521 C C . TYR B 1 60 ? 8.813 45.383 83.103 1.00 12.62 48 TYR B C 1
ATOM 2522 O O . TYR B 1 60 ? 8.934 46.461 83.682 1.00 14.61 48 TYR B O 1
ATOM 2531 N N . VAL B 1 61 ? 7.704 44.653 83.206 1.00 13.36 49 VAL B N 1
ATOM 2532 C CA . VAL B 1 61 ? 6.562 45.082 84.036 1.00 16.26 49 VAL B CA 1
ATOM 2533 C C . VAL B 1 61 ? 6.999 45.227 85.471 1.00 15.67 49 VAL B C 1
ATOM 2534 O O . VAL B 1 61 ? 6.635 46.185 86.146 1.00 18.30 49 VAL B O 1
ATOM 2538 N N . ASP B 1 62 ? 7.793 44.280 85.953 1.00 16.62 50 ASP B N 1
ATOM 2539 C CA . ASP B 1 62 ? 8.255 44.279 87.331 1.00 15.70 50 ASP B CA 1
ATOM 2540 C C . ASP B 1 62 ? 9.130 45.489 87.601 1.00 17.07 50 ASP B C 1
ATOM 2541 O O . ASP B 1 62 ? 9.002 46.104 88.656 1.00 17.65 50 ASP B O 1
ATOM 2546 N N . ALA B 1 63 ? 9.972 45.867 86.637 1.00 14.93 51 ALA B N 1
ATOM 2547 C CA . ALA B 1 63 ? 10.866 46.997 86.792 1.00 15.42 51 ALA B CA 1
ATOM 2548 C C . ALA B 1 63 ? 10.027 48.279 86.869 1.00 16.85 51 ALA B C 1
ATOM 2549 O O . ALA B 1 63 ? 10.257 49.148 87.712 1.00 15.41 51 ALA B O 1
ATOM 2551 N N . LEU B 1 64 ? 9.100 48.431 85.927 1.00 19.51 52 LEU B N 1
ATOM 2552 C CA . LEU B 1 64 ? 8.129 49.534 85.984 1.00 20.30 52 LEU B CA 1
ATOM 2553 C C . LEU B 1 64 ? 7.439 49.599 87.373 1.00 22.39 52 LEU B C 1
ATOM 2554 O O . LEU B 1 64 ? 7.407 50.663 88.032 1.00 23.16 52 LEU B O 1
ATOM 2559 N N . ALA B 1 65 ? 6.923 48.460 87.837 1.00 22.42 53 ALA B N 1
ATOM 2560 C CA . ALA B 1 65 ? 6.251 48.384 89.145 1.00 23.79 53 ALA B CA 1
ATOM 2561 C C . ALA B 1 65 ? 7.184 48.840 90.257 1.00 25.21 53 ALA B C 1
ATOM 2562 O O . ALA B 1 65 ? 6.741 49.397 91.261 1.00 28.06 53 ALA B O 1
ATOM 2564 N N . ALA B 1 66 ? 8.481 48.607 90.080 1.00 23.78 54 ALA B N 1
ATOM 2565 C CA . ALA B 1 66 ? 9.468 48.974 91.065 1.00 22.40 54 ALA B CA 1
ATOM 2566 C C . ALA B 1 66 ? 9.714 50.500 91.153 1.00 21.88 54 ALA B C 1
ATOM 2567 O O . ALA B 1 66 ? 10.410 50.937 92.064 1.00 23.93 54 ALA B O 1
ATOM 2569 N N . GLY B 1 67 ? 9.161 51.271 90.219 1.00 20.72 55 GLY B N 1
ATOM 2570 C CA . GLY B 1 67 ? 9.387 52.706 90.126 1.00 21.00 55 GLY B CA 1
ATOM 2571 C C . GLY B 1 67 ? 10.371 53.123 89.044 1.00 21.42 55 GLY B C 1
ATOM 2572 O O . GLY B 1 67 ? 10.615 54.329 88.843 1.00 20.86 55 GLY B O 1
ATOM 2573 N N . LEU B 1 68 ? 10.933 52.155 88.328 1.00 19.15 56 LEU B N 1
ATOM 2574 C CA . LEU B 1 68 ? 11.890 52.466 87.292 1.00 19.47 56 LEU B CA 1
ATOM 2575 C C . LEU B 1 68 ? 11.148 52.893 86.038 1.00 17.39 56 LEU B C 1
ATOM 2576 O O . LEU B 1 68 ? 10.116 52.353 85.703 1.00 18.97 56 LEU B O 1
ATOM 2581 N N . THR B 1 69 ? 11.671 53.877 85.359 1.00 17.76 57 THR B N 1
ATOM 2582 C CA . THR B 1 69 ? 11.105 54.300 84.076 1.00 17.77 57 THR B CA 1
ATOM 2583 C C . THR B 1 69 ? 11.949 53.697 82.984 1.00 15.31 57 THR B C 1
ATOM 2584 O O . THR B 1 69 ? 13.082 53.266 83.241 1.00 13.26 57 THR B O 1
ATOM 2588 N N . ASP B 1 70 ? 11.422 53.703 81.770 1.00 15.79 58 ASP B N 1
ATOM 2589 C CA . ASP B 1 70 ? 12.240 53.368 80.572 1.00 17.72 58 ASP B CA 1
ATOM 2590 C C . ASP B 1 70 ? 13.562 54.162 80.580 1.00 16.99 58 ASP B C 1
ATOM 2591 O O . ASP B 1 70 ? 14.640 53.627 80.285 1.00 15.63 58 ASP B O 1
ATOM 2596 N N . GLU B 1 71 ? 13.486 55.448 80.953 1.00 16.16 59 GLU B N 1
ATOM 2597 C CA . GLU B 1 71 ? 14.706 56.238 81.057 1.00 17.64 59 GLU B CA 1
ATOM 2598 C C . GLU B 1 71 ? 15.707 55.682 82.088 1.00 16.28 59 GLU B C 1
ATOM 2599 O O . GLU B 1 71 ? 16.920 55.647 81.822 1.00 14.31 59 GLU B O 1
ATOM 2605 N N . ASP B 1 72 ? 15.235 55.284 83.269 1.00 16.14 60 ASP B N 1
ATOM 2606 C CA . ASP B 1 72 ? 16.122 54.751 84.276 1.00 15.89 60 ASP B CA 1
ATOM 2607 C C . ASP B 1 72 ? 16.745 53.453 83.748 1.00 14.66 60 ASP B C 1
ATOM 2608 O O . ASP B 1 72 ? 17.898 53.170 83.966 1.00 12.50 60 ASP B O 1
ATOM 2621 N N . LEU B 1 74 ? 17.333 52.451 80.628 1.00 16.01 62 LEU B N 1
ATOM 2622 C CA . LEU B 1 74 ? 18.407 52.780 79.671 1.00 17.89 62 LEU B CA 1
ATOM 2623 C C . LEU B 1 74 ? 19.701 53.347 80.358 1.00 18.10 62 LEU B C 1
ATOM 2624 O O . LEU B 1 74 ? 20.841 52.973 80.037 1.00 17.80 62 LEU B O 1
ATOM 2629 N N . ARG B 1 75 ? 19.509 54.255 81.310 1.00 17.53 63 ARG B N 1
ATOM 2630 C CA . ARG B 1 75 ? 20.612 54.821 82.077 1.00 18.02 63 ARG B CA 1
ATOM 2631 C C . ARG B 1 75 ? 21.447 53.725 82.738 1.00 18.70 63 ARG B C 1
ATOM 2632 O O . ARG B 1 75 ? 22.667 53.724 82.646 1.00 19.72 63 ARG B O 1
ATOM 2640 N N . ILE B 1 76 ? 20.769 52.804 83.420 1.00 19.69 64 ILE B N 1
ATOM 2641 C CA . ILE B 1 76 ? 21.406 51.748 84.222 1.00 18.91 64 ILE B CA 1
ATOM 2642 C C . ILE B 1 76 ? 22.216 50.765 83.336 1.00 18.71 64 ILE B C 1
ATOM 2643 O O . ILE B 1 76 ? 23.342 50.326 83.696 1.00 19.53 64 ILE B O 1
ATOM 2648 N N . LEU B 1 77 ? 21.620 50.422 82.203 1.00 17.04 65 LEU B N 1
ATOM 2649 C CA . LEU B 1 77 ? 22.344 49.699 81.166 1.00 15.53 65 LEU B CA 1
ATOM 2650 C C . LEU B 1 77 ? 23.620 50.460 80.772 1.00 18.23 65 LEU B C 1
ATOM 2651 O O . LEU B 1 77 ? 24.724 49.927 80.809 1.00 14.70 65 LEU B O 1
ATOM 2656 N N . ASP B 1 78 ? 23.450 51.741 80.416 1.00 21.02 66 ASP B N 1
ATOM 2657 C CA . ASP B 1 78 ? 24.560 52.607 80.021 1.00 21.26 66 ASP B CA 1
ATOM 2658 C C . ASP B 1 78 ? 25.649 52.616 81.074 1.00 20.10 66 ASP B C 1
ATOM 2659 O O . ASP B 1 78 ? 26.819 52.437 80.753 1.00 19.48 66 ASP B O 1
ATOM 2664 N N . GLU B 1 79 ? 25.259 52.721 82.347 1.00 20.29 67 GLU B N 1
ATOM 2665 C CA . GLU B 1 79 ? 26.229 52.721 83.452 1.00 21.94 67 GLU B CA 1
ATOM 2666 C C . GLU B 1 79 ? 27.100 51.481 83.459 1.00 20.61 67 GLU B C 1
ATOM 2667 O O . GLU B 1 79 ? 28.266 51.567 83.802 1.00 23.60 67 GLU B O 1
ATOM 2673 N N . HIS B 1 80 ? 26.550 50.324 83.081 1.00 19.52 68 HIS B N 1
ATOM 2674 C CA . HIS B 1 80 ? 27.338 49.064 83.039 1.00 19.73 68 HIS B CA 1
ATOM 2675 C C . HIS B 1 80 ? 27.858 48.690 81.632 1.00 18.71 68 HIS B C 1
ATOM 2676 O O . HIS B 1 80 ? 28.356 47.590 81.442 1.00 18.51 68 HIS B O 1
ATOM 2683 N N . ASN B 1 81 ? 27.776 49.610 80.687 1.00 18.93 69 ASN B N 1
ATOM 2684 C CA A ASN B 1 81 ? 28.066 49.337 79.268 0.50 18.91 69 ASN B CA 1
ATOM 2685 C CA B ASN B 1 81 ? 28.108 49.318 79.297 0.50 18.53 69 ASN B CA 1
ATOM 2686 C C . ASN B 1 81 ? 27.401 48.024 78.857 1.00 19.33 69 ASN B C 1
ATOM 2687 O O . ASN B 1 81 ? 28.049 47.051 78.404 1.00 21.57 69 ASN B O 1
ATOM 2704 N N . LYS B 1 83 ? 23.612 46.207 77.168 1.00 14.57 71 LYS B N 1
ATOM 2705 C CA . LYS B 1 83 ? 22.399 46.325 76.358 1.00 16.94 71 LYS B CA 1
ATOM 2706 C C . LYS B 1 83 ? 21.415 45.203 76.677 1.00 13.57 71 LYS B C 1
ATOM 2707 O O . LYS B 1 83 ? 21.835 44.103 77.085 1.00 10.93 71 LYS B O 1
ATOM 2713 N N . VAL B 1 84 ? 20.125 45.476 76.480 1.00 14.19 72 VAL B N 1
ATOM 2714 C CA . VAL B 1 84 ? 19.126 44.435 76.290 1.00 11.44 72 VAL B CA 1
ATOM 2715 C C . VAL B 1 84 ? 19.262 44.066 74.833 1.00 13.86 72 VAL B C 1
ATOM 2716 O O . VAL B 1 84 ? 19.126 44.931 73.943 1.00 15.74 72 VAL B O 1
ATOM 2720 N N . THR B 1 85 ? 19.559 42.783 74.609 1.00 11.38 73 THR B N 1
ATOM 2721 C CA . THR B 1 85 ? 19.848 42.241 73.268 1.00 11.92 73 THR B CA 1
ATOM 2722 C C . THR B 1 85 ? 18.892 41.105 72.820 1.00 13.29 73 THR B C 1
ATOM 2723 O O . THR B 1 85 ? 18.981 40.638 71.670 1.00 11.40 73 THR B O 1
ATOM 2727 N N . GLU B 1 86 ? 17.974 40.696 73.720 1.00 10.78 74 GLU B N 1
ATOM 2728 C CA . GLU B 1 86 ? 16.951 39.720 73.447 1.00 12.00 74 GLU B CA 1
ATOM 2729 C C . GLU B 1 86 ? 15.727 40.132 74.265 1.00 12.43 74 GLU B C 1
ATOM 2730 O O . GLU B 1 86 ? 15.890 40.600 75.401 1.00 9.90 74 GLU B O 1
ATOM 2736 N N . VAL B 1 87 ? 14.557 39.909 73.672 1.00 14.15 75 VAL B N 1
ATOM 2737 C CA . VAL B 1 87 ? 13.226 40.275 74.183 1.00 14.37 75 VAL B CA 1
ATOM 2738 C C . VAL B 1 87 ? 12.280 39.078 73.937 1.00 16.31 75 VAL B C 1
ATOM 2739 O O . VAL B 1 87 ? 12.366 38.411 72.891 1.00 12.54 75 VAL B O 1
ATOM 2743 N N . GLU B 1 88 ? 11.420 38.790 74.921 1.00 17.32 76 GLU B N 1
ATOM 2744 C CA . GLU B 1 88 ? 10.560 37.611 74.892 1.00 16.75 76 GLU B CA 1
ATOM 2745 C C . GLU B 1 88 ? 9.384 37.778 75.875 1.00 15.90 76 GLU B C 1
ATOM 2746 O O . GLU B 1 88 ? 9.418 38.711 76.706 1.00 14.56 76 GLU B O 1
ATOM 2752 N N . TYR B 1 89 ? 8.355 36.925 75.833 1.00 15.63 77 TYR B N 1
ATOM 2753 C CA . TYR B 1 89 ? 8.233 35.769 74.921 1.00 14.85 77 TYR B CA 1
ATOM 2754 C C . TYR B 1 89 ? 6.814 35.738 74.441 1.00 14.57 77 TYR B C 1
ATOM 2755 O O . TYR B 1 89 ? 5.916 35.696 75.252 1.00 14.73 77 TYR B O 1
ATOM 2764 N N . ILE B 1 90 ? 6.588 35.797 73.142 1.00 15.65 78 ILE B N 1
ATOM 2765 C CA . ILE B 1 90 ? 5.215 35.847 72.638 1.00 17.29 78 ILE B CA 1
ATOM 2766 C C . ILE B 1 90 ? 4.679 34.412 72.496 1.00 18.50 78 ILE B C 1
ATOM 2767 O O . ILE B 1 90 ? 5.284 33.579 71.858 1.00 20.23 78 ILE B O 1
ATOM 2772 N N . THR B 1 91 ? 3.568 34.116 73.157 1.00 18.36 79 THR B N 1
ATOM 2773 C CA . THR B 1 91 ? 2.903 32.829 73.017 1.00 16.66 79 THR B CA 1
ATOM 2774 C C . THR B 1 91 ? 1.402 33.073 72.804 1.00 16.74 79 THR B C 1
ATOM 2775 O O . THR B 1 91 ? 0.969 34.213 72.598 1.00 16.89 79 THR B O 1
ATOM 2779 N N . GLN B 1 92 ? 0.614 31.997 72.844 1.00 17.68 80 GLN B N 1
ATOM 2780 C CA . GLN B 1 92 ? -0.858 32.101 72.802 1.00 17.41 80 GLN B CA 1
ATOM 2781 C C . GLN B 1 92 ? -1.381 32.860 71.618 1.00 16.70 80 GLN B C 1
ATOM 2782 O O . GLN B 1 92 ? -2.453 33.401 71.669 1.00 19.85 80 GLN B O 1
ATOM 2788 N N . TRP B 1 93 ? -0.639 32.860 70.522 1.00 19.27 81 TRP B N 1
ATOM 2789 C CA . TRP B 1 93 ? -1.031 33.661 69.368 1.00 19.84 81 TRP B CA 1
ATOM 2790 C C . TRP B 1 93 ? -1.693 32.841 68.294 1.00 20.85 81 TRP B C 1
ATOM 2791 O O . TRP B 1 93 ? -1.898 33.352 67.193 1.00 21.96 81 TRP B O 1
ATOM 2802 N N . GLY B 1 94 ? -2.021 31.586 68.586 1.00 21.82 82 GLY B N 1
ATOM 2803 C CA . GLY B 1 94 ? -2.375 30.594 67.528 1.00 24.20 82 GLY B CA 1
ATOM 2804 C C . GLY B 1 94 ? -3.852 30.569 67.104 1.00 24.31 82 GLY B C 1
ATOM 2805 O O . GLY B 1 94 ? -4.169 30.111 66.012 1.00 24.03 82 GLY B O 1
ATOM 2806 N N . THR B 1 95 ? -4.744 31.038 67.981 1.00 26.99 83 THR B N 1
ATOM 2807 C CA . THR B 1 95 ? -6.193 31.064 67.739 1.00 27.58 83 THR B CA 1
ATOM 2808 C C . THR B 1 95 ? -6.803 32.325 68.366 1.00 28.14 83 THR B C 1
ATOM 2809 O O . THR B 1 95 ? -6.223 32.913 69.264 1.00 28.70 83 THR B O 1
ATOM 2813 N N . ALA B 1 96 ? -7.959 32.778 67.889 1.00 28.79 84 ALA B N 1
ATOM 2814 C CA . ALA B 1 96 ? -8.503 34.050 68.413 1.00 29.71 84 ALA B CA 1
ATOM 2815 C C . ALA B 1 96 ? -8.995 33.917 69.858 1.00 30.02 84 ALA B C 1
ATOM 2816 O O . ALA B 1 96 ? -9.089 34.924 70.584 1.00 32.68 84 ALA B O 1
ATOM 2818 N N . GLU B 1 97 ? -9.306 32.680 70.256 1.00 27.74 85 GLU B N 1
ATOM 2819 C CA . GLU B 1 97 ? -9.595 32.319 71.650 1.00 27.82 85 GLU B CA 1
ATOM 2820 C C . GLU B 1 97 ? -8.386 32.666 72.509 1.00 26.85 85 GLU B C 1
ATOM 2821 O O . GLU B 1 97 ? -8.500 33.144 73.605 1.00 26.45 85 GLU B O 1
ATOM 2824 N N . ASP B 1 98 ? -7.212 32.378 71.984 1.00 26.20 86 ASP B N 1
ATOM 2825 C CA . ASP B 1 98 ? -6.039 32.458 72.797 1.00 26.37 86 ASP B CA 1
ATOM 2826 C C . ASP B 1 98 ? -5.495 33.865 72.821 1.00 25.37 86 ASP B C 1
ATOM 2827 O O . ASP B 1 98 ? -4.786 34.212 73.766 1.00 24.16 86 ASP B O 1
ATOM 2832 N N . ARG B 1 99 ? -5.878 34.669 71.826 1.00 23.75 87 ARG B N 1
ATOM 2833 C CA . ARG B 1 99 ? -5.451 36.068 71.692 1.00 23.06 87 ARG B CA 1
ATOM 2834 C C . ARG B 1 99 ? -6.362 36.956 72.512 1.00 21.37 87 ARG B C 1
ATOM 2835 O O . ARG B 1 99 ? -7.105 37.744 71.990 1.00 21.31 87 ARG B O 1
ATOM 2843 N N . THR B 1 100 ? -6.243 36.804 73.822 1.00 22.16 88 THR B N 1
ATOM 2844 C CA . THR B 1 100 ? -6.948 37.570 74.806 1.00 23.68 88 THR B CA 1
ATOM 2845 C C . THR B 1 100 ? -6.426 39.003 74.833 1.00 24.94 88 THR B C 1
ATOM 2846 O O . THR B 1 100 ? -5.446 39.354 74.170 1.00 24.25 88 THR B O 1
ATOM 2850 N N . ALA B 1 101 ? -7.063 39.845 75.618 1.00 26.70 89 ALA B N 1
ATOM 2851 C CA . ALA B 1 101 ? -6.570 41.212 75.796 1.00 28.27 89 ALA B CA 1
ATOM 2852 C C 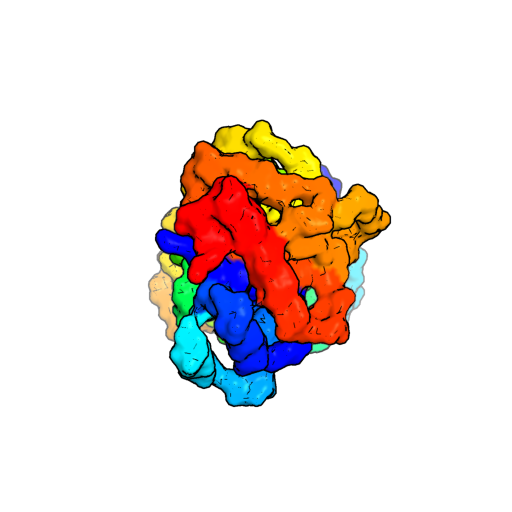. ALA B 1 101 ? -5.220 41.259 76.557 1.00 28.84 89 ALA B C 1
ATOM 2853 O O . ALA B 1 101 ? -4.425 42.152 76.284 1.00 29.91 89 ALA B O 1
ATOM 2855 N N . GLU B 1 102 ? -4.951 40.308 77.471 1.00 27.78 90 GLU B N 1
ATOM 2856 C CA . GLU B 1 102 ? -3.627 40.230 78.098 1.00 27.31 90 GLU B CA 1
ATOM 2857 C C . GLU B 1 102 ? -2.597 39.831 77.078 1.00 24.76 90 GLU B C 1
ATOM 2858 O O . GLU B 1 102 ? -1.513 40.386 77.074 1.00 24.70 90 GLU B O 1
ATOM 2864 N N . GLN B 1 103 ? -2.928 38.832 76.247 1.00 21.20 91 GLN B N 1
ATOM 2865 C CA . GLN B 1 103 ? -2.018 38.294 75.229 1.00 21.00 91 GLN B CA 1
ATOM 2866 C C . GLN B 1 103 ? -1.597 39.354 74.240 1.00 22.77 91 GLN B C 1
ATOM 2867 O O . GLN B 1 103 ? -0.442 39.380 73.808 1.00 23.53 91 GLN B O 1
ATOM 2873 N N . GLN B 1 104 ? -2.553 40.217 73.871 1.00 22.66 92 GLN B N 1
ATOM 2874 C CA . GLN B 1 104 ? -2.315 41.317 72.930 1.00 23.66 92 GLN B CA 1
ATOM 2875 C C . GLN B 1 104 ? -1.508 42.448 73.577 1.00 22.28 92 GLN B C 1
ATOM 2876 O O . GLN B 1 104 ? -0.607 43.028 72.967 1.00 23.40 92 GLN B O 1
ATOM 2882 N N . LYS B 1 105 ? -1.828 42.732 74.829 1.00 20.61 93 LYS B N 1
ATOM 2883 C CA . LYS B 1 105 ? -1.037 43.627 75.620 1.00 19.14 93 LYS B CA 1
ATOM 2884 C C . LYS B 1 105 ? 0.408 43.133 75.729 1.00 17.95 93 LYS B C 1
ATOM 2885 O O . LYS B 1 105 ? 1.347 43.921 75.686 1.00 17.74 93 LYS B O 1
ATOM 2891 N N . LYS B 1 106 ? 0.588 41.835 75.954 1.00 18.94 94 LYS B N 1
ATOM 2892 C CA . LYS B 1 106 ? 1.945 41.293 76.048 1.00 18.29 94 LYS B CA 1
ATOM 2893 C C . LYS B 1 106 ? 2.686 41.446 74.705 1.00 16.51 94 LYS B C 1
ATOM 2894 O O . LYS B 1 106 ? 3.846 41.852 74.686 1.00 15.50 94 LYS B O 1
ATOM 2900 N N . GLU B 1 107 ? 2.050 41.090 73.598 1.00 15.35 95 GLU B N 1
ATOM 2901 C CA . GLU B 1 107 ? 2.613 41.406 72.262 1.00 17.04 95 GLU B CA 1
ATOM 2902 C C . GLU B 1 107 ? 3.092 42.864 72.157 1.00 17.48 95 GLU B C 1
ATOM 2903 O O . GLU B 1 107 ? 4.242 43.128 71.841 1.00 16.38 95 GLU B O 1
ATOM 2909 N N . GLN B 1 108 ? 2.190 43.794 72.447 1.00 17.25 96 GLN B N 1
ATOM 2910 C CA . GLN B 1 108 ? 2.478 45.233 72.366 1.00 16.46 96 GLN B CA 1
ATOM 2911 C C . GLN B 1 108 ? 3.626 45.631 73.296 1.00 15.58 96 GLN B C 1
ATOM 2912 O O . GLN B 1 108 ? 4.473 46.456 72.965 1.00 12.22 96 GLN B O 1
ATOM 2918 N N . THR B 1 109 ? 3.646 45.022 74.470 1.00 13.99 97 THR B N 1
ATOM 2919 C CA . THR B 1 109 ? 4.731 45.236 75.436 1.00 12.87 97 THR B CA 1
ATOM 2920 C C . THR B 1 109 ? 6.073 44.817 74.836 1.00 12.80 97 THR B C 1
ATOM 2921 O O . THR B 1 109 ? 7.022 45.552 74.926 1.00 12.99 97 THR B O 1
ATOM 2925 N N . THR B 1 110 ? 6.181 43.631 74.249 1.00 12.92 98 THR B N 1
ATOM 2926 C CA . THR B 1 110 ? 7.476 43.206 73.690 1.00 13.54 98 THR B CA 1
ATOM 2927 C C . THR B 1 110 ? 7.896 44.102 72.490 1.00 13.27 98 THR B C 1
ATOM 2928 O O . THR B 1 110 ? 9.110 44.386 72.325 1.00 13.78 98 THR B O 1
ATOM 2932 N N . PHE B 1 111 ? 6.925 44.566 71.681 1.00 14.92 99 PHE B N 1
ATOM 2933 C CA . PHE B 1 111 ? 7.219 45.471 70.530 1.00 13.91 99 PHE B CA 1
ATOM 2934 C C . PHE B 1 111 ? 7.871 46.744 71.078 1.00 14.09 99 PHE B C 1
ATOM 2935 O O . PHE B 1 111 ? 8.904 47.235 70.583 1.00 15.99 99 PHE B O 1
ATOM 2943 N N . HIS B 1 112 ? 7.252 47.254 72.136 1.00 14.74 100 HIS B N 1
ATOM 2944 C CA . HIS B 1 112 ? 7.683 48.475 72.741 1.00 15.44 100 HIS B CA 1
ATOM 2945 C C . HIS B 1 112 ? 9.097 48.252 73.272 1.00 16.33 100 HIS B C 1
ATOM 2946 O O . HIS B 1 112 ? 10.038 49.049 73.039 1.00 17.09 100 HIS B O 1
ATOM 2961 N N . ALA B 1 114 ? 11.433 46.103 72.358 1.00 13.24 102 ALA B N 1
ATOM 2962 C CA . ALA B 1 114 ? 12.286 45.948 71.234 1.00 12.63 102 ALA B CA 1
ATOM 2963 C C . ALA B 1 114 ? 12.654 47.297 70.736 1.00 12.45 102 ALA B C 1
ATOM 2964 O O . ALA B 1 114 ? 13.826 47.611 70.613 1.00 13.25 102 ALA B O 1
ATOM 2966 N N . ARG B 1 115 ? 11.670 48.131 70.504 1.00 12.88 103 ARG B N 1
ATOM 2967 C CA . ARG B 1 115 ? 11.983 49.460 69.990 1.00 15.73 103 ARG B CA 1
ATOM 2968 C C . ARG B 1 115 ? 12.820 50.295 70.989 1.00 16.78 103 ARG B C 1
ATOM 2969 O O . ARG B 1 115 ? 13.822 50.941 70.640 1.00 17.55 103 ARG B O 1
ATOM 2977 N N . LEU B 1 116 ? 12.451 50.212 72.260 1.00 13.05 104 LEU B N 1
ATOM 2978 C CA . LEU B 1 116 ? 13.121 50.938 73.307 1.00 14.75 104 LEU B CA 1
ATOM 2979 C C . LEU B 1 116 ? 14.601 50.523 73.427 1.00 12.32 104 LEU B C 1
ATOM 2980 O O . LEU B 1 116 ? 15.464 51.355 73.577 1.00 12.75 104 LEU B O 1
ATOM 2985 N N . PHE B 1 117 ? 14.879 49.223 73.411 1.00 13.46 105 PHE B N 1
ATOM 2986 C CA . PHE B 1 117 ? 16.214 48.744 73.786 1.00 12.81 105 PHE B CA 1
ATOM 2987 C C . PHE B 1 117 ? 17.095 48.563 72.569 1.00 16.63 105 PHE B C 1
ATOM 2988 O O . PHE B 1 117 ? 18.303 48.297 72.702 1.00 19.24 105 PHE B O 1
ATOM 2996 N N . GLY B 1 118 ? 16.487 48.705 71.383 1.00 17.60 106 GLY B N 1
ATOM 2997 C CA . GLY B 1 118 ? 17.230 48.567 70.114 1.00 17.30 106 GLY B CA 1
ATOM 2998 C C . GLY B 1 118 ? 17.430 47.117 69.726 1.00 17.71 106 GLY B C 1
ATOM 2999 O O . GLY B 1 118 ? 18.477 46.762 69.203 1.00 19.31 106 GLY B O 1
ATOM 3000 N N . VAL B 1 119 ? 16.402 46.299 69.952 1.00 16.21 107 VAL B N 1
ATOM 3001 C CA . VAL B 1 119 ? 16.364 44.885 69.580 1.00 1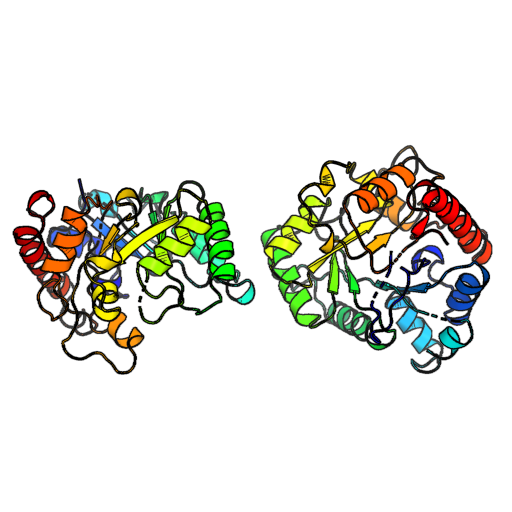5.93 107 VAL B CA 1
ATOM 3002 C C . VAL B 1 119 ? 15.442 44.694 68.352 1.00 16.22 107 VAL B C 1
ATOM 3003 O O . VAL B 1 119 ? 14.339 45.229 68.289 1.00 15.24 107 VAL B O 1
ATOM 3007 N N . LYS B 1 120 ? 15.925 43.963 67.353 1.00 16.01 108 LYS B N 1
ATOM 3008 C CA . LYS B 1 120 ? 15.221 43.841 66.091 1.00 18.52 108 LYS B CA 1
ATOM 3009 C C . LYS B 1 120 ? 14.448 42.517 65.933 1.00 18.31 108 LYS B C 1
ATOM 3010 O O . LYS B 1 120 ? 13.772 42.292 64.905 1.00 17.66 108 LYS B O 1
ATOM 3016 N N . HIS B 1 121 ? 14.550 41.627 66.931 1.00 16.03 109 HIS B N 1
ATOM 3017 C CA . HIS B 1 121 ? 13.767 40.394 66.906 1.00 14.56 109 HIS B CA 1
ATOM 3018 C C . HIS B 1 121 ? 13.188 40.116 68.279 1.00 14.67 109 HIS B C 1
ATOM 3019 O O . HIS B 1 121 ? 13.766 40.528 69.295 1.00 12.15 109 HIS B O 1
ATOM 3026 N N . ILE B 1 122 ? 12.021 39.458 68.278 1.00 16.87 110 ILE B N 1
ATOM 3027 C CA . ILE B 1 122 ? 11.344 39.012 69.502 1.00 15.54 110 ILE B CA 1
ATOM 3028 C C . ILE B 1 122 ? 11.173 37.488 69.460 1.00 14.75 110 ILE B C 1
ATOM 3029 O O . ILE B 1 122 ? 10.662 36.924 68.476 1.00 16.13 110 ILE B O 1
ATOM 3034 N N . ASN B 1 123 ? 11.566 36.830 70.547 1.00 14.02 111 ASN B N 1
ATOM 3035 C CA . ASN B 1 123 ? 11.350 35.392 70.735 1.00 14.27 111 ASN B CA 1
ATOM 3036 C C . ASN B 1 123 ? 9.889 34.983 70.879 1.00 13.39 111 ASN B C 1
ATOM 3037 O O . ASN B 1 123 ? 9.116 35.563 71.657 1.00 14.45 111 ASN B O 1
ATOM 3042 N N . CYS B 1 124 ? 9.551 33.895 70.185 1.00 14.84 112 CYS B N 1
ATOM 3043 C CA . CYS B 1 124 ? 8.164 33.425 70.078 1.00 15.10 112 CYS B CA 1
ATOM 3044 C C . CYS B 1 124 ? 8.110 31.909 69.967 1.00 15.34 112 CYS B C 1
ATOM 3045 O O . CYS B 1 124 ? 8.938 31.312 69.309 1.00 16.31 112 CYS B O 1
ATOM 3050 N N . GLY B 1 125 ? 7.102 31.336 70.619 1.00 16.34 113 GLY B N 1
ATOM 3051 C CA . GLY B 1 125 ? 6.818 29.919 70.599 1.00 17.69 113 GLY B CA 1
ATOM 3052 C C . GLY B 1 125 ? 5.333 29.652 70.538 1.00 18.81 113 GLY B C 1
ATOM 3053 O O . GLY B 1 125 ? 4.546 30.574 70.804 1.00 18.25 113 GLY B O 1
ATOM 3054 N N . LEU B 1 126 ? 4.979 28.375 70.255 1.00 20.22 114 LEU B N 1
ATOM 3055 C CA . LEU B 1 126 ? 3.570 27.830 70.263 1.00 20.26 114 LEU B CA 1
ATOM 3056 C C . LEU B 1 126 ? 3.290 26.420 71.009 1.00 19.40 114 LEU B C 1
ATOM 3057 O O . LEU B 1 126 ? 3.199 25.233 70.463 1.00 10.18 114 LEU B O 1
ATOM 3062 N N . LEU B 1 127 ? 3.035 26.558 72.292 1.00 24.16 115 LEU B N 1
ATOM 3063 C CA . LEU B 1 127 ? 2.669 25.385 73.056 1.00 27.64 115 LEU B CA 1
ATOM 3064 C C . LEU B 1 127 ? 1.519 24.681 72.341 1.00 31.32 115 LEU B C 1
ATOM 3065 O O . LEU B 1 127 ? 1.618 23.498 72.019 1.00 34.22 115 LEU B O 1
ATOM 3070 N N . GLU B 1 128 ? 0.443 25.438 72.091 1.00 32.36 116 GLU B N 1
ATOM 3071 C CA . GLU B 1 128 ? -0.823 24.928 71.530 1.00 32.61 116 GLU B CA 1
ATOM 3072 C C . GLU B 1 128 ? -0.634 24.060 70.290 1.00 32.07 116 GLU B C 1
ATOM 3073 O O . GLU B 1 128 ? -0.130 24.524 69.250 1.00 30.61 116 GLU B O 1
ATOM 3074 N N . LYS B 1 129 ? -1.017 22.792 70.419 1.00 33.29 117 LYS B N 1
ATOM 3075 C CA . LYS B 1 129 ? -0.953 21.857 69.309 1.00 35.73 117 LYS B CA 1
ATOM 3076 C C . LYS B 1 129 ? -2.178 22.095 68.423 1.00 35.83 117 LYS B C 1
ATOM 3077 O O . LYS B 1 129 ? -3.248 21.478 68.584 1.00 36.55 117 LYS B O 1
ATOM 3083 N N . ILE B 1 130 ? -2.002 23.024 67.498 1.00 33.25 118 ILE B N 1
ATOM 3084 C CA . ILE B 1 130 ? -3.067 23.385 66.599 1.00 32.98 118 ILE B CA 1
ATOM 3085 C C . ILE B 1 130 ? -2.734 22.887 65.217 1.00 31.14 118 ILE B C 1
ATOM 3086 O O . ILE B 1 130 ? -1.560 22.742 64.858 1.00 29.00 118 ILE B O 1
ATOM 3091 N N . PRO B 1 131 ? -3.780 22.627 64.425 1.00 32.31 119 PRO B N 1
ATOM 3092 C CA . PRO B 1 131 ? -3.535 22.264 63.043 1.00 34.72 119 PRO B CA 1
ATOM 3093 C C . PRO B 1 131 ? -2.543 23.248 62.419 1.00 35.47 119 PRO B C 1
ATOM 3094 O O . PRO B 1 131 ? -2.595 24.436 62.752 1.00 37.28 119 PRO B O 1
ATOM 3098 N N . GLU B 1 132 ? -1.645 22.758 61.561 1.00 35.80 120 GLU B N 1
ATOM 3099 C CA . GLU B 1 132 ? -0.655 23.606 60.852 1.00 35.97 120 GLU B CA 1
ATOM 3100 C C . GLU B 1 132 ? -1.222 24.714 59.934 1.00 35.78 120 GLU B C 1
ATOM 3101 O O . GLU B 1 132 ? -0.560 25.716 59.657 1.00 33.19 120 GLU B O 1
ATOM 3107 N N . GLU B 1 133 ? -2.429 24.520 59.416 1.00 36.82 121 GLU B N 1
ATOM 3108 C CA . GLU B 1 133 ? -2.991 25.518 58.505 1.00 36.45 121 GLU B CA 1
ATOM 3109 C C . GLU B 1 133 ? -3.317 26.776 59.325 1.00 34.74 121 GLU B C 1
ATOM 3110 O O . GLU B 1 133 ? -3.123 27.913 58.862 1.00 32.68 121 GLU B O 1
ATOM 3113 N N . GLN B 1 134 ? -3.784 26.549 60.557 1.00 33.42 122 GLN B N 1
ATOM 3114 C CA . GLN B 1 134 ? -4.071 27.638 61.494 1.00 33.12 122 GLN B CA 1
ATOM 3115 C C . GLN B 1 134 ? -2.815 28.399 61.925 1.00 31.70 122 GLN B C 1
ATOM 3116 O O . GLN B 1 134 ? -2.835 29.623 62.074 1.00 28.99 122 GLN B O 1
ATOM 3122 N N . ILE B 1 135 ? -1.741 27.647 62.171 1.00 32.02 123 ILE B N 1
ATOM 3123 C CA . ILE B 1 135 ? -0.449 28.214 62.629 1.00 30.92 123 ILE B CA 1
ATOM 3124 C C . ILE B 1 135 ? 0.133 29.154 61.582 1.00 30.93 123 ILE B C 1
ATOM 3125 O O . ILE B 1 135 ? 0.562 30.243 61.891 1.00 29.65 123 ILE B O 1
ATOM 3130 N N . ILE B 1 136 ? 0.174 28.692 60.338 1.00 30.60 124 ILE B N 1
ATOM 3131 C CA . ILE B 1 136 ? 0.696 29.487 59.250 1.00 28.44 124 ILE B CA 1
ATOM 3132 C C . ILE B 1 136 ? -0.081 30.802 59.156 1.00 28.78 124 ILE B C 1
ATOM 3133 O O . ILE B 1 136 ? 0.519 31.878 59.096 1.00 30.30 124 ILE B O 1
ATOM 3138 N N . VAL B 1 137 ? -1.414 30.707 59.130 1.00 25.82 125 VAL B N 1
ATOM 3139 C CA . VAL B 1 137 ? -2.279 31.878 59.100 1.00 24.53 125 VAL B CA 1
ATOM 3140 C C . VAL B 1 137 ? -1.963 32.777 60.306 1.00 21.76 125 VAL B C 1
ATOM 3141 O O . VAL B 1 137 ? -1.684 33.949 60.140 1.00 20.50 125 VAL B O 1
ATOM 3145 N N . ALA B 1 138 ? -1.991 32.215 61.512 1.00 21.13 126 ALA B N 1
ATOM 3146 C CA . ALA B 1 138 ? -1.723 33.012 62.712 1.00 21.52 126 ALA B CA 1
ATOM 3147 C C . ALA B 1 138 ? -0.288 33.585 62.767 1.00 23.20 126 ALA B C 1
ATOM 3148 O O . ALA B 1 138 ? -0.040 34.664 63.390 1.00 24.82 126 ALA B O 1
ATOM 3150 N N . LEU B 1 139 ? 0.647 32.889 62.130 1.00 22.11 127 LEU B N 1
ATOM 3151 C CA . LEU B 1 139 ? 2.024 33.379 62.086 1.00 22.67 127 LEU B CA 1
ATOM 3152 C C . LEU B 1 139 ? 2.173 34.572 61.176 1.00 21.31 127 LEU B C 1
ATOM 3153 O O . LEU B 1 139 ? 2.880 35.504 61.524 1.00 20.78 127 LEU B O 1
ATOM 3158 N N . GLY B 1 140 ? 1.518 34.595 60.011 1.00 20.71 128 GLY B N 1
ATOM 3159 C CA . GLY B 1 140 ? 1.493 35.841 59.224 1.00 19.96 128 GLY B CA 1
ATOM 3160 C C . GLY B 1 140 ? 1.118 37.025 60.134 1.00 19.94 128 GLY B C 1
ATOM 3161 O O . GLY B 1 140 ? 1.999 37.704 60.794 1.00 6.29 128 GLY B O 1
ATOM 3162 N N . GLU B 1 141 ? -0.198 37.040 60.375 1.00 22.58 129 GLU B N 1
ATOM 3163 C CA . GLU B 1 141 ? -0.909 38.051 61.164 1.00 23.61 129 GLU B CA 1
ATOM 3164 C C . GLU B 1 141 ? -0.013 38.629 62.257 1.00 21.99 129 GLU B C 1
ATOM 3165 O O . GLU B 1 141 ? 0.040 39.840 62.451 1.00 22.34 129 GLU B O 1
ATOM 3171 N N . LEU B 1 142 ? 0.722 37.744 62.950 1.00 21.75 130 LEU B N 1
ATOM 3172 C CA . LEU B 1 142 ? 1.664 38.166 63.983 1.00 19.05 130 LEU B CA 1
ATOM 3173 C C . LEU B 1 142 ? 2.792 38.953 63.344 1.00 20.26 130 LEU B C 1
ATOM 3174 O O . LEU B 1 142 ? 3.118 40.086 63.740 1.00 17.94 130 LEU B O 1
ATOM 3179 N N . CYS B 1 143 ? 3.393 38.364 62.319 1.00 19.37 131 CYS B N 1
ATOM 3180 C CA . CYS B 1 143 ? 4.432 39.064 61.587 1.00 19.73 131 CYS B CA 1
ATOM 3181 C C . CYS B 1 143 ? 3.921 40.393 61.056 1.00 18.80 131 CYS B C 1
ATOM 3182 O O . CYS B 1 143 ? 4.660 41.348 60.994 1.00 18.62 131 CYS B O 1
ATOM 3185 N N . ASP B 1 144 ? 2.635 40.451 60.694 1.00 20.79 132 ASP B N 1
ATOM 3186 C CA . ASP B 1 144 ? 2.010 41.719 60.251 1.00 19.35 132 ASP B CA 1
ATOM 3187 C C . ASP B 1 144 ? 1.892 42.709 61.387 1.00 18.38 132 ASP B C 1
ATOM 3188 O O . ASP B 1 144 ? 2.219 43.886 61.211 1.00 20.45 132 ASP B O 1
ATOM 3193 N N . ARG B 1 145 ? 1.391 42.278 62.547 1.00 18.30 133 ARG B N 1
ATOM 3194 C CA . ARG B 1 145 ? 1.347 43.230 63.687 1.00 17.13 133 ARG B CA 1
ATOM 3195 C C . ARG B 1 145 ? 2.735 43.694 64.120 1.00 17.52 133 ARG B C 1
ATOM 3196 O O . ARG B 1 145 ? 2.903 44.841 64.552 1.00 17.84 133 ARG B O 1
ATOM 3204 N N . ALA B 1 146 ? 3.747 42.832 63.961 1.00 17.47 134 ALA B N 1
ATOM 3205 C CA . ALA B 1 146 ? 5.127 43.219 64.312 1.00 17.98 134 ALA B CA 1
ATOM 3206 C C . ALA B 1 146 ? 5.720 44.314 63.401 1.00 19.50 134 ALA B C 1
ATOM 3207 O O . ALA B 1 146 ? 6.651 44.989 63.793 1.00 17.35 134 ALA B O 1
ATOM 3209 N N . GLU B 1 147 ? 5.136 44.532 62.224 1.00 18.49 135 GLU B N 1
ATOM 3210 C CA . GLU B 1 147 ? 5.620 45.540 61.305 1.00 18.57 135 GLU B CA 1
ATOM 3211 C C . GLU B 1 147 ? 7.059 45.219 60.959 1.00 17.84 135 GLU B C 1
ATOM 3212 O O . GLU B 1 147 ? 7.295 44.161 60.392 1.00 18.46 135 GLU B O 1
ATOM 3218 N N . GLU B 1 148 ? 8.004 46.066 61.362 1.00 15.60 136 GLU B N 1
ATOM 3219 C CA . GLU B 1 148 ? 9.423 45.906 61.032 1.00 16.11 136 GLU B CA 1
ATOM 3220 C C . GLU B 1 148 ? 10.169 44.888 61.923 1.00 17.78 136 GLU B C 1
ATOM 3221 O O . GLU B 1 148 ? 11.273 44.444 61.616 1.00 15.25 136 GLU B O 1
ATOM 3227 N N . LEU B 1 149 ? 9.603 44.572 63.073 1.00 18.26 137 LEU B N 1
ATOM 3228 C CA . LEU B 1 149 ? 10.287 43.698 64.002 1.00 16.16 137 LEU B CA 1
ATOM 3229 C C . LEU B 1 149 ? 10.244 42.240 63.527 1.00 14.75 137 LEU B C 1
ATOM 3230 O O . LEU B 1 149 ? 9.228 41.787 63.028 1.00 15.95 137 LEU B O 1
ATOM 3235 N N . ILE B 1 150 ? 11.353 41.519 63.709 1.00 13.44 138 ILE B N 1
ATOM 3236 C CA . ILE B 1 150 ? 11.428 40.120 63.309 1.00 16.75 138 ILE B CA 1
ATOM 3237 C C . ILE B 1 150 ? 10.824 39.181 64.369 1.00 18.23 138 ILE B C 1
ATOM 3238 O O . ILE B 1 150 ? 11.123 39.338 65.548 1.00 19.96 138 ILE B O 1
ATOM 3243 N N . ILE B 1 151 ? 10.047 38.186 63.940 1.00 16.02 139 ILE B N 1
ATOM 3244 C CA . ILE B 1 151 ? 9.494 37.194 64.854 1.00 18.41 139 ILE B CA 1
ATOM 3245 C C . ILE B 1 151 ? 10.365 35.930 64.862 1.00 18.07 139 ILE B C 1
ATOM 3246 O O . ILE B 1 151 ? 10.576 35.291 63.835 1.00 18.18 139 ILE B O 1
ATOM 3251 N N . GLY B 1 152 ? 10.850 35.580 66.039 1.00 18.23 140 GLY B N 1
ATOM 3252 C CA . GLY B 1 152 ? 11.824 34.527 66.189 1.00 19.06 140 GLY B CA 1
ATOM 3253 C C . GLY B 1 152 ? 11.107 33.295 66.648 1.00 18.15 140 GLY B C 1
ATOM 3254 O O . GLY B 1 152 ? 10.924 33.082 67.836 1.00 19.29 140 GLY B O 1
ATOM 3255 N N . LEU B 1 153 ? 10.641 32.507 65.707 1.00 15.83 141 LEU B N 1
ATOM 3256 C CA . LEU B 1 153 ? 9.944 31.277 66.044 1.00 16.73 141 LEU B CA 1
ATOM 3257 C C . LEU B 1 153 ? 10.904 30.198 66.511 1.00 15.22 141 LEU B C 1
ATOM 3258 O O . LEU B 1 153 ? 11.745 29.689 65.769 1.00 13.27 141 LEU B O 1
ATOM 3263 N N . GLU B 1 154 ? 10.698 29.801 67.743 1.00 15.53 142 GLU B N 1
ATOM 3264 C CA . GLU B 1 154 ? 11.478 28.767 68.380 1.00 17.02 142 GLU B CA 1
ATOM 3265 C C . GLU B 1 154 ? 10.749 27.412 68.447 1.00 17.83 142 GLU B C 1
ATOM 3266 O O . GLU B 1 154 ? 9.794 27.259 69.195 1.00 17.25 142 GLU B O 1
ATOM 3272 N N . PHE B 1 155 ? 11.250 26.401 67.734 1.00 18.26 143 PHE B N 1
ATOM 3273 C CA . PHE B 1 155 ? 10.727 25.031 67.902 1.00 17.77 143 PHE B CA 1
ATOM 3274 C C . PHE B 1 155 ? 10.982 24.465 69.288 1.00 17.79 143 PHE B C 1
ATOM 3275 O O . PHE B 1 155 ? 12.002 24.778 69.883 1.00 18.01 143 PHE B O 1
ATOM 3291 N N . PRO B 1 157 ? 10.237 20.487 71.364 1.00 19.80 145 PRO B N 1
ATOM 3292 C CA . PRO B 1 157 ? 9.604 19.192 71.034 1.00 21.59 145 PRO B CA 1
ATOM 3293 C C . PRO B 1 157 ? 8.222 18.985 71.653 1.00 23.31 145 PRO B C 1
ATOM 3294 O O . PRO B 1 157 ? 7.466 18.128 71.192 1.00 26.08 145 PRO B O 1
ATOM 3298 N N . TYR B 1 158 ? 7.870 19.748 72.669 1.00 23.57 146 TYR B N 1
ATOM 3299 C CA . TYR B 1 158 ? 6.674 19.461 73.432 1.00 24.23 146 TYR B CA 1
ATOM 3300 C C . TYR B 1 158 ? 5.572 20.423 73.085 1.00 24.73 146 TYR B C 1
ATOM 3301 O O . TYR B 1 158 ? 4.547 20.466 73.784 1.00 25.22 146 TYR B O 1
ATOM 3310 N N . SER B 1 159 ? 5.824 21.218 72.032 1.00 25.12 147 SER B N 1
ATOM 3311 C CA . SER B 1 159 ? 4.960 22.312 71.615 1.00 25.35 147 SER B CA 1
ATOM 3312 C C . SER B 1 159 ? 4.315 22.000 70.262 1.00 25.66 147 SER B C 1
ATOM 3313 O O . SER B 1 159 ? 4.479 20.908 69.706 1.00 24.73 147 SER B O 1
ATOM 3316 N N . GLY B 1 160 ? 3.590 22.976 69.727 1.00 28.16 148 GLY B N 1
ATOM 3317 C CA . GLY B 1 160 ? 2.896 22.830 68.434 1.00 27.70 148 GLY B CA 1
ATOM 3318 C C . GLY B 1 160 ? 3.794 22.930 67.220 1.00 28.32 148 GLY B C 1
ATOM 3319 O O . GLY B 1 160 ? 3.405 22.519 66.122 1.00 27.92 148 GLY B O 1
ATOM 3320 N N . VAL B 1 161 ? 4.986 23.507 67.404 1.00 28.30 149 VAL B N 1
ATOM 3321 C CA . VAL B 1 161 ? 6.041 23.510 66.406 1.00 28.32 149 VAL B CA 1
ATOM 3322 C C . VAL B 1 161 ? 7.133 22.627 67.018 1.00 28.60 149 VAL B C 1
ATOM 3323 O O . VAL B 1 161 ? 7.964 23.055 67.832 1.00 25.65 149 VAL B O 1
ATOM 3327 N N . ALA B 1 162 ? 7.096 21.355 66.641 1.00 28.80 150 ALA B N 1
ATOM 3328 C CA . ALA B 1 162 ? 7.842 20.334 67.363 1.00 29.07 150 ALA B CA 1
ATOM 3329 C C . ALA B 1 162 ? 9.321 20.183 66.953 1.00 27.87 150 ALA B C 1
ATOM 3330 O O . ALA B 1 162 ? 10.101 19.610 67.696 1.00 28.73 150 ALA B O 1
ATOM 3332 N N . ASP B 1 163 ? 9.718 20.729 65.808 1.00 26.46 151 ASP B N 1
ATOM 3333 C CA . ASP B 1 163 ? 11.074 20.547 65.308 1.00 26.70 151 ASP B CA 1
ATOM 3334 C C . ASP B 1 163 ? 11.443 21.673 64.333 1.00 23.46 151 ASP B C 1
ATOM 3335 O O . ASP B 1 163 ? 10.597 22.457 63.946 1.00 23.34 151 ASP B O 1
ATOM 3340 N N . LEU B 1 164 ? 12.699 21.722 63.928 1.00 23.43 152 LEU B N 1
ATOM 3341 C CA . LEU B 1 164 ? 13.207 22.803 63.092 1.00 24.11 152 LEU B CA 1
ATOM 3342 C C . LEU B 1 164 ? 12.634 22.883 61.683 1.00 26.44 152 LEU B C 1
ATOM 3343 O O . LEU B 1 164 ? 12.576 23.973 61.082 1.00 26.79 152 LEU B O 1
ATOM 3348 N N . GLN B 1 165 ? 12.293 21.742 61.100 1.00 26.69 153 GLN B N 1
ATOM 3349 C CA . GLN B 1 165 ? 11.713 21.789 59.750 1.00 27.15 153 GLN B CA 1
ATOM 3350 C C . GLN B 1 165 ? 10.272 22.244 59.816 1.00 26.02 153 GLN B C 1
ATOM 3351 O O . GLN B 1 165 ? 9.829 22.959 58.921 1.00 27.05 153 GLN B O 1
ATOM 3357 N N . ALA B 1 166 ? 9.572 21.845 60.877 1.00 24.27 154 ALA B N 1
ATOM 3358 C CA . ALA B 1 166 ? 8.234 22.324 61.161 1.00 26.15 154 ALA B CA 1
ATOM 3359 C C . ALA B 1 166 ? 8.242 23.846 61.256 1.00 27.64 154 ALA B C 1
ATOM 3360 O O . ALA B 1 166 ? 7.513 24.502 60.508 1.00 26.33 154 ALA B O 1
ATOM 3362 N N . ALA B 1 167 ? 9.076 24.405 62.154 1.00 27.46 155 ALA B N 1
ATOM 3363 C CA . ALA B 1 167 ? 9.243 25.877 62.252 1.00 27.66 155 ALA B CA 1
ATOM 3364 C C . ALA B 1 167 ? 9.549 26.566 60.902 1.00 27.70 155 ALA B C 1
ATOM 3365 O O . ALA B 1 167 ? 9.005 27.629 60.584 1.00 28.53 155 ALA B O 1
ATOM 3367 N N . TRP B 1 168 ? 10.428 25.972 60.109 1.00 28.52 156 TRP B N 1
ATOM 3368 C CA . TRP B 1 168 ? 10.713 26.508 58.776 1.00 28.56 156 TRP B CA 1
ATOM 3369 C C . TRP B 1 168 ? 9.486 26.398 57.865 1.00 28.00 156 TRP B C 1
ATOM 3370 O O . TRP B 1 168 ? 9.164 27.323 57.133 1.00 27.53 156 TRP B O 1
ATOM 3381 N N . ARG B 1 169 ? 8.809 25.260 57.961 1.00 29.00 157 ARG B N 1
ATOM 3382 C CA . ARG B 1 169 ? 7.623 24.957 57.164 1.00 28.63 157 ARG B CA 1
ATOM 3383 C C . ARG B 1 169 ? 6.547 26.038 57.326 1.00 29.14 157 ARG B C 1
ATOM 3384 O O . ARG B 1 169 ? 6.094 26.656 56.335 1.00 26.94 157 ARG B O 1
ATOM 3392 N N . VAL B 1 170 ? 6.167 26.283 58.585 1.00 27.54 158 VAL B N 1
ATOM 3393 C CA . VAL B 1 170 ? 5.131 27.284 58.887 1.00 27.24 158 VAL B CA 1
ATOM 3394 C C . VAL B 1 170 ? 5.593 28.737 58.586 1.00 26.81 158 VAL B C 1
ATOM 3395 O O . VAL B 1 170 ? 4.841 29.522 58.026 1.00 27.40 158 VAL B O 1
ATOM 3399 N N . ALA B 1 171 ? 6.831 29.077 58.960 1.00 26.39 159 ALA B N 1
ATOM 3400 C CA . ALA B 1 171 ? 7.398 30.382 58.662 1.00 24.79 159 ALA B CA 1
ATOM 3401 C C . ALA B 1 171 ? 7.513 30.594 57.134 1.00 24.33 159 ALA B C 1
ATOM 3402 O O . ALA B 1 171 ? 7.089 31.641 56.589 1.00 21.54 159 ALA B O 1
ATOM 3404 N N . GLU B 1 172 ? 8.059 29.605 56.431 1.00 25.47 160 GLU B N 1
ATOM 3405 C CA . GLU B 1 172 ? 8.124 29.704 54.984 1.00 26.99 160 GLU B CA 1
ATOM 3406 C C . GLU B 1 172 ? 6.722 29.914 54.400 1.00 27.28 160 GLU B C 1
ATOM 3407 O O . GLU B 1 172 ? 6.516 30.792 53.558 1.00 27.78 160 GLU B O 1
ATOM 3413 N N . ALA B 1 173 ? 5.774 29.099 54.846 1.00 25.73 161 ALA B N 1
ATOM 3414 C CA . ALA B 1 173 ? 4.423 29.120 54.305 1.00 25.21 161 ALA B CA 1
ATOM 3415 C C . ALA B 1 173 ? 3.682 30.457 54.500 1.00 24.74 161 ALA B C 1
ATOM 3416 O O . ALA B 1 173 ? 3.002 30.930 53.571 1.00 22.19 161 ALA B O 1
ATOM 3418 N N . CYS B 1 174 ? 3.799 31.087 55.679 1.00 25.23 162 CYS B N 1
ATOM 3419 C CA . CYS B 1 174 ? 3.093 32.367 55.891 1.00 25.38 162 CYS B CA 1
ATOM 3420 C C . CYS B 1 174 ? 3.608 33.433 54.934 1.00 25.40 162 CYS B C 1
ATOM 3421 O O . CYS B 1 174 ? 2.927 34.402 54.651 1.00 28.32 162 CYS B O 1
ATOM 3424 N N . GLY B 1 175 ? 4.827 33.244 54.463 1.00 26.24 163 GLY B N 1
ATOM 3425 C CA . GLY B 1 175 ? 5.392 34.076 53.427 1.00 24.15 163 GLY B CA 1
ATOM 3426 C C . GLY B 1 175 ? 5.858 35.467 53.825 1.00 23.96 163 GLY B C 1
ATOM 3427 O O . GLY B 1 175 ? 6.222 36.274 52.944 1.00 23.57 163 GLY B O 1
ATOM 3428 N N . ARG B 1 176 ? 5.858 35.770 55.133 1.00 23.04 164 ARG B N 1
ATOM 3429 C CA . ARG B 1 176 ? 6.408 37.008 55.615 1.00 21.64 164 ARG B CA 1
ATOM 3430 C C . ARG B 1 176 ? 7.915 36.901 55.779 1.00 23.44 164 ARG B C 1
ATOM 3431 O O . ARG B 1 176 ? 8.432 35.905 56.328 1.00 24.44 164 ARG B O 1
ATOM 3439 N N . ASP B 1 177 ? 8.582 37.952 55.303 1.00 24.49 165 ASP B N 1
ATOM 3440 C CA . ASP B 1 177 ? 10.030 38.153 55.349 1.00 25.00 165 ASP B CA 1
ATOM 3441 C C . ASP B 1 177 ? 10.576 38.204 56.774 1.00 24.62 165 ASP B C 1
ATOM 3442 O O . ASP B 1 177 ? 11.736 37.873 57.005 1.00 25.14 165 ASP B O 1
ATOM 3447 N N . ASN B 1 178 ? 9.741 38.611 57.721 1.00 22.74 166 ASN B N 1
ATOM 3448 C CA . ASN B 1 178 ? 10.182 38.759 59.120 1.00 20.05 166 ASN B CA 1
ATOM 3449 C C . ASN B 1 178 ? 9.824 37.580 60.038 1.00 20.86 166 ASN B C 1
ATOM 3450 O O . ASN B 1 178 ? 9.871 37.715 61.260 1.00 22.89 166 ASN B O 1
ATOM 3455 N N . ALA B 1 179 ? 9.471 36.443 59.424 1.00 17.84 167 ALA B N 1
ATOM 3456 C CA . ALA B 1 179 ? 9.224 35.207 60.091 1.00 18.25 167 ALA B CA 1
ATOM 3457 C C . ALA B 1 179 ? 10.540 34.468 60.048 1.00 20.45 167 ALA B C 1
ATOM 3458 O O . ALA B 1 179 ? 11.006 34.006 58.971 1.00 18.36 167 ALA B O 1
ATOM 3460 N N . GLN B 1 180 ? 11.188 34.419 61.203 1.00 18.84 168 GLN B N 1
ATOM 3461 C CA . GLN B 1 180 ? 12.526 33.840 61.273 1.00 18.03 168 GLN B CA 1
ATOM 3462 C C . GLN B 1 180 ? 12.544 32.874 62.395 1.00 18.08 168 GLN B C 1
ATOM 3463 O O . GLN B 1 180 ? 11.497 32.535 62.913 1.00 18.04 168 GLN B O 1
ATOM 3469 N N . LEU B 1 181 ? 13.735 32.373 62.723 1.00 17.61 169 LEU B N 1
ATOM 3470 C CA . LEU B 1 181 ? 13.853 31.109 63.399 1.00 17.12 169 LEU B CA 1
ATOM 3471 C C . LEU B 1 181 ? 14.875 31.204 64.534 1.00 16.27 169 LEU B C 1
ATOM 3472 O O . LEU B 1 181 ? 15.964 31.802 64.375 1.00 14.50 169 LEU B O 1
ATOM 3477 N N . ILE B 1 182 ? 14.507 30.578 65.649 1.00 16.16 170 ILE B N 1
ATOM 3478 C CA . ILE B 1 182 ? 15.412 30.424 66.779 1.00 18.43 170 ILE B CA 1
ATOM 3479 C C . ILE B 1 182 ? 15.808 28.944 67.025 1.00 17.97 170 ILE B C 1
ATOM 3480 O O . ILE B 1 182 ? 14.940 28.057 67.080 1.00 17.37 170 ILE B O 1
ATOM 3485 N N . CYS B 1 183 ? 17.128 28.721 67.167 1.00 16.55 171 CYS B N 1
ATOM 3486 C CA . CYS B 1 183 ? 17.668 27.400 67.529 1.00 16.01 171 CYS B CA 1
ATOM 3487 C C . CYS B 1 183 ? 18.224 27.420 68.954 1.00 15.47 171 CYS B C 1
ATOM 3488 O O . CYS B 1 183 ? 19.317 27.987 69.179 1.00 16.12 171 CYS B O 1
ATOM 3491 N N . ASP B 1 184 ? 17.521 26.731 69.865 1.00 14.69 172 ASP B N 1
ATOM 3492 C CA . ASP B 1 184 ? 17.922 26.570 71.268 1.00 17.20 172 ASP B CA 1
ATOM 3493 C C . ASP B 1 184 ? 18.486 25.144 71.405 1.00 17.35 172 ASP B C 1
ATOM 3494 O O . ASP B 1 184 ? 17.831 24.149 70.978 1.00 16.67 172 ASP B O 1
ATOM 3499 N N . THR B 1 185 ? 19.710 25.042 71.922 1.00 17.96 173 THR B N 1
ATOM 3500 C CA . THR B 1 185 ? 20.366 23.729 72.124 1.00 17.35 173 THR B CA 1
ATOM 3501 C C . THR B 1 185 ? 19.452 22.697 72.839 1.00 16.21 173 THR B C 1
ATOM 3502 O O . THR B 1 185 ? 19.447 21.497 72.463 1.00 14.10 173 THR B O 1
ATOM 3506 N N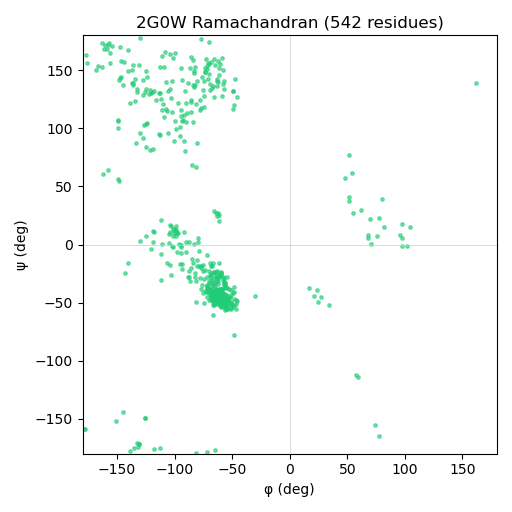 . TRP B 1 186 ? 18.702 23.138 73.863 1.00 16.36 174 TRP B N 1
ATOM 3507 C CA . TRP B 1 186 ? 17.966 22.202 74.680 1.00 15.62 174 TRP B CA 1
ATOM 3508 C C . TRP B 1 186 ? 16.961 21.559 73.743 1.00 18.73 174 TRP B C 1
ATOM 3509 O O . TRP B 1 186 ? 16.888 20.318 73.676 1.00 17.15 174 TRP B O 1
ATOM 3520 N N . HIS B 1 187 ? 16.218 22.416 73.013 1.00 17.76 175 HIS B N 1
ATOM 3521 C CA . HIS B 1 187 ? 15.133 21.959 72.122 1.00 18.76 175 HIS B CA 1
ATOM 3522 C C . HIS B 1 187 ? 15.666 21.141 70.937 1.00 18.23 175 HIS B C 1
ATOM 3523 O O . HIS B 1 187 ? 15.104 20.080 70.593 1.00 17.70 175 HIS B O 1
ATOM 3530 N N . TRP B 1 188 ? 16.786 21.590 70.383 1.00 17.86 176 TRP B N 1
ATOM 3531 C CA . TRP B 1 188 ? 17.503 20.833 69.358 1.00 19.27 176 TRP B CA 1
ATOM 3532 C C . TRP B 1 188 ? 17.845 19.372 69.761 1.00 20.77 176 TRP B C 1
ATOM 3533 O O . TRP B 1 188 ? 17.502 18.411 69.057 1.00 20.89 176 TRP B O 1
ATOM 3544 N N . ALA B 1 189 ? 18.533 19.221 70.881 1.00 20.16 177 ALA B N 1
ATOM 3545 C CA . ALA B 1 189 ? 18.879 17.910 71.394 1.00 19.81 177 ALA B CA 1
ATOM 3546 C C . ALA B 1 189 ? 17.656 17.108 71.779 1.00 20.90 177 ALA B C 1
ATOM 3547 O O . ALA B 1 189 ? 17.581 15.889 71.517 1.00 19.79 177 ALA B O 1
ATOM 3549 N N . ARG B 1 190 ? 16.684 17.754 72.416 1.00 22.75 178 ARG B N 1
ATOM 3550 C CA . ARG B 1 190 ? 15.545 16.984 72.929 1.00 23.00 178 ARG B CA 1
ATOM 3551 C C . ARG B 1 190 ? 14.605 16.573 71.797 1.00 25.09 178 ARG B C 1
ATOM 3552 O O . ARG B 1 190 ? 13.778 15.673 71.976 1.00 22.39 178 ARG B O 1
ATOM 3560 N N . ALA B 1 191 ? 14.723 17.248 70.647 1.00 26.06 179 ALA B N 1
ATOM 3561 C CA . ALA B 1 191 ? 14.027 16.861 69.429 1.00 27.70 179 ALA B CA 1
ATOM 3562 C C . ALA B 1 191 ? 14.937 16.073 68.458 1.00 29.04 179 ALA B C 1
ATOM 3563 O O . ALA B 1 191 ? 14.592 15.881 67.288 1.00 28.71 179 ALA B O 1
ATOM 3565 N N . ASN B 1 192 ? 16.088 15.617 68.954 1.00 28.25 180 ASN B N 1
ATOM 3566 C CA . ASN B 1 192 ? 16.991 14.755 68.213 1.00 26.97 180 ASN B CA 1
ATOM 3567 C C . ASN B 1 192 ? 17.339 15.275 66.847 1.00 26.22 180 ASN B C 1
ATOM 3568 O O . ASN B 1 192 ? 17.473 14.490 65.928 1.00 25.87 180 ASN B O 1
ATOM 3573 N N . GLN B 1 193 ? 17.492 16.592 66.721 1.00 24.97 181 GLN B N 1
ATOM 3574 C CA . GLN B 1 193 ? 17.863 17.214 65.450 1.00 24.41 181 GLN B CA 1
ATOM 3575 C C . GLN B 1 193 ? 19.328 16.882 65.129 1.00 25.77 181 GLN B C 1
ATOM 3576 O O . GLN B 1 193 ? 20.104 16.574 66.040 1.00 26.06 181 GLN B O 1
ATOM 3582 N N . THR B 1 194 ? 19.711 16.917 63.846 1.00 26.08 182 THR B N 1
ATOM 3583 C CA . THR B 1 194 ? 21.103 16.632 63.431 1.00 27.06 182 THR B CA 1
ATOM 3584 C C . THR B 1 194 ? 21.557 17.646 62.422 1.00 27.79 182 THR B C 1
ATOM 3585 O O . THR B 1 194 ? 20.846 18.587 62.139 1.00 30.25 182 THR B O 1
ATOM 3589 N N . ALA B 1 195 ? 22.745 17.465 61.875 1.00 28.68 183 ALA B N 1
ATOM 3590 C CA . ALA B 1 195 ? 23.222 18.292 60.780 1.00 30.27 183 ALA B CA 1
ATOM 3591 C C . ALA B 1 195 ? 22.354 18.185 59.535 1.00 31.43 183 ALA B C 1
ATOM 3592 O O . ALA B 1 195 ? 22.456 19.013 58.625 1.00 34.09 183 ALA B O 1
ATOM 3594 N N . GLU B 1 196 ? 21.519 17.149 59.493 1.00 31.85 184 GLU B N 1
ATOM 3595 C CA . GLU B 1 196 ? 20.538 16.952 58.424 1.00 30.79 184 GLU B CA 1
ATOM 3596 C C . GLU B 1 196 ? 19.314 17.866 58.582 1.00 28.10 184 GLU B C 1
ATOM 3597 O O . GLU B 1 196 ? 18.817 18.394 57.619 1.00 25.82 184 GLU B O 1
ATOM 3603 N N . SER B 1 197 ? 18.858 18.082 59.812 1.00 27.28 185 SER B N 1
ATOM 3604 C CA . SER B 1 197 ? 17.719 18.960 60.088 1.00 26.51 185 SER B CA 1
ATOM 3605 C C . SER B 1 197 ? 17.860 20.372 59.531 1.00 26.00 185 SER B C 1
ATOM 3606 O O . SER B 1 197 ? 16.862 21.022 59.259 1.00 25.97 185 SER B O 1
ATOM 3609 N N . ILE B 1 198 ? 19.089 20.859 59.387 1.00 26.10 186 ILE B N 1
ATOM 3610 C CA . ILE B 1 198 ? 19.332 22.235 58.944 1.00 27.50 186 ILE B CA 1
ATOM 3611 C C . ILE B 1 198 ? 19.552 22.404 57.437 1.00 28.90 186 ILE B C 1
ATOM 3612 O O . ILE B 1 198 ? 19.693 23.518 56.966 1.00 27.73 186 ILE B O 1
ATOM 3617 N N . LYS B 1 199 ? 19.540 21.312 56.678 1.00 29.22 187 LYS B N 1
ATOM 3618 C CA . LYS B 1 199 ? 20.033 21.338 55.296 1.00 29.88 187 LYS B CA 1
ATOM 3619 C C . LYS B 1 199 ? 19.180 22.188 54.397 1.00 29.55 187 LYS B C 1
ATOM 3620 O O . LYS B 1 199 ? 19.694 22.919 53.572 1.00 33.10 187 LYS B O 1
ATOM 3626 N N . ASN B 1 200 ? 17.870 22.095 54.518 1.00 28.30 188 ASN B N 1
ATOM 3627 C CA . ASN B 1 200 ? 17.035 22.860 53.593 1.00 29.02 188 ASN B CA 1
ATOM 3628 C C . ASN B 1 200 ? 16.508 24.216 54.165 1.00 29.32 188 ASN B C 1
ATOM 3629 O O . ASN B 1 200 ? 15.685 24.881 53.523 1.00 29.32 188 ASN B O 1
ATOM 3634 N N . VAL B 1 201 ? 17.027 24.620 55.334 1.00 28.89 189 VAL B N 1
ATOM 3635 C CA . VAL B 1 201 ? 16.661 25.889 56.025 1.00 27.03 189 VAL B CA 1
ATOM 3636 C C . VAL B 1 201 ? 17.656 26.993 55.642 1.00 26.28 189 VAL B C 1
ATOM 3637 O O . VAL B 1 201 ? 18.853 26.865 55.900 1.00 25.39 189 VAL B O 1
ATOM 3641 N N . PRO B 1 202 ? 17.191 28.051 54.959 1.00 25.48 190 PRO B N 1
ATOM 3642 C CA . PRO B 1 202 ? 18.157 29.102 54.609 1.00 25.94 190 PRO B CA 1
ATOM 3643 C C . PRO B 1 202 ? 18.859 29.667 55.867 1.00 26.47 190 PRO B C 1
ATOM 3644 O O . PRO B 1 202 ? 18.180 29.905 56.880 1.00 27.55 190 PRO B O 1
ATOM 3648 N N . ALA B 1 203 ? 20.191 29.811 55.830 1.00 25.37 191 ALA B N 1
ATOM 3649 C CA . ALA B 1 203 ? 20.923 30.256 57.014 1.00 25.45 191 ALA B CA 1
ATOM 3650 C C . ALA B 1 203 ? 20.520 31.660 57.440 1.00 25.21 191 ALA B C 1
ATOM 3651 O O . ALA B 1 203 ? 20.687 32.043 58.608 1.00 24.10 191 ALA B O 1
ATOM 3653 N N . ASP B 1 204 ? 19.974 32.449 56.518 1.00 25.85 192 ASP B N 1
ATOM 3654 C CA . ASP B 1 204 ? 19.573 33.806 56.908 1.00 24.92 192 ASP B CA 1
ATOM 3655 C C . ASP B 1 204 ? 18.194 33.868 57.568 1.00 24.48 192 ASP B C 1
ATOM 3656 O O . ASP B 1 204 ? 17.768 34.955 57.930 1.00 27.37 192 ASP B O 1
ATOM 3661 N N . ARG B 1 205 ? 17.504 32.736 57.727 1.00 23.00 193 ARG B N 1
ATOM 3662 C CA . ARG B 1 205 ? 16.222 32.678 58.484 1.00 22.07 193 ARG B CA 1
ATOM 3663 C C . ARG B 1 205 ? 16.424 32.382 59.969 1.00 19.61 193 ARG B C 1
ATOM 3664 O O . ARG B 1 205 ? 15.466 32.367 60.740 1.00 18.55 193 ARG B O 1
ATOM 3672 N N . ILE B 1 206 ? 17.659 32.099 60.350 1.00 19.61 194 ILE B N 1
ATOM 3673 C CA . ILE B 1 206 ? 17.962 31.788 61.735 1.00 17.44 194 ILE B CA 1
ATOM 3674 C C . ILE B 1 206 ? 18.538 33.062 62.354 1.00 15.52 194 ILE B C 1
ATOM 3675 O O . ILE B 1 206 ? 19.670 33.470 62.108 1.00 17.11 194 ILE B O 1
ATOM 3680 N N . VAL B 1 207 ? 17.717 33.684 63.182 1.00 16.15 195 VAL B N 1
ATOM 3681 C CA . VAL B 1 207 ? 18.002 35.004 63.704 1.00 14.60 195 VAL B CA 1
ATOM 3682 C C . VAL B 1 207 ? 18.719 34.984 65.057 1.00 14.78 195 VAL B C 1
ATOM 3683 O O . VAL B 1 207 ? 19.313 36.004 65.490 1.00 15.23 195 VAL B O 1
ATOM 3687 N N . SER B 1 208 ? 18.591 33.858 65.751 1.00 16.71 196 SER B N 1
ATOM 3688 C CA . SER B 1 208 ? 19.325 33.659 66.989 1.00 16.94 196 SER B CA 1
ATOM 3689 C C . SER B 1 208 ? 19.538 32.219 67.371 1.00 17.24 196 SER B C 1
ATOM 3690 O O . SER B 1 208 ? 18.802 31.301 66.943 1.00 17.30 196 SER B O 1
ATOM 3693 N N . ILE B 1 209 ? 20.589 32.061 68.177 1.00 13.88 197 ILE B N 1
ATOM 3694 C CA . ILE B 1 209 ? 21.013 30.816 68.750 1.00 12.06 197 ILE B CA 1
ATOM 3695 C C . ILE B 1 209 ? 21.000 30.982 70.296 1.00 15.23 197 ILE B C 1
ATOM 3696 O O . ILE B 1 209 ? 21.468 31.998 70.809 1.00 14.68 197 ILE B O 1
ATOM 3701 N N . GLN B 1 210 ? 20.431 30.011 71.010 1.00 15.58 198 GLN B N 1
ATOM 3702 C CA . GLN B 1 210 ? 20.517 29.938 72.463 1.00 13.87 198 GLN B CA 1
ATOM 3703 C C . GLN B 1 210 ? 21.277 28.655 72.856 1.00 13.98 198 GLN B C 1
ATOM 3704 O O . GLN B 1 210 ? 20.913 27.5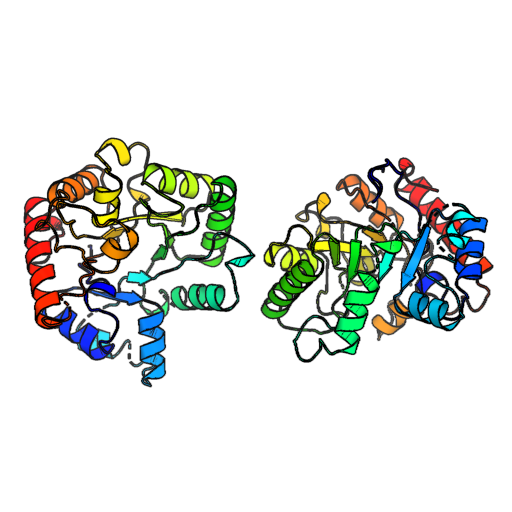37 72.455 1.00 14.28 198 GLN B O 1
ATOM 3710 N N . LEU B 1 211 ? 22.336 28.848 73.638 1.00 15.37 199 LEU B N 1
ATOM 3711 C CA . LEU B 1 211 ? 23.176 27.798 74.167 1.00 13.76 199 LEU B CA 1
ATOM 3712 C C . LEU B 1 211 ? 22.787 27.298 75.562 1.00 15.80 199 LEU B C 1
ATOM 3713 O O . LEU B 1 211 ? 22.451 28.068 76.453 1.00 15.63 199 LEU B O 1
ATOM 3718 N N . CYS B 1 212 ? 22.929 25.992 75.722 1.00 16.63 200 CYS B N 1
ATOM 3719 C CA . CYS B 1 212 ? 22.755 25.302 76.970 1.00 15.15 200 CYS B CA 1
ATOM 3720 C C . CYS B 1 212 ? 23.038 23.828 76.693 1.00 14.94 200 CYS B C 1
ATOM 3721 O O . CYS B 1 212 ? 23.721 23.496 75.728 1.00 14.35 200 CYS B O 1
ATOM 3724 N N . ASP B 1 213 ? 22.536 22.940 77.542 1.00 12.93 201 ASP B N 1
ATOM 3725 C CA . ASP B 1 213 ? 22.834 21.533 77.384 1.00 15.69 201 ASP B CA 1
ATOM 3726 C C . ASP B 1 213 ? 21.835 20.784 78.195 1.00 15.83 201 ASP B C 1
ATOM 3727 O O . ASP B 1 213 ? 21.025 21.393 78.878 1.00 13.16 201 ASP B O 1
ATOM 3732 N N . VAL B 1 214 ? 21.857 19.458 78.073 1.00 18.34 202 VAL B N 1
ATOM 3733 C CA . VAL B 1 214 ? 20.731 18.646 78.515 1.00 17.42 202 VAL B CA 1
ATOM 3734 C C . VAL B 1 214 ? 21.267 17.508 79.369 1.00 18.69 202 VAL B C 1
ATOM 3735 O O . VAL B 1 214 ? 22.436 17.107 79.207 1.00 18.20 202 VAL B O 1
ATOM 3739 N N . HIS B 1 215 ? 20.414 16.995 80.263 1.00 19.30 203 HIS B N 1
ATOM 3740 C CA . HIS B 1 215 ? 20.722 15.809 81.057 1.00 20.69 203 HIS B CA 1
ATOM 3741 C C . HIS B 1 215 ? 20.833 14.574 80.152 1.00 21.27 203 HIS B C 1
ATOM 3742 O O . HIS B 1 215 ? 20.287 14.574 79.032 1.00 19.79 203 HIS B O 1
ATOM 3749 N N . GLU B 1 216 ? 21.504 13.530 80.667 1.00 24.36 204 GLU B N 1
ATOM 3750 C CA . GLU B 1 216 ? 21.743 12.271 79.932 1.00 25.31 204 GLU B CA 1
ATOM 3751 C C . GLU B 1 216 ? 20.417 11.620 79.596 1.00 24.06 204 GLU B C 1
ATOM 3752 O O . GLU B 1 216 ? 20.171 11.272 78.448 1.00 24.52 204 GLU B O 1
ATOM 3758 N N . THR B 1 217 ? 19.553 11.482 80.591 1.00 24.91 205 THR B N 1
ATOM 3759 C CA . THR B 1 217 ? 18.218 10.908 80.378 1.00 26.32 205 THR B CA 1
ATOM 3760 C C . THR B 1 217 ? 17.166 12.004 80.568 1.00 25.21 205 THR B C 1
ATOM 3761 O O . THR B 1 217 ? 17.158 12.656 81.640 1.00 22.14 205 THR B O 1
ATOM 3765 N N . PRO B 1 218 ? 16.288 12.205 79.546 1.00 27.22 206 PRO B N 1
ATOM 3766 C CA . PRO B 1 218 ? 15.147 13.154 79.623 1.00 28.00 206 PRO B CA 1
ATOM 3767 C C . PRO B 1 218 ? 14.105 12.851 80.698 1.00 30.19 206 PRO B C 1
ATOM 3768 O O . PRO B 1 218 ? 13.906 11.666 81.065 1.00 32.91 206 PRO B O 1
ATOM 3772 N N . TYR B 1 219 ? 13.438 13.909 81.172 1.00 29.57 207 TYR B N 1
ATOM 3773 C CA . TYR B 1 219 ? 12.304 13.802 82.101 1.00 29.98 207 TYR B CA 1
ATOM 3774 C C . TYR B 1 219 ? 11.085 13.223 81.393 1.00 30.87 207 TYR B C 1
ATOM 3775 O O . TYR B 1 219 ? 10.951 13.375 80.188 1.00 31.99 207 TYR B O 1
ATOM 3784 N N . LYS B 1 220 ? 10.168 12.610 82.144 1.00 31.78 208 LYS B N 1
ATOM 3785 C CA . LYS B 1 220 ? 8.911 12.131 81.561 1.00 32.60 208 LYS B CA 1
ATOM 3786 C C . LYS B 1 220 ? 8.138 13.340 81.056 1.00 31.92 208 LYS B C 1
ATOM 3787 O O . LYS B 1 220 ? 7.659 13.343 79.927 1.00 30.54 208 LYS B O 1
ATOM 3789 N N . GLU B 1 221 ? 8.075 14.374 81.899 1.00 31.49 209 GLU B N 1
ATOM 3790 C CA . GLU B 1 221 ? 7.559 15.706 81.523 1.00 31.28 209 GLU B CA 1
ATOM 3791 C C . GLU B 1 221 ? 8.693 16.614 81.046 1.00 28.93 209 GLU B C 1
ATOM 3792 O O . GLU B 1 221 ? 9.335 17.302 81.831 1.00 27.40 209 GLU B O 1
ATOM 3798 N N . LEU B 1 222 ? 8.946 16.552 79.744 1.00 27.87 210 LEU B N 1
ATOM 3799 C CA . LEU B 1 222 ? 9.917 17.416 79.042 1.00 27.33 210 LEU B CA 1
ATOM 3800 C C . LEU B 1 222 ? 9.817 18.912 79.383 1.00 26.76 210 LEU B C 1
ATOM 3801 O O . LEU B 1 222 ? 10.846 19.535 79.663 1.00 25.53 210 LEU B O 1
ATOM 3806 N N . ARG B 1 223 ? 8.608 19.484 79.374 1.00 25.13 211 ARG B N 1
ATOM 3807 C CA . ARG B 1 223 ? 8.460 20.920 79.637 1.00 25.29 211 ARG B CA 1
ATOM 3808 C C . ARG B 1 223 ? 8.945 21.260 81.038 1.00 24.54 211 ARG B C 1
ATOM 3809 O O . ARG B 1 223 ? 9.501 22.349 81.263 1.00 19.72 211 ARG B O 1
ATOM 3817 N N . GLU B 1 224 ? 8.745 20.329 81.972 1.00 24.90 212 GLU B N 1
ATOM 3818 C CA . GLU B 1 224 ? 9.214 20.483 83.346 1.00 25.73 212 GLU B CA 1
ATOM 3819 C C . GLU B 1 224 ? 10.757 20.641 83.313 1.00 24.53 212 GLU B C 1
ATOM 3820 O O . GLU B 1 224 ? 11.293 21.594 83.909 1.00 22.72 212 GLU B O 1
ATOM 3826 N N . GLU B 1 225 ? 11.433 19.737 82.590 1.00 24.09 213 GLU B N 1
ATOM 3827 C CA . GLU B 1 225 ? 12.904 19.716 82.452 1.00 24.14 213 GLU B CA 1
ATOM 3828 C C . GLU B 1 225 ? 13.448 21.013 81.829 1.00 22.89 213 GLU B C 1
ATOM 3829 O O . GLU B 1 225 ? 14.378 21.677 82.344 1.00 19.16 213 GLU B O 1
ATOM 3835 N N . SER B 1 226 ? 12.847 21.350 80.695 1.00 22.37 214 SER B N 1
ATOM 3836 C CA . SER B 1 226 ? 13.130 22.599 79.982 1.00 20.18 214 SER B CA 1
ATOM 3837 C C . SER B 1 226 ? 13.112 23.802 80.881 1.00 18.37 214 SER B C 1
ATOM 3838 O O . SER B 1 226 ? 14.001 24.629 80.773 1.00 18.67 214 SER B O 1
ATOM 3841 N N . LEU B 1 227 ? 12.085 23.926 81.727 1.00 17.60 215 LEU B N 1
ATOM 3842 C CA . LEU B 1 227 ? 11.881 25.166 82.502 1.00 18.54 215 LEU B CA 1
ATOM 3843 C C . LEU B 1 227 ? 12.484 25.145 83.908 1.00 17.82 215 LEU B C 1
ATOM 3844 O O . LEU B 1 227 ? 12.402 26.161 84.622 1.00 18.71 215 LEU B O 1
ATOM 3849 N N . HIS B 1 228 ? 13.121 24.033 84.294 1.00 16.34 216 HIS B N 1
ATOM 3850 C CA . HIS B 1 228 ? 13.721 23.913 85.629 1.00 16.79 216 HIS B CA 1
ATOM 3851 C C . HIS B 1 228 ? 15.063 23.217 85.741 1.00 18.24 216 HIS B C 1
ATOM 3852 O O . HIS B 1 228 ? 15.696 23.334 86.814 1.00 18.50 216 HIS B O 1
ATOM 3859 N N . ASP B 1 229 ? 15.491 22.457 84.710 1.00 18.71 217 ASP B N 1
ATOM 3860 C CA . ASP B 1 229 ? 16.653 21.571 84.898 1.00 17.93 217 ASP B CA 1
ATOM 3861 C C . ASP B 1 229 ? 17.474 21.362 83.608 1.00 16.71 217 ASP B C 1
ATOM 3862 O O . ASP B 1 229 ? 17.740 20.229 83.144 1.00 16.17 217 ASP B O 1
ATOM 3867 N N . ARG B 1 230 ? 17.897 22.501 83.066 1.00 14.45 218 ARG B N 1
ATOM 3868 C CA . ARG B 1 230 ? 18.910 22.534 82.005 1.00 15.18 218 ARG B CA 1
ATOM 3869 C C . ARG B 1 230 ? 20.329 22.527 82.574 1.00 13.95 218 ARG B C 1
ATOM 3870 O O . ARG B 1 230 ? 20.545 22.893 83.727 1.00 16.12 218 ARG B O 1
ATOM 3878 N N . LEU B 1 231 ? 21.296 22.170 81.724 1.00 13.20 219 LEU B N 1
ATOM 3879 C CA . LEU B 1 231 ? 22.683 22.186 82.098 1.00 12.75 219 LEU B CA 1
ATOM 3880 C C . LEU B 1 231 ? 23.441 23.281 81.360 1.00 14.31 219 LEU B C 1
ATOM 3881 O O . LEU B 1 231 ? 22.959 23.809 80.386 1.00 13.12 219 LEU B O 1
ATOM 3886 N N . ALA B 1 232 ? 24.614 23.644 81.853 1.00 13.36 220 ALA B N 1
ATOM 3887 C CA . ALA B 1 232 ? 25.437 24.648 81.179 1.00 12.14 220 ALA B CA 1
ATOM 3888 C C . ALA B 1 232 ? 26.060 24.094 79.885 1.00 10.67 220 ALA B C 1
ATOM 3889 O O . ALA B 1 232 ? 26.333 22.883 79.727 1.00 12.23 220 ALA B O 1
ATOM 3891 N N . PRO B 1 233 ? 26.303 24.989 78.935 1.00 12.44 221 PRO B N 1
ATOM 3892 C CA . PRO B 1 233 ? 26.831 24.572 77.651 1.00 13.48 221 PRO B CA 1
ATOM 3893 C C . PRO B 1 233 ? 28.053 23.650 77.774 1.00 14.04 221 PRO B C 1
ATOM 3894 O O . PRO B 1 233 ? 29.018 23.935 78.530 1.00 12.87 221 PRO B O 1
ATOM 3898 N N . GLY B 1 234 ? 28.016 22.545 77.026 1.00 14.97 222 GLY B N 1
ATOM 3899 C CA . GLY B 1 234 ? 29.138 21.577 77.035 1.00 15.86 222 GLY B CA 1
ATOM 3900 C C . GLY B 1 234 ? 29.336 20.804 78.335 1.00 16.69 222 GLY B C 1
ATOM 3901 O O . GLY B 1 234 ? 30.343 20.121 78.506 1.00 17.18 222 GLY B O 1
ATOM 3902 N N . GLU B 1 235 ? 28.416 20.930 79.283 1.00 14.63 223 GLU B N 1
ATOM 3903 C CA . GLU B 1 235 ? 28.526 20.172 80.530 1.00 16.09 223 GLU B CA 1
ATOM 3904 C C . GLU B 1 235 ? 27.542 19.009 80.574 1.00 16.94 223 GLU B C 1
ATOM 3905 O O . GLU B 1 235 ? 27.503 18.266 81.550 1.00 18.19 223 GLU B O 1
ATOM 3911 N N . GLY B 1 236 ? 26.766 18.824 79.514 1.00 16.74 224 GLY B N 1
ATOM 3912 C CA . GLY B 1 236 ? 25.726 17.803 79.486 1.00 17.12 224 GLY B CA 1
ATOM 3913 C C . GLY B 1 236 ? 25.879 16.878 78.298 1.00 16.43 224 GLY B C 1
ATOM 3914 O O . GLY B 1 236 ? 27.011 16.631 77.810 1.00 14.77 224 GLY B O 1
ATOM 3915 N N . TYR B 1 237 ? 24.745 16.383 77.825 1.00 18.70 225 TYR B N 1
ATOM 3916 C CA . TYR B 1 237 ? 24.714 15.210 76.979 1.00 19.89 225 TYR B CA 1
ATOM 3917 C C . TYR B 1 237 ? 24.149 15.499 75.600 1.00 18.87 225 TYR B C 1
ATOM 3918 O O . TYR B 1 237 ? 23.926 14.578 74.817 1.00 19.38 225 TYR B O 1
ATOM 3927 N N . GLY B 1 238 ? 23.986 16.776 75.292 1.00 16.42 226 GLY B N 1
ATOM 3928 C CA . GLY B 1 238 ? 23.334 17.210 74.051 1.00 19.06 226 GLY B CA 1
ATOM 3929 C C . GLY B 1 238 ? 24.248 17.730 72.969 1.00 20.51 226 GLY B C 1
ATOM 3930 O O . GLY B 1 238 ? 23.760 18.321 72.001 1.00 23.81 226 GLY B O 1
ATOM 3931 N N . ASP B 1 239 ? 25.562 17.545 73.142 1.00 20.88 227 ASP B N 1
ATOM 3932 C CA . ASP B 1 239 ? 26.596 17.986 72.170 1.00 19.63 227 ASP B CA 1
ATOM 3933 C C . ASP B 1 239 ? 26.515 19.504 71.785 1.00 17.92 227 ASP B C 1
ATOM 3934 O O . ASP B 1 239 ? 26.276 19.864 70.620 1.00 17.37 227 ASP B O 1
ATOM 3939 N N . THR B 1 240 ? 26.684 20.381 72.762 1.00 15.57 228 THR B N 1
ATOM 3940 C CA . THR B 1 240 ? 26.607 21.809 72.458 1.00 17.77 228 THR B CA 1
ATOM 3941 C C . THR B 1 240 ? 27.597 22.248 71.384 1.00 19.09 228 THR B C 1
ATOM 3942 O O . THR B 1 240 ? 27.228 23.025 70.463 1.00 18.25 228 THR B O 1
ATOM 3946 N N . VAL B 1 241 ? 28.839 21.775 71.503 1.00 18.84 229 VAL B N 1
ATOM 3947 C CA . VAL B 1 241 ? 29.890 22.104 70.528 1.00 19.80 229 VAL B CA 1
ATOM 3948 C C . VAL B 1 241 ? 29.514 21.684 69.089 1.00 20.54 229 VAL B C 1
ATOM 3949 O O . VAL B 1 241 ? 29.648 22.478 68.141 1.00 18.00 229 VAL B O 1
ATOM 3953 N N . GLY B 1 242 ? 29.111 20.427 68.923 1.00 20.67 230 GLY B N 1
ATOM 3954 C CA . GLY B 1 242 ? 28.551 19.980 67.659 1.00 20.01 230 GLY B CA 1
ATOM 3955 C C . GLY B 1 242 ? 27.423 20.858 67.080 1.00 19.17 230 GLY B C 1
ATOM 3956 O O . GLY B 1 242 ? 27.466 21.218 65.891 1.00 16.47 230 GLY B O 1
ATOM 3957 N N . PHE B 1 243 ? 26.402 21.140 67.887 1.00 19.23 231 PHE B N 1
ATOM 3958 C CA . PHE B 1 243 ? 25.332 22.105 67.572 1.00 19.16 231 PHE B CA 1
ATOM 3959 C C . PHE B 1 243 ? 25.893 23.434 67.018 1.00 18.77 231 PHE B C 1
ATOM 3960 O O . PHE B 1 243 ? 25.477 23.944 65.951 1.00 16.84 231 PHE B O 1
ATOM 3968 N N . ALA B 1 244 ? 26.845 24.000 67.741 1.00 18.29 232 ALA B N 1
ATOM 3969 C CA . ALA B 1 244 ? 27.349 25.332 67.369 1.00 17.45 232 ALA B CA 1
ATOM 3970 C C . ALA B 1 244 ? 28.135 25.229 66.060 1.00 19.09 232 ALA B C 1
ATOM 3971 O O . ALA B 1 244 ? 27.954 26.044 65.140 1.00 18.57 232 ALA B O 1
ATOM 3973 N N . LYS B 1 245 ? 28.972 24.188 65.949 1.00 20.30 233 LYS B N 1
ATOM 3974 C CA . LYS B 1 245 ? 29.729 23.956 64.719 1.00 20.93 233 LYS B CA 1
ATOM 3975 C C . LYS B 1 245 ? 28.843 23.799 63.484 1.00 19.21 233 LYS B C 1
ATOM 3976 O O . LYS B 1 245 ? 29.171 24.317 62.408 1.00 20.06 233 LYS B O 1
ATOM 3986 N N . ILE B 1 246 ? 27.759 23.045 63.622 1.00 19.32 234 ILE B N 1
ATOM 3987 C CA . ILE B 1 246 ? 26.785 22.844 62.539 1.00 19.13 234 ILE B CA 1
ATOM 3988 C C . ILE B 1 246 ? 26.196 24.195 62.072 1.00 17.62 234 ILE B C 1
ATOM 3989 O O . ILE B 1 246 ? 26.131 24.462 60.900 1.00 17.22 234 ILE B O 1
ATOM 3994 N N . LEU B 1 247 ? 25.725 25.010 63.012 1.00 17.81 235 LEU B N 1
ATOM 3995 C CA . LEU B 1 247 ? 25.162 26.313 62.691 1.00 18.45 235 LEU B CA 1
ATOM 3996 C C . LEU B 1 247 ? 26.187 27.263 62.053 1.00 19.69 235 LEU B C 1
ATOM 3997 O O . LEU B 1 247 ? 25.861 27.969 61.116 1.00 18.25 235 LEU B O 1
ATOM 4002 N N . LYS B 1 248 ? 27.423 27.254 62.539 1.00 19.81 236 LYS B N 1
ATOM 4003 C CA . LYS B 1 248 ? 28.483 28.115 62.007 1.00 21.62 236 LYS B CA 1
ATOM 4004 C C . LYS B 1 248 ? 28.732 27.730 60.557 1.00 20.42 236 LYS B C 1
ATOM 4005 O O . LYS B 1 248 ? 28.741 28.576 59.659 1.00 19.91 236 LYS B O 1
ATOM 4011 N N . GLU B 1 249 ? 28.901 26.434 60.339 1.00 19.15 237 GLU B N 1
ATOM 4012 C CA . GLU B 1 249 ? 29.281 25.965 59.009 1.00 22.24 237 GLU B CA 1
ATOM 4013 C C . GLU B 1 249 ? 28.150 26.132 58.011 1.00 22.28 237 GLU B C 1
ATOM 4014 O O . GLU B 1 249 ? 28.403 26.344 56.801 1.00 22.62 237 GLU B O 1
ATOM 4020 N N . HIS B 1 250 ? 26.919 26.018 58.522 1.00 22.72 238 HIS B N 1
ATOM 4021 C CA . HIS B 1 250 ? 25.703 26.294 57.761 1.00 23.48 238 HIS B CA 1
ATOM 4022 C C . HIS B 1 250 ? 25.651 27.734 57.251 1.00 23.57 238 HIS B C 1
ATOM 4023 O O . HIS B 1 250 ? 24.996 27.998 56.246 1.00 25.20 238 HIS B O 1
ATOM 4030 N N . GLY B 1 251 ? 26.360 28.643 57.931 1.00 21.32 239 GLY B N 1
ATOM 4031 C CA . GLY B 1 251 ? 26.458 30.028 57.552 1.00 21.12 239 GLY B CA 1
ATOM 4032 C C . GLY B 1 251 ? 25.625 30.962 58.416 1.00 22.44 239 GLY B C 1
ATOM 4033 O O . GLY B 1 251 ? 25.441 32.134 58.050 1.00 21.35 239 GLY B O 1
ATOM 4034 N N . VAL B 1 252 ? 25.158 30.491 59.582 1.00 20.93 240 VAL B N 1
ATOM 4035 C CA . VAL B 1 252 ? 24.280 31.331 60.428 1.00 20.40 240 VAL B CA 1
ATOM 4036 C C . VAL B 1 252 ? 25.059 32.530 60.988 1.00 21.81 240 VAL B C 1
ATOM 4037 O O . VAL B 1 252 ? 26.217 32.397 61.449 1.00 22.19 240 VAL B O 1
ATOM 4041 N N . ASN B 1 253 ? 24.428 33.704 60.918 1.00 21.74 241 ASN B N 1
ATOM 4042 C CA . ASN B 1 253 ? 24.997 34.898 61.481 1.00 21.87 241 ASN B CA 1
ATOM 4043 C C . ASN B 1 253 ? 23.941 35.464 62.367 1.00 20.88 241 ASN B C 1
ATOM 4044 O O . ASN B 1 253 ? 23.050 36.222 61.930 1.00 20.41 241 ASN B O 1
ATOM 4049 N N . PRO B 1 254 ? 24.009 35.056 63.619 1.00 20.01 242 PRO B N 1
ATOM 4050 C CA . PRO B 1 254 ? 22.921 35.365 64.519 1.00 18.83 242 PRO B CA 1
ATOM 4051 C C . PRO B 1 254 ? 23.040 36.798 65.119 1.00 18.94 242 PRO B C 1
ATOM 4052 O O . PRO B 1 254 ? 24.130 37.301 65.360 1.00 18.51 242 PRO B O 1
ATOM 4056 N N . ARG B 1 255 ? 21.901 37.414 65.408 1.00 18.58 243 ARG B N 1
ATOM 4057 C CA . ARG B 1 255 ? 21.856 38.748 65.999 1.00 19.20 243 ARG B CA 1
ATOM 4058 C C . ARG B 1 255 ? 22.175 38.673 67.481 1.00 18.82 243 ARG B C 1
ATOM 4059 O O . ARG B 1 255 ? 22.487 39.706 68.123 1.00 20.00 243 ARG B O 1
ATOM 4067 N N . VAL B 1 256 ? 22.025 37.482 68.033 1.00 14.37 244 VAL B N 1
ATOM 4068 C CA . VAL B 1 256 ? 22.393 37.236 69.418 1.00 13.42 244 VAL B CA 1
ATOM 4069 C C . VAL B 1 256 ? 22.822 35.773 69.629 1.00 11.36 244 VAL B C 1
ATOM 4070 O O . VAL B 1 256 ? 22.357 34.871 68.954 1.00 12.13 244 VAL B O 1
ATOM 4082 N N . GLY B 1 258 ? 22.615 33.673 72.694 1.00 13.36 246 GLY B N 1
ATOM 4083 C CA . GLY B 1 258 ? 22.042 33.617 73.992 1.00 14.22 246 GLY B CA 1
ATOM 4084 C C . GLY B 1 258 ? 22.554 32.395 74.701 1.00 16.40 246 GLY B C 1
ATOM 4085 O O . GLY B 1 258 ? 22.985 31.401 74.074 1.00 16.69 246 GLY B O 1
ATOM 4086 N N . VAL B 1 259 ? 22.509 32.500 76.017 1.00 15.69 247 VAL B N 1
ATOM 4087 C CA . VAL B 1 259 ? 22.878 31.461 76.920 1.00 13.46 247 VAL B CA 1
ATOM 4088 C C . VAL B 1 259 ? 21.613 31.318 77.789 1.00 12.58 247 VAL B C 1
ATOM 4089 O O . VAL B 1 259 ? 21.289 32.180 78.628 1.00 12.45 247 VAL B O 1
ATOM 4093 N N . GLU B 1 260 ? 20.844 30.266 77.523 1.00 13.62 248 GLU B N 1
ATOM 4094 C CA . GLU B 1 260 ? 19.598 30.055 78.211 1.00 12.76 248 GLU B CA 1
ATOM 4095 C C . GLU B 1 260 ? 19.644 28.734 78.986 1.00 13.12 248 GLU B C 1
ATOM 4096 O O . GLU B 1 260 ? 19.180 27.666 78.519 1.00 11.23 248 GLU B O 1
ATOM 4102 N N . VAL B 1 261 ? 20.246 28.825 80.180 1.00 12.45 249 VAL B N 1
ATOM 4103 C CA . VAL B 1 261 ? 20.406 27.721 81.099 1.00 13.17 249 VAL B CA 1
ATOM 4104 C C . VAL B 1 261 ? 19.450 27.916 82.222 1.00 12.83 249 VAL B C 1
ATOM 4105 O O . VAL B 1 261 ? 19.761 28.636 83.172 1.00 13.55 249 VAL B O 1
ATOM 4109 N N . ILE B 1 262 ? 18.295 27.271 82.123 1.00 11.99 250 ILE B N 1
ATOM 4110 C CA . ILE B 1 262 ? 17.211 27.424 83.102 1.00 13.30 250 ILE B CA 1
ATOM 4111 C C . ILE B 1 262 ? 17.349 26.317 84.108 1.00 13.13 250 ILE B C 1
ATOM 4112 O O . ILE B 1 262 ? 17.142 25.105 83.789 1.00 12.73 250 ILE B O 1
ATOM 4117 N N . SER B 1 263 ? 17.726 26.739 85.315 1.00 12.59 251 SER B N 1
ATOM 4118 C CA . SER B 1 263 ? 18.135 25.830 86.385 1.00 11.44 251 SER B CA 1
ATOM 4119 C C . SER B 1 263 ? 17.783 26.403 87.738 1.00 13.27 251 SER B C 1
ATOM 4120 O O . SER B 1 263 ? 18.411 27.361 88.266 1.00 12.65 251 SER B O 1
ATOM 4123 N N . ASP B 1 264 ? 16.758 25.810 88.304 1.00 16.78 252 ASP B N 1
ATOM 4124 C CA . ASP B 1 264 ? 16.392 26.152 89.660 1.00 17.14 252 ASP B CA 1
ATOM 4125 C C . ASP B 1 264 ? 17.569 26.044 90.623 1.00 16.65 252 ASP B C 1
ATOM 4126 O O . ASP B 1 264 ? 17.792 26.956 91.441 1.00 19.18 252 ASP B O 1
ATOM 4131 N N . SER B 1 265 ? 18.319 24.947 90.522 1.00 15.34 253 SER B N 1
ATOM 4132 C CA . SER B 1 265 ? 19.440 24.657 91.440 1.00 17.35 253 SER B CA 1
ATOM 4133 C C . SER B 1 265 ? 20.535 25.646 91.274 1.00 15.86 253 SER B C 1
ATOM 4134 O O . SER B 1 265 ? 21.127 26.076 92.264 1.00 16.54 253 SER B O 1
ATOM 4148 N N . VAL B 1 267 ? 20.365 28.815 90.299 1.00 13.56 255 VAL B N 1
ATOM 4149 C CA . VAL B 1 267 ? 19.968 30.135 90.797 1.00 13.77 255 VAL B CA 1
ATOM 4150 C C . VAL B 1 267 ? 19.858 30.144 92.338 1.00 14.65 255 VAL B C 1
ATOM 4151 O O . VAL B 1 267 ? 20.231 31.106 93.032 1.00 15.29 255 VAL B O 1
ATOM 4155 N N . ALA B 1 268 ? 19.372 29.045 92.859 1.00 14.49 256 ALA B N 1
ATOM 4156 C CA . ALA B 1 268 ? 19.298 28.857 94.304 1.00 14.92 256 ALA B CA 1
ATOM 4157 C C . ALA B 1 268 ? 20.670 28.872 94.957 1.00 15.78 256 ALA B C 1
ATOM 4158 O O . ALA B 1 268 ? 20.779 29.281 96.105 1.00 20.29 256 ALA B O 1
ATOM 4160 N N . THR B 1 269 ? 21.716 28.456 94.230 1.00 14.58 257 THR B N 1
ATOM 4161 C CA . THR B 1 269 ? 23.091 28.571 94.707 1.00 12.83 257 THR B CA 1
ATOM 4162 C C . THR B 1 269 ? 23.476 30.068 94.795 1.00 13.78 257 THR B C 1
ATOM 4163 O O . THR B 1 269 ? 23.740 30.586 95.881 1.00 13.35 257 THR B O 1
ATOM 4167 N N . GLY B 1 270 ? 23.436 30.763 93.672 1.00 12.85 258 GLY B N 1
ATOM 4168 C CA . GLY B 1 270 ? 23.366 32.212 93.683 1.00 14.48 258 GLY B CA 1
ATOM 4169 C C . GLY B 1 270 ? 23.259 32.757 92.269 1.00 14.40 258 GLY B C 1
ATOM 4170 O O . GLY B 1 270 ? 23.595 32.064 91.300 1.00 12.62 258 GLY B O 1
ATOM 4171 N N . LEU B 1 271 ? 22.846 34.012 92.160 1.00 15.22 259 LEU B N 1
ATOM 4172 C CA . LEU B 1 271 ? 22.795 34.727 90.881 1.00 13.01 259 LEU B CA 1
ATOM 4173 C C . LEU B 1 271 ? 24.147 34.834 90.198 1.00 13.77 259 LEU B C 1
ATOM 4174 O O . LEU B 1 271 ? 24.305 34.549 88.985 1.00 15.59 259 LEU B O 1
ATOM 4179 N N . GLU B 1 272 ? 25.129 35.218 90.979 1.00 13.16 260 GLU B N 1
ATOM 4180 C CA . GLU B 1 272 ? 26.520 35.367 90.447 1.00 13.16 260 GLU B CA 1
ATOM 4181 C C . GLU B 1 272 ? 27.109 34.046 90.153 1.00 12.12 260 GLU B C 1
ATOM 4182 O O . GLU B 1 272 ? 27.776 33.882 89.142 1.00 11.70 260 GLU B O 1
ATOM 4188 N N . TYR B 1 273 ? 26.830 33.063 91.011 1.00 12.82 261 TYR B N 1
ATOM 4189 C CA . TYR B 1 273 ? 27.302 31.717 90.761 1.00 12.49 261 TYR B CA 1
ATOM 4190 C C . TYR B 1 273 ? 26.780 31.218 89.410 1.00 13.55 261 TYR B C 1
ATOM 4191 O O . TYR B 1 273 ? 27.530 30.662 88.589 1.00 10.88 261 TYR B O 1
ATOM 4200 N N . ALA B 1 274 ? 25.470 31.405 89.191 1.00 14.38 262 ALA B N 1
ATOM 4201 C CA . ALA B 1 274 ? 24.832 30.938 87.963 1.00 14.98 262 ALA B CA 1
ATOM 4202 C C . ALA B 1 274 ? 25.412 31.662 86.746 1.00 15.69 262 ALA B C 1
ATOM 4203 O O . ALA B 1 274 ? 25.738 31.034 85.721 1.00 18.63 262 ALA B O 1
ATOM 4205 N N . ALA B 1 275 ? 25.560 32.981 86.853 1.00 13.48 263 ALA B N 1
ATOM 4206 C CA . ALA B 1 275 ? 26.073 33.811 85.747 1.00 15.54 263 ALA B CA 1
ATOM 4207 C C . ALA B 1 275 ? 27.511 33.442 85.395 1.00 15.00 263 ALA B C 1
ATOM 4208 O O . ALA B 1 275 ? 27.885 33.275 84.214 1.00 14.01 263 ALA B O 1
ATOM 4210 N N . LEU B 1 276 ? 28.310 33.249 86.434 1.00 15.96 264 LEU B N 1
ATOM 4211 C CA . LEU B 1 276 ? 29.720 32.799 86.248 1.00 14.75 264 LEU B CA 1
ATOM 4212 C C . LEU B 1 276 ? 29.822 31.398 85.650 1.00 15.34 264 LEU B C 1
ATOM 4213 O O . LEU B 1 276 ? 30.584 31.153 84.717 1.00 13.59 264 LEU B O 1
ATOM 4218 N N . LYS B 1 277 ? 29.063 30.468 86.207 1.00 13.29 265 LYS B N 1
ATOM 4219 C CA . LYS B 1 277 ? 29.145 29.084 85.758 1.00 14.93 265 LYS B CA 1
ATOM 4220 C C . LYS B 1 277 ? 28.854 28.976 84.260 1.00 15.16 265 LYS B C 1
ATOM 4221 O O . LYS B 1 277 ? 29.614 28.332 83.472 1.00 14.27 265 LYS B O 1
ATOM 4227 N N . VAL B 1 278 ? 27.784 29.644 83.822 1.00 12.19 266 VAL B N 1
ATOM 4228 C CA . VAL B 1 278 ? 27.424 29.512 82.428 1.00 13.65 266 VAL B CA 1
ATOM 4229 C C . VAL B 1 278 ? 28.256 30.326 81.492 1.00 12.80 266 VAL B C 1
ATOM 4230 O O . VAL B 1 278 ? 28.350 29.988 80.331 1.00 13.20 266 VAL B O 1
ATOM 4234 N N . TYR B 1 279 ? 28.781 31.457 81.955 1.00 15.02 267 TYR B N 1
ATOM 4235 C CA . TYR B 1 279 ? 29.721 32.214 81.108 1.00 13.73 267 TYR B CA 1
ATOM 4236 C C . TYR B 1 279 ? 30.963 31.354 80.785 1.00 14.99 267 TYR B C 1
ATOM 4237 O O . TYR B 1 279 ? 31.366 31.212 79.608 1.00 13.02 267 TYR B O 1
ATOM 4246 N N . ASN B 1 280 ? 31.540 30.744 81.819 1.00 14.67 268 ASN B N 1
ATOM 4247 C CA . ASN B 1 280 ? 32.781 29.991 81.613 1.00 16.83 268 ASN B CA 1
ATOM 4248 C C . ASN B 1 280 ? 32.514 28.821 80.679 1.00 16.32 268 ASN B C 1
ATOM 4249 O O . ASN B 1 280 ? 33.338 28.507 79.812 1.00 15.98 268 ASN B O 1
ATOM 4254 N N . ALA B 1 281 ? 31.342 28.184 80.871 1.00 14.40 269 ALA B N 1
ATOM 4255 C CA . ALA B 1 281 ? 30.928 27.034 80.061 1.00 13.91 269 ALA B CA 1
ATOM 4256 C C . ALA B 1 281 ? 30.731 27.439 78.619 1.00 13.91 269 ALA B C 1
ATOM 4257 O O . ALA B 1 281 ? 31.157 26.745 77.705 1.00 13.65 269 ALA B O 1
ATOM 4259 N N . THR B 1 282 ? 30.101 28.581 78.418 1.00 14.82 270 THR B N 1
ATOM 4260 C CA . THR B 1 282 ? 29.898 29.117 77.077 1.00 15.30 270 THR B CA 1
ATOM 4261 C C . THR B 1 282 ? 31.225 29.390 76.350 1.00 14.85 270 THR B C 1
ATOM 4262 O O . THR B 1 282 ? 31.366 29.073 75.157 1.00 15.30 270 THR B O 1
ATOM 4266 N N . LYS B 1 283 ? 32.182 29.984 77.069 1.00 14.98 271 LYS B N 1
ATOM 4267 C CA . LYS B 1 283 ? 33.503 30.315 76.520 1.00 15.38 271 LYS B CA 1
ATOM 4268 C C . LYS B 1 283 ? 34.188 29.025 76.133 1.00 15.82 271 LYS B C 1
ATOM 4269 O O . LYS B 1 283 ? 34.800 28.928 75.086 1.00 14.76 271 LYS B O 1
ATOM 4275 N N . LYS B 1 284 ? 34.076 28.002 76.971 1.00 15.89 272 LYS B N 1
ATOM 4276 C CA . LYS B 1 284 ? 34.642 26.720 76.594 1.00 17.05 272 LYS B CA 1
ATOM 4277 C C . LYS B 1 284 ? 34.065 26.142 75.293 1.00 16.60 272 LYS B C 1
ATOM 4278 O O . LYS B 1 284 ? 34.827 25.635 74.424 1.00 18.20 272 LYS B O 1
ATOM 4284 N N . VAL B 1 285 ? 32.739 26.210 75.137 1.00 13.52 273 VAL B N 1
ATOM 4285 C CA . VAL B 1 285 ? 32.091 25.641 73.982 1.00 13.25 273 VAL B CA 1
ATOM 4286 C C . VAL B 1 285 ? 32.443 26.464 72.765 1.00 15.15 273 VAL B C 1
ATOM 4287 O O . VAL B 1 285 ? 32.839 25.914 71.751 1.00 14.63 273 VAL B O 1
ATOM 4291 N N . LEU B 1 286 ? 32.337 27.792 72.868 1.00 17.32 274 LEU B N 1
ATOM 4292 C CA . LEU B 1 286 ? 32.646 28.664 71.697 1.00 17.43 274 LEU B CA 1
ATOM 4293 C C . LEU B 1 286 ? 34.114 28.771 71.345 1.00 18.88 274 LEU B C 1
ATOM 4294 O O . LEU B 1 286 ? 34.448 28.879 70.151 1.00 18.44 274 LEU B O 1
ATOM 4299 N N . ASP B 1 287 ? 34.989 28.751 72.355 1.00 19.68 275 ASP B N 1
ATOM 4300 C CA . ASP B 1 287 ? 36.432 28.730 72.084 1.00 20.86 275 ASP B CA 1
ATOM 4301 C C . ASP B 1 287 ? 36.749 27.552 71.208 1.00 22.97 275 ASP B C 1
ATOM 4302 O O . ASP B 1 287 ? 37.649 27.641 70.372 1.00 23.04 275 ASP B O 1
ATOM 4307 N N . GLU B 1 288 ? 36.023 26.434 71.413 1.00 22.66 276 GLU B N 1
ATOM 4308 C CA . GLU B 1 288 ? 36.187 25.241 70.588 1.00 22.85 276 GLU B CA 1
ATOM 4309 C C . GLU B 1 288 ? 35.434 25.339 69.265 1.00 23.08 276 GLU B C 1
ATOM 4310 O O . GLU B 1 288 ? 36.013 25.101 68.222 1.00 25.01 276 GLU B O 1
ATOM 4316 N N . ALA B 1 289 ? 34.160 25.713 69.309 1.00 21.12 277 ALA B N 1
ATOM 4317 C CA . ALA B 1 289 ? 33.245 25.553 68.158 1.00 21.27 277 ALA B CA 1
ATOM 4318 C C . ALA B 1 289 ? 33.213 26.729 67.156 1.00 20.79 277 ALA B C 1
ATOM 4319 O O . ALA B 1 289 ? 32.896 26.529 65.986 1.00 23.26 277 ALA B O 1
ATOM 4321 N N . TRP B 1 290 ? 33.495 27.933 67.637 1.00 21.19 278 TRP B N 1
ATOM 4322 C CA . TRP B 1 290 ? 33.216 29.185 66.928 1.00 20.52 278 TRP B CA 1
ATOM 4323 C C . TRP B 1 290 ? 34.061 30.233 67.578 1.00 20.70 278 TRP B C 1
ATOM 4324 O O . TRP B 1 290 ? 33.560 31.203 68.129 1.00 21.98 278 TRP B O 1
ATOM 4335 N N . PRO B 1 291 ? 35.368 30.039 67.537 1.00 18.97 279 PRO B N 1
ATOM 4336 C CA . PRO B 1 291 ? 36.224 30.946 68.277 1.00 20.71 279 PRO B CA 1
ATOM 4337 C C . PRO B 1 291 ? 36.048 32.415 67.884 1.00 18.29 279 PRO B C 1
ATOM 4338 O O . PRO B 1 291 ? 36.228 33.241 68.721 1.00 20.07 279 PRO B O 1
ATOM 4342 N N . GLU B 1 292 ? 35.661 32.718 66.652 1.00 20.68 280 GLU B N 1
ATOM 4343 C CA . GLU B 1 292 ? 35.510 34.116 66.200 1.00 24.22 280 GLU B CA 1
ATOM 4344 C C . GLU B 1 292 ? 34.483 34.902 67.023 1.00 26.77 280 GLU B C 1
ATOM 4345 O O . GLU B 1 292 ? 34.524 36.144 67.066 1.00 27.15 280 GLU B O 1
ATOM 4351 N N . ILE B 1 293 ? 33.560 34.180 67.655 1.00 26.31 281 ILE B N 1
ATOM 4352 C CA . ILE B 1 293 ? 32.416 34.793 68.342 1.00 26.55 281 ILE B CA 1
ATOM 4353 C C . ILE B 1 293 ? 32.481 34.639 69.870 1.00 26.04 281 ILE B C 1
ATOM 4354 O O . ILE B 1 293 ? 31.682 35.246 70.603 1.00 26.44 281 ILE B O 1
ATOM 4359 N N . SER B 1 294 ? 33.444 33.836 70.328 1.00 23.88 282 SER B N 1
ATOM 4360 C CA . SER B 1 294 ? 33.595 33.453 71.742 1.00 23.83 282 SER B CA 1
ATOM 4361 C C . SER B 1 294 ? 33.889 34.684 72.602 1.00 24.50 282 SER B C 1
ATOM 4362 O O . SER B 1 294 ? 34.556 35.619 72.147 1.00 22.17 282 SER B O 1
ATOM 4365 N N . PRO B 1 295 ? 33.330 34.729 73.833 1.00 26.00 283 PRO B N 1
ATOM 4366 C CA . PRO B 1 295 ? 33.513 35.921 74.674 1.00 27.13 283 PRO B CA 1
ATOM 4367 C C . PRO B 1 295 ? 34.955 36.111 75.131 1.00 27.16 283 PRO B C 1
ATOM 4368 O O . PRO B 1 295 ? 35.730 35.152 75.110 1.00 26.74 283 PRO B O 1
#